Protein AF-A0A5N5L0V9-F1 (afdb_monomer_lite)

Structure (mmCIF, N/CA/C/O backbone):
data_AF-A0A5N5L0V9-F1
#
_entry.id   AF-A0A5N5L0V9-F1
#
loop_
_atom_site.group_PDB
_atom_site.id
_atom_site.type_symbol
_atom_site.label_atom_id
_atom_site.label_alt_id
_atom_site.label_comp_id
_atom_site.label_asym_id
_atom_site.label_entity_id
_atom_site.label_seq_id
_atom_site.pdbx_PDB_ins_code
_atom_site.Cartn_x
_atom_site.Cartn_y
_atom_site.Cartn_z
_atom_site.occupancy
_atom_site.B_iso_or_equiv
_atom_site.auth_seq_id
_atom_site.auth_comp_id
_atom_site.auth_asym_id
_atom_site.auth_atom_id
_atom_site.pdbx_PDB_model_num
ATOM 1 N N . MET A 1 1 ? 14.932 31.844 31.162 1.00 64.69 1 MET A N 1
ATOM 2 C CA . MET A 1 1 ? 13.458 32.023 31.013 1.00 64.69 1 MET A CA 1
ATOM 3 C C . MET A 1 1 ? 12.755 30.676 31.051 1.00 64.69 1 MET A C 1
ATOM 5 O O . MET A 1 1 ? 11.922 30.478 31.927 1.00 64.69 1 MET A O 1
ATOM 9 N N . SER A 1 2 ? 13.112 29.744 30.159 1.00 77.12 2 SER A N 1
ATOM 10 C CA . SER A 1 2 ? 12.606 28.360 30.114 1.00 77.12 2 SER A CA 1
ATOM 11 C C . SER A 1 2 ? 12.559 27.679 31.487 1.00 77.12 2 SER A C 1
ATOM 13 O O . SER A 1 2 ? 11.600 26.997 31.821 1.00 77.12 2 SER A O 1
ATOM 15 N N . ASP A 1 3 ? 13.573 27.928 32.306 1.00 82.12 3 ASP A N 1
ATOM 16 C CA . ASP A 1 3 ? 13.820 27.340 33.628 1.00 82.12 3 ASP A CA 1
ATOM 17 C C . ASP A 1 3 ? 12.791 27.791 34.669 1.00 82.12 3 ASP A C 1
ATOM 19 O O . ASP A 1 3 ? 12.425 27.023 35.554 1.00 82.12 3 ASP A O 1
ATOM 23 N N . ILE A 1 4 ? 12.290 29.025 34.543 1.00 86.12 4 ILE A N 1
ATOM 24 C CA . ILE A 1 4 ? 11.234 29.578 35.401 1.00 86.12 4 ILE A CA 1
ATOM 25 C C . ILE A 1 4 ? 9.916 28.862 35.086 1.00 86.12 4 ILE A C 1
ATOM 27 O O . ILE A 1 4 ? 9.243 28.386 35.996 1.00 86.12 4 ILE A O 1
ATOM 31 N N . LEU A 1 5 ? 9.607 28.682 33.795 1.00 86.31 5 LEU A N 1
ATOM 32 C CA . LEU A 1 5 ? 8.444 27.905 33.359 1.00 86.31 5 LEU A CA 1
ATOM 33 C C . LEU A 1 5 ? 8.564 26.433 33.782 1.00 86.31 5 LEU A C 1
ATOM 35 O O . LEU A 1 5 ? 7.601 25.875 34.290 1.00 86.31 5 LEU A O 1
ATOM 39 N N . CYS A 1 6 ? 9.739 25.808 33.656 1.00 86.69 6 CYS A N 1
ATOM 40 C CA . CYS A 1 6 ? 9.942 24.425 34.106 1.00 86.69 6 CYS A CA 1
ATOM 41 C C . CYS A 1 6 ? 9.795 24.288 35.634 1.00 86.69 6 CYS A C 1
ATOM 43 O O . CYS A 1 6 ? 9.229 23.304 36.104 1.00 86.69 6 CYS A O 1
ATOM 45 N N . ARG A 1 7 ? 10.245 25.278 36.423 1.00 87.81 7 ARG A N 1
ATOM 46 C CA . ARG A 1 7 ? 10.010 25.317 37.879 1.00 87.81 7 ARG A CA 1
ATOM 47 C C . ARG A 1 7 ? 8.516 25.402 38.200 1.00 87.81 7 ARG A C 1
ATOM 49 O O . ARG A 1 7 ? 8.052 24.575 38.978 1.00 87.81 7 ARG A O 1
ATOM 56 N N . TRP A 1 8 ? 7.775 26.309 37.562 1.00 90.31 8 TRP A N 1
ATOM 57 C CA . TRP A 1 8 ? 6.318 26.440 37.711 1.00 90.31 8 TRP A CA 1
ATOM 58 C C . TRP A 1 8 ? 5.580 25.132 37.366 1.00 90.31 8 TRP A C 1
ATOM 60 O O . TRP A 1 8 ? 4.871 24.568 38.201 1.00 90.31 8 TRP A O 1
ATOM 70 N N . LEU A 1 9 ? 5.816 24.587 36.168 1.00 89.06 9 LEU A N 1
ATOM 71 C CA . LEU A 1 9 ? 5.150 23.377 35.669 1.00 89.06 9 LEU A CA 1
ATOM 72 C C . LEU A 1 9 ? 5.430 22.139 36.542 1.00 89.06 9 LEU A C 1
ATOM 74 O O . LEU A 1 9 ? 4.523 21.344 36.794 1.00 89.06 9 LEU A O 1
ATOM 78 N N . ASN A 1 10 ? 6.666 21.979 37.027 1.00 89.50 10 ASN A N 1
ATOM 79 C CA . ASN A 1 10 ? 7.070 20.794 37.789 1.00 89.50 10 ASN A CA 1
ATOM 80 C C . ASN A 1 10 ? 6.805 20.918 39.303 1.00 89.50 10 ASN A C 1
ATOM 82 O O . ASN A 1 10 ? 6.464 19.918 39.928 1.00 89.50 10 ASN A O 1
ATOM 86 N N . ARG A 1 11 ? 6.979 22.102 39.916 1.00 84.94 11 ARG A N 1
ATOM 87 C CA . ARG A 1 11 ? 6.882 22.280 41.383 1.00 84.94 11 ARG A CA 1
ATOM 88 C C . ARG A 1 11 ? 5.509 22.755 41.851 1.00 84.94 11 ARG A C 1
ATOM 90 O O . ARG A 1 11 ? 5.007 22.226 42.841 1.00 84.94 11 ARG A O 1
ATOM 97 N N . GLU A 1 12 ? 4.926 23.729 41.153 1.00 83.56 12 GLU A N 1
ATOM 98 C CA . GLU A 1 12 ? 3.635 24.330 41.515 1.00 83.56 12 GLU A CA 1
ATOM 99 C C . GLU A 1 12 ? 2.482 23.523 40.906 1.00 83.56 12 GLU A C 1
ATOM 101 O O . GLU A 1 12 ? 1.642 23.008 41.637 1.00 83.56 12 GLU A O 1
ATOM 106 N N . LEU A 1 13 ? 2.479 23.325 39.580 1.00 83.81 13 LEU A N 1
ATOM 107 C CA . LEU A 1 13 ? 1.418 22.573 38.889 1.00 83.81 13 LEU A CA 1
ATOM 108 C C . LEU A 1 13 ? 1.584 21.046 38.926 1.00 83.81 13 LEU A C 1
ATOM 110 O O . LEU A 1 13 ? 0.609 20.330 38.684 1.00 83.81 13 LEU A O 1
ATOM 114 N N . ARG A 1 14 ? 2.794 20.539 39.208 1.00 87.31 14 ARG A N 1
ATOM 115 C CA . ARG A 1 14 ? 3.129 19.103 39.314 1.00 87.31 14 ARG A CA 1
ATOM 116 C C . ARG A 1 14 ? 2.526 18.260 38.178 1.00 87.31 14 ARG A C 1
ATOM 118 O O . ARG A 1 14 ? 1.669 17.408 38.418 1.00 87.31 14 ARG A O 1
ATOM 125 N N . LEU A 1 15 ? 2.881 18.564 36.928 1.00 88.25 15 LEU A N 1
ATOM 126 C CA . LEU A 1 15 ? 2.330 17.864 35.756 1.00 88.25 15 LEU A CA 1
ATOM 127 C C . LEU A 1 15 ? 2.632 16.353 35.743 1.00 88.25 15 LEU A C 1
ATOM 129 O O . LEU A 1 15 ? 3.645 15.905 36.276 1.00 88.25 15 LEU A O 1
ATOM 133 N N . SER A 1 16 ? 1.786 15.577 35.052 1.00 86.56 16 SER A N 1
ATOM 134 C CA . SER A 1 16 ? 1.895 14.112 34.908 1.00 86.56 16 SER A CA 1
ATOM 135 C C . SER A 1 16 ? 3.165 13.616 34.200 1.00 86.56 16 SER A C 1
ATOM 137 O O . SER A 1 16 ? 3.438 12.415 34.181 1.00 86.56 16 SER A O 1
ATOM 139 N N . LYS A 1 17 ? 3.963 14.533 33.641 1.00 86.75 17 LYS A N 1
ATOM 140 C CA . LYS A 1 17 ? 5.342 14.308 33.206 1.00 86.75 17 LYS A CA 1
ATOM 141 C C . LYS A 1 17 ? 6.200 15.496 33.649 1.00 86.75 17 LYS A C 1
ATOM 143 O O . LYS A 1 17 ? 5.839 16.639 33.376 1.00 86.75 17 LYS A O 1
ATOM 148 N N . ALA A 1 18 ? 7.357 15.227 34.255 1.00 86.25 18 ALA A N 1
ATOM 149 C CA . ALA A 1 18 ? 8.377 16.248 34.480 1.00 86.25 18 ALA A CA 1
ATOM 150 C C . ALA A 1 18 ? 8.924 16.776 33.139 1.00 86.25 18 ALA A C 1
ATOM 152 O O . ALA A 1 18 ? 9.190 15.995 32.220 1.00 86.25 18 ALA A O 1
ATOM 153 N N . VAL A 1 19 ? 9.090 18.098 33.035 1.00 87.00 19 VAL A N 1
ATOM 154 C CA . VAL A 1 19 ? 9.548 18.780 31.813 1.00 87.00 19 VAL A CA 1
ATOM 155 C C . VAL A 1 19 ? 10.895 19.463 32.039 1.00 87.00 19 VAL A C 1
ATOM 157 O O . VAL A 1 19 ? 11.076 20.193 33.015 1.00 87.00 19 VAL A O 1
ATOM 160 N N . GLU A 1 20 ? 11.827 19.271 31.108 1.00 87.62 20 GLU A N 1
ATOM 161 C CA . GLU A 1 20 ? 13.152 19.905 31.110 1.00 87.62 20 GLU A CA 1
ATOM 162 C C . GLU A 1 20 ? 13.240 21.060 30.095 1.00 87.62 20 GLU A C 1
ATOM 164 O O . GLU A 1 20 ? 12.625 20.958 29.025 1.00 87.62 20 GLU A O 1
ATOM 169 N N . PRO A 1 21 ? 14.081 22.093 30.327 1.00 85.00 21 PRO A N 1
ATOM 170 C CA . PRO A 1 21 ? 14.245 23.233 29.416 1.00 85.00 21 PRO A CA 1
ATOM 171 C C . PRO A 1 21 ? 14.570 22.861 27.960 1.00 85.00 21 PRO A C 1
ATOM 173 O O . PRO A 1 21 ? 14.110 23.537 27.042 1.00 85.00 21 PRO A O 1
ATOM 176 N N . LEU A 1 22 ? 15.326 21.776 27.751 1.00 84.00 22 LEU A N 1
ATOM 177 C CA . LEU A 1 22 ? 15.713 21.253 26.432 1.00 84.00 22 LEU A CA 1
ATOM 178 C C . LEU A 1 22 ? 14.599 20.420 25.767 1.00 84.00 22 LEU A C 1
ATOM 180 O O . LEU A 1 22 ? 14.462 20.416 24.544 1.00 84.00 22 LEU A O 1
ATOM 184 N N . SER A 1 23 ? 13.788 19.725 26.569 1.00 88.25 23 SER A N 1
ATOM 185 C CA . SER A 1 23 ? 12.700 18.848 26.104 1.00 88.25 23 SER A CA 1
ATOM 186 C C . SER A 1 23 ? 11.385 19.584 25.819 1.00 88.25 23 SER A C 1
ATOM 188 O O . SER A 1 23 ? 10.557 19.100 25.047 1.00 88.25 23 SER A O 1
ATOM 190 N N . LEU A 1 24 ? 11.197 20.768 26.411 1.00 88.44 24 LEU A N 1
ATOM 191 C CA . LEU A 1 24 ? 9.915 21.468 26.516 1.00 88.44 24 LEU A CA 1
ATOM 192 C C . LEU A 1 24 ? 9.201 21.683 25.167 1.00 88.44 24 LEU A C 1
ATOM 194 O O . LEU A 1 24 ? 7.996 21.454 25.071 1.00 88.44 24 LEU A O 1
ATOM 198 N N . ALA A 1 25 ? 9.922 22.034 24.096 1.00 90.25 25 ALA A N 1
ATOM 199 C CA . ALA A 1 25 ? 9.324 22.183 22.763 1.00 90.25 25 ALA A CA 1
ATOM 200 C C . ALA A 1 25 ? 8.795 20.854 22.179 1.00 90.25 25 ALA A C 1
ATOM 202 O O . ALA A 1 25 ? 7.788 20.845 21.472 1.00 90.25 25 ALA A O 1
ATOM 203 N N . LYS A 1 26 ? 9.438 19.723 22.498 1.00 91.00 26 LYS A N 1
ATOM 204 C CA . LYS A 1 26 ? 9.042 18.374 22.063 1.00 91.00 26 LYS A CA 1
ATOM 205 C C . LYS A 1 26 ? 7.862 17.851 22.883 1.00 91.00 26 LYS A C 1
ATOM 207 O O . LYS A 1 26 ? 6.904 17.345 22.299 1.00 91.00 26 LYS A O 1
ATOM 212 N N . ASP A 1 27 ? 7.905 18.019 24.201 1.00 90.62 27 ASP A N 1
ATOM 213 C CA . ASP A 1 27 ? 6.886 17.508 25.124 1.00 90.62 27 ASP A CA 1
ATOM 214 C C . ASP A 1 27 ? 5.539 18.225 24.973 1.00 90.62 27 ASP A C 1
ATOM 216 O O . ASP A 1 27 ? 4.492 17.581 24.883 1.00 90.62 27 ASP A O 1
ATOM 220 N N . PHE A 1 28 ? 5.554 19.551 24.822 1.00 92.69 28 PHE A N 1
ATOM 221 C CA . PHE A 1 28 ? 4.334 20.316 24.555 1.00 92.69 28 PHE A CA 1
ATOM 222 C C . PHE A 1 28 ? 3.828 20.186 23.108 1.00 92.69 28 PHE A C 1
ATOM 224 O O . PHE A 1 28 ? 2.687 20.559 22.830 1.00 92.69 28 PHE A O 1
ATOM 231 N N . SER A 1 29 ? 4.598 19.579 22.191 1.00 92.81 29 SER A N 1
ATOM 232 C CA . SER A 1 29 ? 4.195 19.430 20.78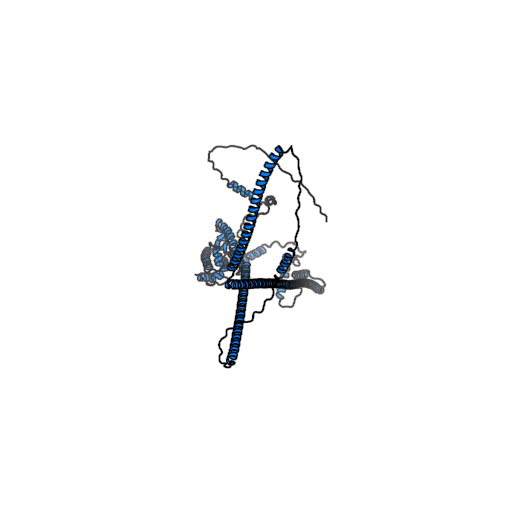1 1.00 92.81 29 SER A CA 1
ATOM 233 C C . SER A 1 29 ? 2.953 18.560 20.557 1.00 92.81 29 SER A C 1
ATOM 235 O O . SER A 1 29 ? 2.414 18.549 19.449 1.00 92.81 29 SER A O 1
ATOM 237 N N . ASN A 1 30 ? 2.503 17.809 21.568 1.00 91.81 30 ASN A N 1
ATOM 238 C CA . ASN A 1 30 ? 1.269 17.024 21.505 1.00 91.81 30 ASN A CA 1
ATOM 239 C C . ASN A 1 30 ? 0.027 17.772 22.027 1.00 91.81 30 ASN A C 1
ATOM 241 O O . ASN A 1 30 ? -1.088 17.283 21.890 1.00 91.81 30 ASN A O 1
ATOM 245 N N . GLY A 1 31 ? 0.184 18.932 22.672 1.00 92.44 31 GLY A N 1
ATOM 246 C CA . GLY A 1 31 ? -0.932 19.681 23.264 1.00 92.44 31 GLY A CA 1
ATOM 247 C C . GLY A 1 31 ? -1.535 19.060 24.534 1.00 92.44 31 GLY A C 1
ATOM 248 O O . GLY A 1 31 ? -2.112 19.793 25.327 1.00 92.44 31 GLY A O 1
ATOM 249 N N . TYR A 1 32 ? -1.337 17.761 24.803 1.00 94.75 32 TYR A N 1
ATOM 250 C CA . TYR A 1 32 ? -1.810 17.093 26.027 1.00 94.75 32 TYR A CA 1
ATOM 251 C C . TYR A 1 32 ? -1.408 17.847 27.308 1.00 94.75 32 TYR A C 1
ATOM 253 O O . TYR A 1 32 ? -2.257 18.129 28.147 1.00 94.75 32 TYR A O 1
ATOM 261 N N . LEU A 1 33 ? -0.136 18.251 27.431 1.00 92.81 33 LEU A N 1
ATOM 262 C CA . LEU A 1 33 ? 0.344 19.001 28.600 1.00 92.81 33 LEU A CA 1
ATOM 263 C C . LEU A 1 33 ? -0.216 20.435 28.674 1.00 92.81 33 LEU A C 1
ATOM 265 O O . LEU A 1 33 ? -0.315 20.975 29.769 1.00 92.81 33 LEU A O 1
ATOM 269 N N . LEU A 1 34 ? -0.629 21.051 27.554 1.00 93.44 34 LEU A N 1
ATOM 270 C CA . LEU A 1 34 ? -1.384 22.316 27.593 1.00 93.44 34 LEU A CA 1
ATOM 271 C C . LEU A 1 34 ? -2.789 22.077 28.160 1.00 93.44 34 LEU A C 1
ATOM 273 O O . LEU A 1 34 ? -3.255 22.856 28.985 1.00 93.44 34 LEU A O 1
ATOM 277 N N . GLY A 1 35 ? -3.430 20.973 27.757 1.00 92.31 35 GLY A N 1
ATOM 278 C CA . GLY A 1 35 ? -4.724 20.551 28.292 1.00 92.31 35 GLY A CA 1
ATOM 279 C C . GLY A 1 35 ? -4.651 20.304 29.796 1.00 92.31 35 GLY A C 1
ATOM 280 O O . GLY A 1 35 ? -5.510 20.779 30.527 1.00 92.31 35 GLY A O 1
ATOM 281 N N . GLU A 1 36 ? -3.580 19.659 30.271 1.00 92.62 36 GLU A N 1
ATOM 282 C CA . GLU A 1 36 ? -3.377 19.398 31.699 1.00 92.62 36 GLU A CA 1
ATOM 283 C C . GLU A 1 36 ? -3.174 20.693 32.507 1.00 92.62 36 GLU A C 1
ATOM 285 O O . GLU A 1 36 ? -3.782 20.853 33.565 1.00 92.62 36 GLU A O 1
ATOM 290 N N . VAL A 1 37 ? -2.383 21.650 32.000 1.00 92.06 37 VAL A N 1
ATOM 291 C CA . VAL A 1 37 ? -2.218 22.979 32.627 1.00 92.06 37 VAL A CA 1
ATOM 292 C C . VAL A 1 37 ? -3.568 23.695 32.756 1.00 92.06 37 VAL A C 1
ATOM 294 O O . VAL A 1 37 ? -3.891 24.211 33.823 1.00 92.06 37 VAL A O 1
ATOM 297 N N . LEU A 1 38 ? -4.379 23.706 31.695 1.00 91.81 38 LEU A N 1
ATOM 298 C CA . LEU A 1 38 ? -5.679 24.387 31.687 1.00 91.81 38 LEU A CA 1
ATOM 299 C C . LEU A 1 38 ? -6.729 23.665 32.544 1.00 91.81 38 LEU A C 1
ATOM 301 O O . LEU A 1 38 ? -7.526 24.318 33.219 1.00 91.81 38 LEU A O 1
ATOM 305 N N . HIS A 1 39 ? -6.693 22.333 32.583 1.00 91.81 39 HIS A N 1
ATOM 306 C CA . HIS A 1 39 ? -7.542 21.514 33.444 1.00 91.81 39 HIS A CA 1
ATOM 307 C C . HIS A 1 39 ? -7.265 21.781 34.932 1.00 91.81 39 HIS A C 1
ATOM 309 O O . HIS A 1 39 ? -8.200 22.025 35.692 1.00 91.81 39 HIS A O 1
ATOM 315 N N . LYS A 1 40 ? -5.989 21.866 35.342 1.00 89.56 40 LYS A N 1
ATOM 316 C CA . LYS A 1 40 ? -5.607 22.206 36.729 1.00 89.56 40 LYS A CA 1
ATOM 317 C C . LYS A 1 40 ? -5.987 23.631 37.155 1.00 89.56 40 LYS A C 1
ATOM 319 O O . LYS A 1 40 ? -6.062 23.901 38.348 1.00 89.56 40 LYS A O 1
ATOM 324 N N . HIS A 1 41 ? -6.276 24.518 36.203 1.00 87.38 41 HIS A N 1
ATOM 325 C CA . HIS A 1 41 ? -6.847 25.846 36.451 1.00 87.38 41 HIS A CA 1
ATOM 326 C C . HIS A 1 41 ? -8.380 25.905 36.279 1.00 87.38 41 HIS A C 1
ATOM 328 O O . HIS A 1 41 ? -8.935 26.998 36.226 1.00 87.38 41 HIS A O 1
ATOM 334 N N . GLN A 1 4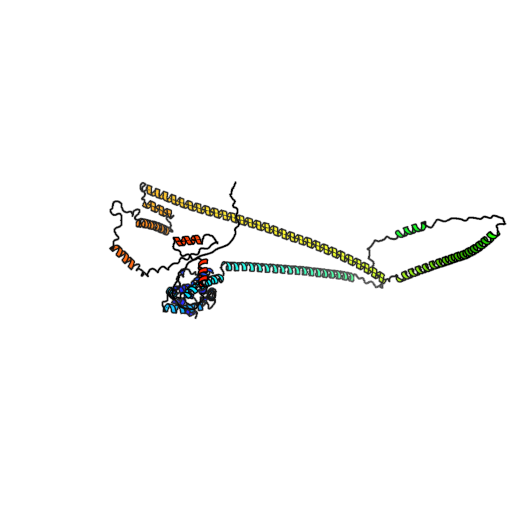2 ? -9.072 24.759 36.196 1.00 86.44 42 GLN A N 1
ATOM 335 C CA . GLN A 1 42 ? -10.532 24.664 36.013 1.00 86.44 42 GLN A CA 1
ATOM 336 C C . GLN A 1 42 ? -11.048 25.376 34.741 1.00 86.44 42 GLN A C 1
ATOM 338 O O . GLN A 1 42 ? -12.187 25.841 34.682 1.00 86.44 42 GLN A O 1
ATOM 343 N N . LEU A 1 43 ? -10.205 25.462 33.703 1.00 86.56 43 LEU A N 1
ATOM 344 C CA . LEU A 1 43 ? -10.547 26.055 32.404 1.00 86.56 43 LEU A CA 1
ATOM 345 C C . LEU A 1 43 ? -10.841 25.015 31.316 1.00 86.56 43 LEU A C 1
ATOM 347 O O . LEU A 1 43 ? -11.334 25.394 30.260 1.00 86.56 43 LEU A O 1
ATOM 351 N N . GLN A 1 44 ? -10.548 23.730 31.553 1.00 88.88 44 GLN A N 1
ATOM 352 C CA . GLN A 1 44 ? -10.813 22.652 30.597 1.00 88.88 44 GLN A CA 1
ATOM 353 C C . GLN A 1 44 ? -11.541 21.477 31.264 1.00 88.88 44 GLN A C 1
ATOM 355 O O . GLN A 1 44 ? -10.945 20.720 32.032 1.00 88.88 44 GLN A O 1
ATOM 360 N N . GLN A 1 45 ? -12.830 21.325 30.949 1.00 86.69 45 GLN A N 1
ATOM 361 C CA . GLN A 1 45 ? -13.699 20.257 31.468 1.00 86.69 45 GLN A CA 1
ATOM 362 C C . GLN A 1 45 ? -13.511 18.930 30.705 1.00 86.69 45 GLN A C 1
ATOM 364 O O . GLN A 1 45 ? -13.548 17.844 31.282 1.00 86.69 45 GLN A O 1
ATOM 369 N N . ASP A 1 46 ? -13.258 18.995 29.395 1.00 90.81 46 ASP A N 1
ATOM 370 C CA . ASP A 1 46 ? -13.205 17.830 28.498 1.00 90.81 46 ASP A CA 1
ATOM 371 C C . ASP A 1 46 ? -11.846 17.100 28.485 1.00 90.81 46 ASP A C 1
ATOM 373 O O . ASP A 1 46 ? -11.569 16.310 27.581 1.00 90.81 46 ASP A O 1
ATOM 377 N N . PHE A 1 47 ? -10.991 17.337 29.487 1.00 91.81 47 PHE A N 1
ATOM 378 C CA . PHE A 1 47 ? -9.610 16.840 29.524 1.00 91.81 47 PHE A CA 1
ATOM 379 C C . PHE A 1 47 ? -9.501 15.309 29.405 1.00 91.81 47 PHE A C 1
ATOM 381 O O . PHE A 1 47 ? -8.555 14.800 28.807 1.00 91.81 47 PHE A O 1
ATOM 388 N N . HIS A 1 48 ? -10.512 14.571 29.870 1.00 90.88 48 HIS A N 1
ATOM 389 C CA . HIS A 1 48 ? -10.631 13.118 29.697 1.00 90.88 48 HIS A CA 1
ATOM 390 C C . HIS A 1 48 ? -10.657 12.659 28.220 1.00 90.88 48 HIS A C 1
ATOM 392 O O . HIS A 1 48 ? -10.401 11.493 27.935 1.00 90.88 48 HIS A O 1
ATOM 398 N N . GLN A 1 49 ? -10.928 13.563 27.272 1.00 91.94 49 GLN A N 1
ATOM 399 C CA . GLN A 1 49 ? -10.944 13.301 25.827 1.00 91.94 49 GLN A CA 1
ATOM 400 C C . GLN A 1 49 ? -9.612 13.656 25.133 1.00 91.94 49 GLN A C 1
ATOM 402 O O . GLN A 1 49 ? -9.506 13.532 23.910 1.00 91.94 49 GLN A O 1
ATOM 407 N N . PHE A 1 50 ? -8.587 14.100 25.873 1.00 93.94 50 PHE A N 1
ATOM 408 C CA . PHE A 1 50 ? -7.241 14.352 25.343 1.00 93.94 50 PHE A CA 1
ATOM 409 C C . PHE A 1 50 ? -6.415 13.061 25.262 1.00 93.94 50 PHE A C 1
ATOM 411 O O . PHE A 1 50 ? -6.453 12.212 26.148 1.00 93.94 50 PHE A O 1
ATOM 418 N N . SER A 1 51 ? -5.594 12.926 24.216 1.00 92.50 51 SER A N 1
ATOM 419 C CA . SER A 1 51 ? -4.790 11.720 23.982 1.00 92.50 51 SER A CA 1
ATOM 420 C C . SER A 1 51 ? -3.292 11.962 24.173 1.00 92.50 51 SER A C 1
ATOM 422 O O . SER A 1 51 ? -2.729 12.917 23.635 1.00 92.50 51 SER A O 1
ATOM 424 N N . LYS A 1 52 ? -2.625 11.055 24.901 1.00 92.06 52 LYS A N 1
ATOM 425 C CA . LYS A 1 52 ? -1.166 11.071 25.125 1.00 92.06 52 LYS A CA 1
ATOM 426 C C . LYS A 1 52 ? -0.349 10.590 23.916 1.00 92.06 52 LYS A C 1
ATOM 428 O O . LYS A 1 52 ? 0.859 10.818 23.887 1.00 92.06 52 LYS A O 1
ATOM 433 N N . HIS A 1 53 ? -0.965 9.943 22.922 1.00 88.38 53 HIS A N 1
ATOM 434 C CA . HIS A 1 53 ? -0.250 9.431 21.747 1.00 88.38 53 HIS A CA 1
ATOM 435 C C . HIS A 1 53 ? 0.325 10.563 20.885 1.00 88.38 53 HIS A C 1
ATOM 437 O O . HIS A 1 53 ? -0.280 11.619 20.755 1.00 88.38 53 HIS A O 1
ATOM 443 N N . SER A 1 54 ? 1.462 10.320 20.232 1.00 84.62 54 SER A N 1
ATOM 444 C CA . SER A 1 54 ? 2.115 11.262 19.308 1.00 84.62 54 SER A CA 1
ATOM 445 C C . SER A 1 54 ? 1.533 11.252 17.882 1.00 84.62 54 SER A C 1
ATOM 447 O O . SER A 1 54 ? 2.133 11.823 16.968 1.00 84.62 54 SER A O 1
ATOM 449 N N . THR A 1 55 ? 0.387 10.591 17.688 1.00 87.69 55 THR A N 1
ATOM 450 C CA . THR A 1 55 ? -0.270 10.372 16.393 1.00 87.69 55 THR A CA 1
ATOM 451 C C . THR A 1 55 ? -0.825 11.666 15.798 1.00 87.69 55 THR A C 1
ATOM 453 O O . THR A 1 55 ? -1.175 12.607 16.515 1.00 87.69 55 THR A O 1
ATOM 456 N N . ALA A 1 56 ? -0.955 11.713 14.469 1.00 87.69 56 ALA A N 1
ATOM 457 C CA . ALA A 1 56 ? -1.498 12.882 13.765 1.00 87.69 56 ALA A CA 1
ATOM 458 C C . ALA A 1 56 ? -2.911 13.242 14.269 1.00 87.69 56 ALA A C 1
ATOM 460 O O . ALA A 1 56 ? -3.219 14.410 14.513 1.00 87.69 56 ALA A O 1
ATOM 461 N N . ASN A 1 57 ? -3.735 12.216 14.505 1.00 88.56 57 ASN A N 1
ATOM 462 C CA . ASN A 1 57 ? -5.104 12.361 14.995 1.00 88.56 57 ASN A CA 1
ATOM 463 C C . ASN A 1 57 ? -5.162 12.802 16.469 1.00 88.56 57 ASN A C 1
ATOM 465 O O . ASN A 1 57 ? -6.019 13.613 16.810 1.00 88.56 57 ASN A O 1
ATOM 469 N N . ALA A 1 58 ? -4.251 12.326 17.330 1.00 90.75 58 ALA A N 1
ATOM 470 C CA . ALA A 1 58 ? -4.170 12.783 18.720 1.00 90.75 58 ALA A CA 1
ATOM 471 C C . ALA A 1 58 ? -3.806 14.269 18.792 1.00 90.75 58 ALA A C 1
ATOM 473 O O . ALA A 1 58 ? -4.492 15.030 19.474 1.00 90.75 58 ALA A O 1
ATOM 474 N N . LYS A 1 59 ? -2.802 14.706 18.015 1.00 91.81 59 LYS A N 1
ATOM 475 C CA . LYS A 1 59 ? -2.455 16.130 17.921 1.00 91.81 59 LYS A CA 1
ATOM 476 C C . LYS A 1 59 ? -3.629 16.967 17.412 1.00 91.81 59 LYS A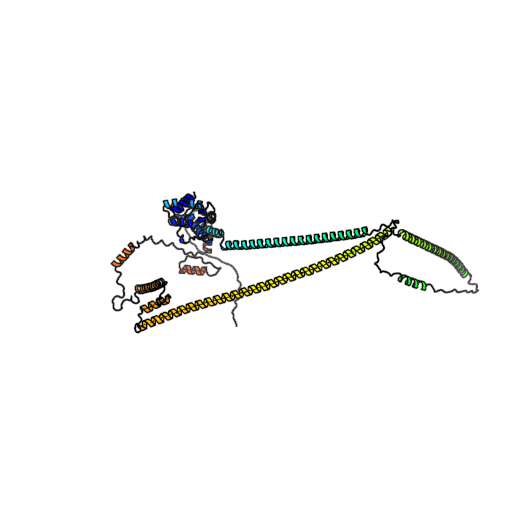 C 1
ATOM 478 O O . LYS A 1 59 ? -3.935 17.979 18.031 1.00 91.81 59 LYS A O 1
ATOM 483 N N . LEU A 1 60 ? -4.311 16.543 16.343 1.00 91.44 60 LEU A N 1
ATOM 484 C CA . LEU A 1 60 ? -5.511 17.234 15.851 1.00 91.44 60 LEU A CA 1
ATOM 485 C C . LEU A 1 60 ? -6.565 17.384 16.955 1.00 91.44 60 LEU A C 1
ATOM 487 O O . LEU A 1 60 ? -6.920 18.508 17.291 1.00 91.44 60 LEU A O 1
ATOM 491 N N . ASN A 1 61 ? -7.001 16.276 17.562 1.00 93.06 61 ASN A N 1
ATOM 492 C CA . ASN A 1 61 ? -7.998 16.270 18.635 1.00 93.06 61 ASN A CA 1
ATOM 493 C C . ASN A 1 61 ? -7.618 17.225 19.781 1.00 93.06 61 ASN A C 1
ATOM 495 O O . ASN A 1 61 ? -8.399 18.112 20.126 1.00 93.06 61 ASN A O 1
ATOM 499 N N . ASN A 1 62 ? -6.394 17.103 20.304 1.00 94.50 62 ASN A N 1
ATOM 500 C CA . ASN A 1 62 ? -5.904 17.935 21.401 1.00 94.50 62 ASN A CA 1
ATOM 501 C C . ASN A 1 62 ? -5.908 19.430 21.016 1.00 94.50 62 ASN A C 1
ATOM 503 O O . ASN A 1 62 ? -6.464 20.252 21.740 1.00 94.50 62 ASN A O 1
ATOM 507 N N . PHE A 1 63 ? -5.351 19.802 19.858 1.00 93.69 63 PHE A N 1
ATOM 508 C CA . PHE A 1 63 ? -5.276 21.209 19.437 1.00 93.69 63 PHE A CA 1
ATOM 509 C C . PHE A 1 63 ? -6.643 21.814 19.067 1.00 93.69 63 PHE A C 1
ATOM 511 O O . PHE A 1 63 ? -6.857 22.995 19.331 1.00 93.69 63 PHE A O 1
ATOM 518 N N . THR A 1 64 ? -7.608 21.022 18.576 1.00 92.38 64 THR A N 1
ATOM 519 C CA . THR A 1 64 ? -8.997 21.492 18.369 1.00 92.38 64 THR A CA 1
ATOM 520 C C . THR A 1 64 ? -9.790 21.729 19.659 1.00 92.38 64 THR A C 1
ATOM 522 O O . THR A 1 64 ? -10.799 22.429 19.626 1.00 92.38 64 THR A O 1
ATOM 525 N N . ARG A 1 65 ? -9.348 21.170 20.794 1.00 92.00 65 ARG A N 1
ATOM 526 C CA . ARG A 1 65 ? -9.970 21.367 22.118 1.00 92.00 65 ARG A CA 1
ATOM 527 C C . ARG A 1 65 ? -9.324 22.488 22.925 1.00 92.00 65 ARG A C 1
ATOM 529 O O . ARG A 1 65 ? -9.977 23.085 23.771 1.00 92.00 65 ARG A O 1
ATOM 536 N N . LEU A 1 66 ? -8.054 22.793 22.659 1.00 92.75 66 LEU A N 1
ATOM 537 C CA . LEU A 1 66 ? -7.349 23.916 23.284 1.00 92.75 66 LEU A CA 1
ATOM 538 C C . LEU A 1 66 ? -7.847 25.270 22.771 1.00 92.75 66 LEU A C 1
ATOM 540 O O . LEU A 1 66 ? -8.033 26.191 23.561 1.00 92.75 66 LEU A O 1
ATOM 544 N N . GLU A 1 67 ? -8.075 25.389 21.464 1.00 91.50 67 GLU A N 1
ATOM 545 C CA . GLU A 1 67 ? -8.390 26.660 20.800 1.00 91.50 67 GLU A CA 1
ATOM 546 C C . GLU A 1 67 ? -9.499 27.507 21.473 1.00 91.50 67 GLU A C 1
ATOM 548 O O . GLU A 1 67 ? -9.218 28.680 21.739 1.00 91.50 67 GLU A O 1
ATOM 553 N N . PRO A 1 68 ? -10.662 26.963 21.891 1.00 89.12 68 PRO A N 1
ATOM 554 C CA . PRO A 1 68 ? -11.714 27.760 22.531 1.00 89.12 68 PRO A CA 1
ATOM 555 C C . PRO A 1 68 ? -11.265 28.340 23.875 1.00 89.12 68 PRO A C 1
ATOM 557 O O . PRO A 1 68 ? -11.459 29.522 24.151 1.00 89.12 68 PRO A O 1
ATOM 560 N N . THR A 1 69 ? -10.604 27.523 24.702 1.00 89.94 69 THR A N 1
ATOM 561 C CA . THR A 1 69 ? -10.104 27.948 26.020 1.00 89.94 69 THR A CA 1
ATOM 562 C C . THR A 1 69 ? -8.996 28.996 25.908 1.00 89.94 69 THR A C 1
ATOM 564 O O . THR A 1 69 ? -8.904 29.892 26.745 1.00 89.94 69 THR A O 1
ATOM 567 N N . LEU A 1 70 ? -8.178 28.927 24.852 1.00 90.44 70 LEU A N 1
ATOM 568 C CA . LEU A 1 70 ? -7.108 29.887 24.585 1.00 90.44 70 LEU A CA 1
ATOM 569 C C . LEU A 1 70 ? -7.666 31.225 24.076 1.00 90.44 70 LEU A C 1
ATOM 571 O O . LEU A 1 70 ? -7.253 32.276 24.567 1.00 90.44 70 LEU A O 1
ATOM 575 N N . GLN A 1 71 ? -8.673 31.202 23.200 1.00 88.38 71 GLN A N 1
ATOM 576 C CA . GLN A 1 71 ? -9.419 32.404 22.808 1.00 88.38 71 GLN A CA 1
ATOM 577 C C . GLN A 1 71 ? -10.144 33.047 24.008 1.00 88.38 71 GLN A C 1
ATOM 579 O O . GLN A 1 71 ? -10.063 34.259 24.196 1.00 88.38 71 GLN A O 1
ATOM 584 N N . LEU A 1 72 ? -10.765 32.252 24.889 1.00 86.88 72 LEU A N 1
ATOM 585 C CA . LEU A 1 72 ? -11.384 32.707 26.151 1.00 86.88 72 LEU A CA 1
ATOM 586 C C . LEU A 1 72 ? -10.361 33.254 27.178 1.00 86.88 72 LEU A C 1
ATOM 588 O O . LEU A 1 72 ? -10.690 33.978 28.126 1.00 86.88 72 LEU A O 1
ATOM 592 N N . LEU A 1 73 ? -9.081 32.921 27.008 1.00 86.81 73 LEU A N 1
ATOM 593 C CA . LEU A 1 73 ? -7.967 33.514 27.748 1.00 86.81 73 LEU A CA 1
ATOM 594 C C . LEU A 1 73 ? -7.458 34.828 27.139 1.00 86.81 73 LEU A C 1
ATOM 596 O O . LEU A 1 73 ? -6.655 35.495 27.788 1.00 86.81 73 LEU A O 1
ATOM 600 N N . GLY A 1 74 ? -7.918 35.220 25.947 1.00 84.56 74 GLY A N 1
ATOM 601 C CA . GLY A 1 74 ? -7.353 36.344 25.195 1.00 84.56 74 GLY A CA 1
ATOM 602 C C . GLY A 1 74 ? -5.984 36.024 24.582 1.00 84.56 74 GLY A C 1
ATOM 603 O O . GLY A 1 74 ? -5.189 36.929 24.333 1.00 84.56 74 GLY A O 1
ATOM 604 N N . VAL A 1 75 ? -5.672 34.739 24.371 1.00 87.81 75 VAL A N 1
ATOM 605 C CA . VAL A 1 75 ? -4.470 34.303 23.651 1.00 87.81 75 VAL A CA 1
ATOM 606 C C . VAL A 1 75 ? -4.799 34.232 22.154 1.00 87.81 75 VAL A C 1
ATOM 608 O O . VAL A 1 75 ? -5.688 33.462 21.784 1.00 87.81 75 VAL A O 1
ATOM 611 N N . PRO A 1 76 ? -4.087 34.964 21.274 1.00 82.00 76 PRO A N 1
ATOM 612 C CA . PRO A 1 76 ? -4.253 34.847 19.828 1.00 82.00 76 PRO A CA 1
ATOM 613 C C . PRO A 1 76 ? -3.676 33.503 19.362 1.00 82.00 76 PRO A C 1
ATOM 615 O O . PRO A 1 76 ? -2.483 33.365 19.081 1.00 82.00 76 PRO A O 1
ATOM 618 N N . PHE A 1 77 ? -4.515 32.466 19.361 1.00 87.25 77 PHE A N 1
ATOM 619 C CA . PHE A 1 77 ? -4.097 31.096 19.076 1.00 87.25 77 PHE A CA 1
ATOM 620 C C . PHE A 1 77 ? -4.211 30.746 17.590 1.00 87.25 77 PHE A C 1
ATOM 622 O O . PHE A 1 77 ? -4.915 29.822 17.183 1.00 87.25 77 PHE A O 1
ATOM 629 N N . ASP A 1 78 ? -3.483 31.503 16.774 1.00 86.81 78 ASP A N 1
ATOM 630 C CA . ASP A 1 78 ? -3.489 31.339 15.327 1.00 86.81 78 ASP A CA 1
ATOM 631 C C . ASP A 1 78 ? -3.071 29.935 14.891 1.00 86.81 78 ASP A C 1
ATOM 633 O O . ASP A 1 78 ? -2.207 29.280 15.483 1.00 86.81 78 ASP A O 1
ATOM 637 N N . LEU A 1 79 ? -3.582 29.525 13.732 1.00 87.19 79 LEU A N 1
ATOM 638 C CA . LEU A 1 79 ? -3.156 28.319 13.025 1.00 87.19 79 LEU A CA 1
ATOM 639 C C . LEU A 1 79 ? -1.626 28.246 12.827 1.00 87.19 79 LEU A C 1
ATOM 641 O O . LEU A 1 79 ? -1.046 27.161 12.876 1.00 87.19 79 LEU A O 1
ATOM 645 N N . GLY A 1 80 ? -0.962 29.394 12.647 1.00 89.69 80 GLY A N 1
ATOM 646 C CA . GLY A 1 80 ? 0.500 29.490 12.588 1.00 89.69 80 GLY A CA 1
ATOM 647 C C . GLY A 1 80 ? 1.179 29.130 13.915 1.00 89.69 80 GLY A C 1
ATOM 648 O O . GLY A 1 80 ? 2.133 28.350 13.918 1.00 89.69 80 GLY A O 1
ATOM 649 N N . MET A 1 81 ? 0.652 29.624 15.041 1.00 89.69 81 MET A N 1
ATOM 650 C CA . MET A 1 81 ? 1.130 29.291 16.388 1.00 89.69 81 MET A CA 1
ATOM 651 C C . MET A 1 81 ? 0.883 27.811 16.706 1.00 89.69 81 MET A C 1
ATOM 653 O O . MET A 1 81 ? 1.804 27.104 17.119 1.00 89.69 81 MET A O 1
ATOM 657 N N . ALA A 1 82 ? -0.327 27.313 16.434 1.00 91.50 82 ALA A N 1
ATOM 658 C CA . ALA A 1 82 ? -0.682 25.908 16.609 1.00 91.50 82 ALA A CA 1
ATOM 659 C C . ALA A 1 82 ? 0.261 24.987 15.816 1.00 91.50 82 ALA A C 1
ATOM 661 O O . ALA A 1 82 ? 0.862 24.077 16.388 1.00 91.50 82 ALA A O 1
ATOM 662 N N . LYS A 1 83 ? 0.491 25.278 14.527 1.00 90.56 83 LYS A N 1
ATOM 663 C CA . LYS A 1 83 ? 1.447 24.553 13.674 1.00 90.56 83 LYS A CA 1
ATOM 664 C C . LYS A 1 83 ? 2.875 24.601 14.222 1.00 90.56 83 LYS A C 1
ATOM 666 O O . LYS A 1 83 ? 3.542 23.567 14.235 1.00 90.56 83 LYS A O 1
ATOM 671 N N . ALA A 1 84 ? 3.341 25.761 14.689 1.00 91.69 84 ALA A N 1
ATOM 672 C CA . ALA A 1 84 ? 4.684 25.915 15.245 1.00 91.69 84 ALA A CA 1
ATOM 673 C C . ALA A 1 84 ? 4.893 25.049 16.500 1.00 91.69 84 ALA A C 1
ATOM 675 O O . ALA A 1 84 ? 5.890 24.330 16.594 1.00 91.69 84 ALA A O 1
ATOM 676 N N . VAL A 1 85 ? 3.925 25.036 17.425 1.00 93.31 85 VAL A N 1
ATOM 677 C CA . VAL A 1 85 ? 3.968 24.166 18.613 1.00 93.31 85 VAL A CA 1
ATOM 678 C C . VAL A 1 85 ? 3.835 22.691 18.215 1.00 93.31 85 VAL A C 1
ATOM 680 O O . VAL A 1 85 ? 4.635 21.872 18.661 1.00 93.31 85 VAL A O 1
ATOM 683 N N . MET A 1 86 ? 2.910 22.331 17.318 1.00 91.81 86 MET A N 1
ATOM 684 C CA . MET A 1 86 ? 2.727 20.951 16.837 1.00 91.81 86 MET A CA 1
ATOM 685 C C . MET A 1 86 ? 3.973 20.355 16.165 1.00 91.81 86 MET A C 1
ATOM 687 O O . MET A 1 86 ? 4.212 19.148 16.275 1.00 91.81 86 MET A O 1
ATOM 691 N N . GLN A 1 87 ? 4.761 21.186 15.479 1.00 90.19 87 GLN A N 1
ATOM 692 C CA . GLN A 1 87 ? 6.043 20.814 14.875 1.00 90.19 87 GLN A CA 1
ATOM 693 C C . GLN A 1 87 ? 7.209 20.787 15.879 1.00 90.19 87 GLN A C 1
ATOM 695 O O . GLN A 1 87 ? 8.292 20.330 15.525 1.00 90.19 87 GLN A O 1
ATOM 700 N N . GLY A 1 88 ? 7.008 21.253 17.117 1.00 90.62 88 GLY A N 1
ATOM 701 C CA . GLY A 1 88 ? 8.064 21.368 18.123 1.00 90.62 88 GLY A CA 1
ATOM 702 C C . GLY A 1 88 ? 9.088 22.460 17.805 1.00 90.62 88 GLY A C 1
ATOM 703 O O . GLY A 1 88 ? 10.258 22.315 18.155 1.00 90.62 88 GLY A O 1
ATOM 704 N N . GLN A 1 89 ? 8.679 23.535 17.118 1.00 92.00 89 GLN A N 1
ATOM 705 C CA . GLN A 1 89 ? 9.579 24.640 16.785 1.00 92.00 89 GLN A CA 1
ATOM 706 C C . GLN A 1 89 ? 10.136 25.285 18.060 1.00 92.00 89 GLN A C 1
ATOM 708 O O . GLN A 1 89 ? 9.394 25.623 18.992 1.00 92.00 89 GLN A O 1
ATOM 713 N N . GLN A 1 90 ? 11.455 25.478 18.089 1.00 87.62 90 GLN A N 1
ATOM 714 C CA . GLN A 1 90 ? 12.130 26.078 19.234 1.00 87.62 90 GLN A CA 1
ATOM 715 C C . GLN A 1 90 ? 11.595 27.491 19.492 1.00 87.62 90 GLN A C 1
ATOM 717 O O . GLN A 1 90 ? 11.332 28.265 18.574 1.00 87.62 90 GLN A O 1
ATOM 722 N N . GLY A 1 91 ? 11.360 27.808 20.764 1.00 88.12 91 GLY A N 1
ATOM 723 C CA . GLY A 1 91 ? 10.775 29.087 21.165 1.00 88.12 91 GLY A CA 1
ATOM 724 C C . GLY A 1 91 ? 9.266 29.251 20.911 1.00 88.12 91 GLY A C 1
ATOM 725 O O . GLY A 1 91 ? 8.708 30.261 21.332 1.00 88.12 91 GLY A O 1
ATOM 726 N N . ALA A 1 92 ? 8.567 28.323 20.241 1.00 91.62 92 ALA A N 1
ATOM 727 C CA . ALA A 1 92 ? 7.111 28.424 20.055 1.00 91.62 92 ALA A CA 1
ATOM 728 C C . ALA A 1 92 ? 6.355 28.083 21.350 1.00 91.62 92 ALA A C 1
ATOM 730 O O . ALA A 1 92 ? 5.612 28.909 21.881 1.00 91.62 92 ALA A O 1
ATOM 731 N N . ALA A 1 93 ? 6.617 26.898 21.913 1.00 92.06 93 ALA A N 1
ATOM 732 C CA . ALA A 1 93 ? 5.980 26.443 23.150 1.00 92.06 93 ALA A CA 1
ATOM 733 C C . ALA A 1 93 ? 6.302 27.345 24.358 1.00 92.06 93 ALA A C 1
ATOM 735 O O . ALA A 1 93 ? 5.416 27.611 25.163 1.00 92.06 93 ALA A O 1
ATOM 736 N N . THR A 1 94 ? 7.532 27.869 24.472 1.00 91.00 94 THR A N 1
ATOM 737 C CA . THR A 1 94 ? 7.910 28.783 25.569 1.00 91.00 94 THR A CA 1
ATOM 738 C C . THR A 1 94 ? 7.137 30.098 25.531 1.00 91.00 94 THR A C 1
ATOM 740 O O . THR A 1 94 ? 6.714 30.562 26.584 1.00 91.00 94 THR A O 1
ATOM 743 N N . ARG A 1 95 ? 6.926 30.693 24.346 1.00 91.56 95 ARG A N 1
ATOM 744 C CA . ARG A 1 95 ? 6.150 31.937 24.198 1.00 91.56 95 ARG A CA 1
ATOM 745 C C . ARG A 1 95 ? 4.690 31.731 24.594 1.00 91.56 95 ARG A C 1
ATOM 747 O O . ARG A 1 95 ? 4.181 32.498 25.407 1.00 91.56 95 ARG A O 1
ATOM 754 N N . LEU A 1 96 ? 4.061 30.659 24.103 1.00 92.12 96 LEU A N 1
ATOM 755 C CA . LEU A 1 96 ? 2.692 30.295 24.479 1.00 92.12 96 LEU A CA 1
ATOM 756 C C . LEU A 1 96 ? 2.566 30.063 25.996 1.00 92.12 96 LEU A C 1
ATOM 758 O O . LEU A 1 96 ? 1.675 30.616 26.633 1.00 92.12 96 LEU A O 1
ATOM 762 N N . LEU A 1 97 ? 3.484 29.290 26.589 1.00 91.44 97 LEU A N 1
ATOM 763 C CA . LEU A 1 97 ? 3.488 28.993 28.025 1.00 91.44 97 LEU A CA 1
ATOM 764 C C . LEU A 1 97 ? 3.770 30.222 28.896 1.00 91.44 97 LEU A C 1
ATOM 766 O O . LEU A 1 97 ? 3.204 30.325 29.977 1.00 91.44 97 LEU A O 1
ATOM 770 N N . TYR A 1 98 ? 4.598 31.164 28.441 1.00 91.69 98 TYR A N 1
ATOM 771 C CA . TYR A 1 98 ? 4.849 32.420 29.153 1.00 91.69 98 TYR A CA 1
ATOM 772 C C . TYR A 1 98 ? 3.631 33.353 29.130 1.00 91.69 98 TYR A C 1
ATOM 774 O O . TYR A 1 98 ? 3.262 33.916 30.160 1.00 91.69 98 TYR A O 1
ATOM 782 N N . GLN A 1 99 ? 2.956 33.466 27.981 1.00 91.12 99 GLN A N 1
ATOM 783 C CA . GLN A 1 99 ? 1.705 34.218 27.876 1.00 91.12 99 GLN A CA 1
ATOM 784 C C . GLN A 1 99 ? 0.606 33.589 28.748 1.00 91.12 99 GLN A C 1
ATOM 786 O O . GLN A 1 99 ? -0.070 34.299 29.493 1.00 91.12 99 GLN A O 1
ATOM 791 N N . LEU A 1 100 ? 0.486 32.256 28.726 1.00 91.56 100 LEU A N 1
ATOM 792 C CA . LEU A 1 100 ? -0.409 31.507 29.609 1.00 91.56 100 LEU A CA 1
ATOM 793 C C . LEU A 1 100 ? -0.086 31.728 31.088 1.00 91.56 100 LEU A C 1
ATOM 795 O O . LEU A 1 100 ? -0.991 32.059 31.841 1.00 91.56 100 LEU A O 1
ATOM 799 N N . TYR A 1 101 ? 1.177 31.613 31.502 1.00 90.19 101 TYR A N 1
ATOM 800 C CA . TYR A 1 101 ? 1.616 31.840 32.884 1.00 90.19 101 TYR A CA 1
ATOM 801 C C . TYR A 1 101 ? 1.123 33.190 33.434 1.00 90.19 101 TYR A C 1
ATOM 803 O O . TYR A 1 101 ? 0.503 33.233 34.497 1.00 90.19 101 TYR A O 1
ATOM 811 N N . ILE A 1 102 ? 1.304 34.280 32.677 1.00 89.69 102 ILE A N 1
ATOM 812 C CA . ILE A 1 102 ? 0.845 35.622 33.074 1.00 89.69 102 ILE A CA 1
ATOM 813 C C . ILE A 1 102 ? -0.687 35.686 33.180 1.00 89.69 102 ILE A C 1
ATOM 815 O O . ILE A 1 102 ? -1.219 36.235 34.146 1.00 89.69 102 ILE A O 1
ATOM 819 N N . LEU A 1 103 ? -1.409 35.153 32.191 1.00 89.75 103 LEU A N 1
ATOM 820 C CA . LEU A 1 103 ? -2.875 35.224 32.142 1.00 89.75 103 LEU A CA 1
ATOM 821 C C . LEU A 1 103 ? -3.534 34.351 33.219 1.00 89.75 103 LEU A C 1
ATOM 823 O O . LEU A 1 103 ? -4.496 34.782 33.854 1.00 89.75 103 LEU A O 1
ATOM 827 N N . LEU A 1 104 ? -2.986 33.163 33.469 1.00 88.56 104 LEU A N 1
ATOM 828 C CA . LEU A 1 104 ? -3.441 32.240 34.505 1.00 88.56 104 LEU A CA 1
ATOM 829 C C . LEU A 1 104 ? -3.167 32.810 35.902 1.00 88.56 104 LEU A C 1
ATOM 831 O O . LEU A 1 104 ? -4.083 32.829 36.717 1.00 88.56 104 LEU A O 1
ATOM 835 N N . GLN A 1 105 ? -1.980 33.379 36.160 1.00 87.00 105 GLN A N 1
ATOM 836 C CA . GLN A 1 105 ? -1.697 34.058 37.436 1.00 87.00 105 GLN A CA 1
ATOM 837 C C . GLN A 1 105 ? -2.564 35.304 37.670 1.00 87.00 105 GLN A C 1
ATOM 839 O O . GLN A 1 105 ? -2.894 35.607 38.816 1.00 87.00 105 GLN A O 1
ATOM 844 N N . LYS A 1 106 ? -2.963 36.031 36.616 1.00 85.50 106 LYS A N 1
ATOM 845 C CA . LYS A 1 106 ? -3.956 37.110 36.746 1.00 85.50 106 LYS A CA 1
ATOM 846 C C . LYS A 1 106 ? -5.345 36.560 37.082 1.00 85.50 106 LYS A C 1
ATOM 848 O O . LYS A 1 106 ? -5.996 37.100 37.968 1.00 85.50 106 LYS A O 1
ATOM 853 N N . LYS A 1 107 ? -5.790 35.482 36.426 1.00 82.69 107 LYS A N 1
ATOM 854 C CA . LYS A 1 107 ? -7.122 34.893 36.655 1.00 82.69 107 LYS A CA 1
ATOM 855 C C . LYS A 1 107 ? -7.255 34.193 38.011 1.00 82.69 107 LYS A C 1
ATOM 857 O O . LYS A 1 107 ? -8.283 34.378 38.653 1.00 82.69 107 LYS A O 1
ATOM 862 N N . THR A 1 108 ? -6.232 33.486 38.503 1.00 82.81 108 THR A N 1
ATOM 863 C CA . THR A 1 108 ? -6.275 32.873 39.848 1.00 82.81 108 THR A CA 1
ATOM 864 C C . THR A 1 108 ? -6.322 33.915 40.964 1.00 82.81 108 THR A C 1
ATOM 866 O O . THR A 1 108 ? -7.056 33.724 41.927 1.00 82.81 108 THR A O 1
ATOM 869 N N . ARG A 1 109 ? -5.634 35.057 40.814 1.00 81.75 109 ARG A N 1
ATOM 870 C CA . ARG A 1 109 ? -5.753 36.208 41.736 1.00 81.75 109 ARG A CA 1
ATOM 871 C C . ARG A 1 109 ? -7.137 36.870 41.734 1.00 81.75 109 ARG A C 1
ATOM 873 O O . ARG A 1 109 ? -7.447 37.588 42.675 1.00 81.75 109 ARG A O 1
ATOM 880 N N . LEU A 1 110 ? -7.935 36.658 40.686 1.00 81.00 110 LEU A N 1
ATOM 881 C CA . LEU A 1 110 ? -9.282 37.219 40.519 1.00 81.00 110 LEU A CA 1
ATOM 882 C C . LEU A 1 110 ? -10.402 36.179 40.729 1.00 81.00 110 LEU A C 1
ATOM 884 O O . LEU A 1 110 ? -11.568 36.516 40.565 1.00 81.00 110 LEU A O 1
ATOM 888 N N . GLY A 1 111 ? -10.073 34.917 41.039 1.00 76.56 111 GLY A N 1
ATOM 889 C CA . GLY A 1 111 ? -11.056 33.837 41.220 1.00 76.56 111 GLY A CA 1
ATOM 890 C C . GLY A 1 111 ? -11.841 33.432 39.958 1.00 76.56 111 GLY A C 1
ATOM 891 O O . GLY A 1 111 ? -12.848 32.738 40.065 1.00 76.56 111 GLY A O 1
ATOM 892 N N . LEU A 1 112 ? -11.416 33.857 38.762 1.00 78.81 112 LEU A N 1
ATOM 893 C CA . LEU A 1 112 ? -12.203 33.724 37.528 1.00 78.81 112 LEU A CA 1
ATOM 894 C C . LEU A 1 112 ? -12.117 32.314 36.913 1.00 78.81 112 LEU A C 1
ATOM 896 O O . LEU A 1 112 ? -11.181 32.009 36.166 1.00 78.81 112 LEU A O 1
ATOM 900 N N . THR A 1 113 ? -13.126 31.481 37.178 1.00 78.12 113 THR A N 1
ATOM 901 C CA . THR A 1 113 ? -13.348 30.174 36.531 1.00 78.12 113 THR A CA 1
ATOM 902 C C . THR A 1 113 ? -13.886 30.303 35.100 1.00 78.12 113 THR A C 1
ATOM 904 O O . THR A 1 113 ? -14.432 31.336 34.705 1.00 78.12 113 THR A O 1
ATOM 907 N N . GLY A 1 114 ? -13.739 29.237 34.300 1.00 76.31 114 GLY A N 1
ATOM 908 C CA . GLY A 1 114 ? -14.065 29.242 32.866 1.00 76.31 114 GLY A CA 1
ATOM 909 C C . GLY A 1 114 ? -15.497 29.685 32.548 1.00 76.31 114 GLY A C 1
ATOM 910 O O . GLY A 1 114 ? -15.687 30.553 31.703 1.00 76.31 114 GLY A O 1
ATOM 911 N N . ALA A 1 115 ? -16.490 29.177 33.284 1.00 76.00 115 ALA A N 1
ATOM 912 C CA . ALA A 1 115 ? -17.897 29.537 33.085 1.00 76.00 115 ALA A CA 1
ATOM 913 C C . ALA A 1 115 ? -18.171 31.037 33.312 1.00 76.00 115 ALA A C 1
ATOM 915 O O . ALA A 1 115 ? -18.892 31.657 32.533 1.00 76.00 115 ALA A O 1
ATOM 916 N N . VAL A 1 116 ? -17.540 31.651 34.324 1.00 78.50 116 VAL A N 1
ATOM 917 C CA . VAL A 1 116 ? -17.674 33.095 34.594 1.00 78.50 116 VAL A CA 1
ATOM 918 C C . VAL A 1 116 ? -17.132 33.906 33.416 1.00 78.50 116 VAL A C 1
ATOM 920 O O . VAL A 1 116 ? -17.758 34.870 32.982 1.00 78.50 116 VAL A O 1
ATOM 923 N N . LEU A 1 117 ? -16.017 33.472 32.826 1.00 80.81 117 LEU A N 1
ATOM 924 C CA . LEU A 1 117 ? -15.422 34.121 31.657 1.00 80.81 117 LEU A CA 1
ATOM 925 C C . LEU A 1 117 ? -16.280 33.990 30.393 1.00 80.81 117 LEU A C 1
ATOM 927 O O . LEU A 1 117 ? -16.310 34.930 29.604 1.00 80.81 117 LEU A O 1
ATOM 931 N N . GLU A 1 118 ? -16.989 32.873 30.209 1.00 78.75 118 GLU A N 1
ATOM 932 C CA . GLU A 1 118 ? -17.949 32.720 29.106 1.00 78.75 118 GLU A CA 1
ATOM 933 C C . GLU A 1 118 ? -19.180 33.618 29.303 1.00 78.75 118 GLU A C 1
ATOM 935 O O . GLU A 1 118 ? -19.624 34.253 28.349 1.00 78.75 118 GLU A O 1
ATOM 940 N N . THR A 1 119 ? -19.688 33.760 30.536 1.00 80.31 119 THR A N 1
ATOM 941 C CA . THR A 1 119 ? -20.814 34.675 30.828 1.00 80.31 119 THR A CA 1
ATOM 942 C C . THR A 1 119 ? -20.441 36.159 30.766 1.00 80.31 119 THR A C 1
ATOM 944 O O . THR A 1 119 ? -21.275 36.979 30.392 1.00 80.31 119 THR A O 1
ATOM 947 N N . MET A 1 120 ? -19.191 36.519 31.078 1.00 80.62 120 MET A N 1
ATOM 948 C CA . MET A 1 120 ? -18.679 37.888 30.933 1.00 80.62 120 MET A CA 1
ATOM 949 C C . MET A 1 120 ? -18.303 38.245 29.483 1.00 80.62 120 MET A C 1
ATOM 951 O O . MET A 1 120 ? -17.981 39.403 29.208 1.00 80.62 120 MET A O 1
ATOM 955 N N . GLN A 1 121 ? -18.308 37.289 28.546 1.00 81.81 121 GLN A N 1
ATOM 956 C CA . GLN A 1 121 ? -17.924 37.554 27.162 1.00 81.81 121 GLN A CA 1
ATOM 957 C C . GLN A 1 121 ? -19.067 38.245 26.388 1.00 81.81 121 GLN A C 1
ATOM 959 O O . GLN A 1 121 ? -20.175 37.710 26.322 1.00 81.81 121 GLN A O 1
ATOM 964 N N . PRO A 1 122 ? -18.825 39.388 25.710 1.00 86.81 122 PRO A N 1
ATOM 965 C CA . PRO A 1 122 ? -19.852 40.029 24.892 1.00 86.81 122 PRO A CA 1
ATOM 966 C C . PRO A 1 122 ? -20.362 39.099 23.783 1.00 86.81 122 PRO A C 1
ATOM 968 O O . PRO A 1 122 ? -19.573 38.505 23.042 1.00 86.81 122 PRO A O 1
ATOM 971 N N . ALA A 1 123 ? -21.685 39.022 23.614 1.00 83.19 123 ALA A N 1
ATOM 972 C CA . ALA A 1 123 ? -22.337 38.072 22.706 1.00 83.19 123 ALA A CA 1
ATOM 973 C C . ALA A 1 123 ? -21.859 38.164 21.239 1.00 83.19 123 ALA A C 1
ATOM 975 O O . ALA A 1 123 ? -21.851 37.159 20.527 1.00 83.19 123 ALA A O 1
ATOM 976 N N . ALA A 1 124 ? -21.418 39.343 20.786 1.00 82.31 124 ALA A N 1
ATOM 977 C CA . ALA A 1 124 ? -20.803 39.522 19.470 1.00 82.31 124 ALA A CA 1
ATOM 978 C C . ALA A 1 124 ? -19.467 38.763 19.335 1.00 82.31 124 ALA A C 1
ATOM 980 O O . ALA A 1 124 ? -19.251 38.073 18.341 1.00 82.31 124 ALA A O 1
ATOM 981 N N . VAL A 1 125 ? -18.608 38.816 20.359 1.00 84.44 125 VAL A N 1
ATOM 982 C CA . VAL A 1 125 ? -17.309 38.120 20.389 1.00 84.44 125 VAL A CA 1
ATOM 983 C C . VAL A 1 125 ? -17.516 36.608 20.530 1.00 84.44 125 VAL A C 1
ATOM 985 O O . VAL A 1 125 ? -16.896 35.828 19.812 1.00 84.44 125 VAL A O 1
ATOM 988 N N . ALA A 1 126 ? -18.476 36.183 21.357 1.00 83.62 126 ALA A N 1
ATOM 989 C CA . ALA A 1 126 ? -18.865 34.774 21.461 1.00 83.62 126 ALA A CA 1
ATOM 990 C C . ALA A 1 126 ? -19.426 34.207 20.135 1.00 83.62 126 ALA A C 1
ATOM 992 O O . ALA A 1 126 ? -19.260 33.021 19.844 1.00 83.62 126 ALA A O 1
ATOM 993 N N . ARG A 1 127 ? -20.071 35.037 19.298 1.00 85.19 127 ARG A N 1
ATOM 994 C CA . ARG A 1 127 ? -20.469 34.664 17.926 1.00 85.19 127 ARG A CA 1
ATOM 995 C C . ARG A 1 127 ? -19.284 34.631 16.959 1.00 85.19 127 ARG A C 1
ATOM 997 O O . ARG A 1 127 ? -19.239 33.715 16.142 1.00 85.19 127 ARG A O 1
ATOM 1004 N N . LEU A 1 128 ? -18.338 35.569 17.067 1.00 86.69 128 LEU A N 1
ATOM 1005 C CA . LEU A 1 128 ? -17.113 35.600 16.258 1.00 86.69 128 LEU A CA 1
ATOM 1006 C C . LEU A 1 128 ? -16.295 34.313 16.452 1.00 86.69 128 LEU A C 1
ATOM 1008 O O . LEU A 1 128 ? -16.103 33.565 15.493 1.00 86.69 128 LEU A O 1
ATOM 1012 N N . HIS A 1 129 ? -15.951 33.983 17.703 1.00 86.38 129 HIS A N 1
ATOM 1013 C CA . HIS A 1 129 ? -15.156 32.797 18.046 1.00 86.38 129 HIS A CA 1
ATOM 1014 C C . HIS A 1 129 ? -15.797 31.493 17.531 1.00 86.38 129 HIS A C 1
ATOM 1016 O O . HIS A 1 129 ? -15.101 30.580 17.097 1.00 86.38 129 HIS A O 1
ATOM 1022 N N . ARG A 1 130 ? -17.137 31.387 17.505 1.00 85.94 130 ARG A N 1
ATOM 1023 C CA . ARG A 1 130 ? -17.841 30.212 16.945 1.00 85.94 130 ARG A CA 1
ATOM 1024 C C . ARG A 1 130 ? -17.617 30.039 15.437 1.00 85.94 130 ARG A C 1
ATOM 1026 O O . ARG A 1 130 ? -17.540 28.903 14.972 1.00 85.94 130 ARG A O 1
ATOM 1033 N N . VAL A 1 131 ? -17.514 31.134 14.681 1.00 87.19 131 VAL A N 1
ATOM 1034 C CA . VAL A 1 131 ? -17.216 31.110 13.238 1.00 87.19 131 VAL A CA 1
ATOM 1035 C C . VAL A 1 131 ? -15.727 30.845 13.009 1.00 87.19 131 VAL A C 1
ATOM 1037 O O . VAL A 1 131 ? -15.368 29.972 12.216 1.00 87.19 131 VAL A O 1
ATOM 1040 N N . GLU A 1 132 ? -14.863 31.537 13.752 1.00 86.88 132 GLU A N 1
ATOM 1041 C CA . GLU A 1 132 ? -13.408 31.371 13.690 1.00 86.88 132 GLU A CA 1
ATOM 1042 C C . GLU A 1 132 ? -12.990 29.935 14.016 1.00 86.88 132 GLU A C 1
ATOM 1044 O O . GLU A 1 132 ? -12.204 29.358 13.268 1.00 86.88 132 GLU A O 1
ATOM 1049 N N . LYS A 1 133 ? -13.610 29.300 15.017 1.00 87.62 133 LYS A N 1
ATOM 1050 C CA . LYS A 1 133 ? -13.413 27.886 15.363 1.00 87.62 133 LYS A CA 1
ATOM 1051 C C . LYS A 1 133 ? -13.720 26.921 14.229 1.00 87.62 133 LYS A C 1
ATOM 1053 O O . LYS A 1 133 ? -12.987 25.948 14.023 1.00 87.62 133 LYS A O 1
ATOM 1058 N N . HIS A 1 134 ? -14.777 27.160 13.457 1.00 86.00 134 HIS A N 1
ATOM 1059 C CA . HIS A 1 134 ? -15.068 26.303 12.308 1.00 86.00 134 HIS A CA 1
ATOM 1060 C C . HIS A 1 134 ? -13.983 26.443 11.226 1.00 86.00 134 HIS A C 1
ATOM 1062 O O . HIS A 1 134 ? -13.458 25.446 10.730 1.00 86.00 134 HIS A O 1
ATOM 1068 N N . ILE A 1 135 ? -13.558 27.678 10.946 1.00 87.81 135 ILE A N 1
ATOM 1069 C CA . ILE A 1 135 ? -12.477 27.979 9.997 1.00 87.81 135 ILE A CA 1
ATOM 1070 C C . ILE A 1 135 ? -11.130 27.405 10.484 1.00 87.81 135 ILE A C 1
ATOM 1072 O O . ILE A 1 135 ? -10.372 26.841 9.692 1.00 87.81 135 ILE A O 1
ATOM 1076 N N . TYR A 1 136 ? -10.831 27.512 11.780 1.00 89.69 136 TYR A N 1
ATOM 1077 C CA . TYR A 1 136 ? -9.630 26.975 12.416 1.00 89.69 136 TYR A CA 1
ATOM 1078 C C . TYR A 1 136 ? -9.589 25.448 12.333 1.00 89.69 136 TYR A C 1
ATOM 1080 O O . TYR A 1 136 ? -8.592 24.893 11.876 1.00 89.69 136 TYR A O 1
ATOM 1088 N N . THR A 1 137 ? -10.669 24.763 12.722 1.00 88.38 137 THR A N 1
ATOM 1089 C CA . THR A 1 137 ? -10.721 23.291 12.743 1.00 88.38 137 THR A CA 1
ATOM 1090 C C . THR A 1 137 ? -10.538 22.682 11.349 1.00 88.38 137 THR A C 1
ATOM 1092 O O . THR A 1 137 ? -9.738 21.755 11.202 1.00 88.38 137 THR A O 1
ATOM 1095 N N . GLU A 1 138 ? -11.170 23.236 10.310 1.00 87.62 138 GLU A N 1
ATOM 1096 C CA . GLU A 1 138 ? -10.962 22.789 8.923 1.00 87.62 138 GLU A CA 1
ATOM 1097 C C . GLU A 1 138 ? -9.550 23.093 8.404 1.00 87.62 138 GLU A C 1
ATOM 1099 O O . GLU A 1 138 ? -8.875 22.221 7.844 1.00 87.62 138 GLU A O 1
ATOM 1104 N N . ARG A 1 139 ? -9.024 24.299 8.648 1.00 88.50 139 ARG A N 1
ATOM 1105 C CA . ARG A 1 139 ? -7.656 24.629 8.219 1.00 88.50 139 ARG A CA 1
ATOM 1106 C C . ARG A 1 139 ? -6.595 23.814 8.975 1.00 88.50 139 ARG A C 1
ATOM 1108 O O . ARG A 1 139 ? -5.598 23.424 8.369 1.00 88.50 139 ARG A O 1
ATOM 1115 N N . LEU A 1 140 ? -6.816 23.471 10.245 1.00 87.50 140 LEU A N 1
ATOM 1116 C CA . LEU A 1 140 ? -5.930 22.589 11.012 1.00 87.50 140 LEU A CA 1
ATOM 1117 C C . LEU A 1 140 ? -5.938 21.162 10.437 1.00 87.50 140 LEU A C 1
ATOM 1119 O O . LEU A 1 140 ? -4.868 20.588 10.232 1.00 87.50 140 LEU A O 1
ATOM 1123 N N . ARG A 1 141 ? -7.117 20.625 10.081 1.00 87.50 141 ARG A N 1
ATOM 1124 C CA . ARG A 1 141 ? -7.263 19.317 9.409 1.00 87.50 141 ARG A CA 1
ATOM 1125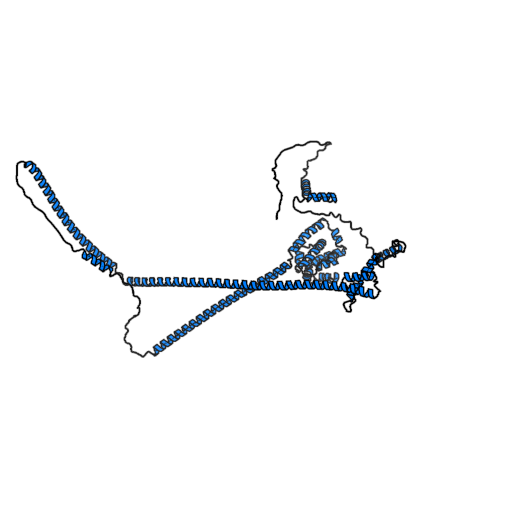 C C . ARG A 1 141 ? -6.463 19.228 8.106 1.00 87.50 141 ARG A C 1
ATOM 1127 O O . ARG A 1 141 ? -5.857 18.193 7.852 1.00 87.50 141 ARG A O 1
ATOM 1134 N N . THR A 1 142 ? -6.418 20.295 7.303 1.00 85.62 142 THR A N 1
ATOM 1135 C CA . THR A 1 142 ? -5.638 20.304 6.044 1.00 85.62 142 THR A CA 1
ATOM 1136 C C . THR A 1 142 ? -4.125 20.452 6.246 1.00 85.62 142 THR A C 1
ATOM 1138 O O . THR A 1 142 ? -3.349 19.928 5.449 1.00 85.62 142 THR A O 1
ATOM 1141 N N . MET A 1 143 ? -3.670 21.118 7.316 1.00 80.19 143 MET A N 1
ATOM 1142 C CA . MET A 1 143 ? -2.234 21.278 7.594 1.00 80.19 143 MET A CA 1
ATOM 1143 C C . MET A 1 143 ? -1.565 20.032 8.193 1.00 80.19 143 MET A C 1
ATOM 1145 O O . MET A 1 143 ? -0.340 19.901 8.109 1.00 80.19 143 MET A O 1
ATOM 1149 N N . VAL A 1 144 ? -2.333 19.120 8.792 1.00 82.31 144 VAL A N 1
ATOM 1150 C CA . VAL A 1 144 ? -1.810 17.898 9.417 1.00 82.31 144 VAL A CA 1
ATOM 1151 C C . VAL A 1 144 ? -1.992 16.709 8.474 1.00 82.31 144 VAL A C 1
ATOM 1153 O O . VAL A 1 144 ? -3.076 16.141 8.374 1.00 82.31 144 VAL A O 1
ATOM 1156 N N . LYS A 1 145 ? -0.904 16.306 7.800 1.00 79.44 145 LYS A N 1
ATOM 1157 C CA . LYS A 1 145 ? -0.873 15.100 6.950 1.00 79.44 145 LYS A CA 1
ATOM 1158 C C . LYS A 1 145 ? -1.405 13.880 7.709 1.00 79.44 145 LYS A C 1
ATOM 1160 O O . LYS A 1 145 ? -0.990 13.635 8.845 1.00 79.44 145 LYS A O 1
ATOM 1165 N N . ARG A 1 146 ? -2.257 13.079 7.066 1.00 79.69 146 ARG A N 1
ATOM 1166 C CA . ARG A 1 146 ? -2.807 11.859 7.666 1.00 79.69 146 ARG A CA 1
ATOM 1167 C C . ARG A 1 146 ? -1.716 10.798 7.750 1.00 79.69 146 ARG A C 1
ATOM 1169 O O . ARG A 1 146 ? -0.771 10.763 6.959 1.00 79.69 146 ARG A O 1
ATOM 1176 N N . GLU A 1 147 ? -1.855 9.874 8.695 1.00 78.56 147 GLU A N 1
ATOM 1177 C CA . GLU A 1 147 ? -0.847 8.823 8.873 1.00 78.56 147 GLU A CA 1
ATOM 1178 C C . GLU A 1 147 ? -0.779 7.851 7.695 1.00 78.56 147 GLU A C 1
ATOM 1180 O O . GLU A 1 147 ? 0.285 7.292 7.434 1.00 78.56 147 GLU A O 1
ATOM 1185 N N . ALA A 1 148 ? -1.891 7.671 6.975 1.00 80.38 148 ALA A N 1
ATOM 1186 C CA . ALA A 1 148 ? -1.925 6.950 5.708 1.00 80.38 148 ALA A CA 1
ATOM 1187 C C . ALA A 1 148 ? -0.988 7.617 4.689 1.00 80.38 148 ALA A C 1
ATOM 1189 O O . ALA A 1 148 ? -0.066 6.967 4.208 1.00 80.38 148 ALA A O 1
ATOM 1190 N N . ASP A 1 149 ? -1.138 8.923 4.457 1.00 83.06 149 ASP A N 1
ATOM 1191 C CA . ASP A 1 149 ? -0.317 9.717 3.534 1.00 83.06 149 ASP A CA 1
ATOM 1192 C C . ASP A 1 149 ? 1.177 9.631 3.888 1.00 83.06 149 ASP A C 1
ATOM 1194 O O . ASP A 1 149 ? 2.025 9.449 3.017 1.00 83.06 149 ASP A O 1
ATOM 1198 N N . VAL A 1 150 ? 1.520 9.705 5.181 1.00 83.38 150 VAL A N 1
ATOM 1199 C CA . VAL A 1 150 ? 2.911 9.593 5.659 1.00 83.38 150 VAL A CA 1
ATOM 1200 C C . VAL A 1 150 ? 3.466 8.172 5.480 1.00 83.38 150 VAL A C 1
ATOM 1202 O O . VAL A 1 150 ? 4.640 8.012 5.135 1.00 83.38 150 VAL A O 1
ATOM 1205 N N . LYS A 1 151 ? 2.651 7.129 5.686 1.00 85.69 151 LYS A N 1
ATOM 1206 C CA . LYS A 1 151 ? 3.033 5.729 5.419 1.00 85.69 151 LYS A CA 1
ATOM 1207 C C . LYS A 1 151 ? 3.208 5.493 3.912 1.00 85.69 151 LYS A C 1
ATOM 1209 O O . LYS A 1 151 ? 4.220 4.924 3.511 1.00 85.69 151 LYS A O 1
ATOM 1214 N N . MET A 1 152 ? 2.303 6.011 3.082 1.00 86.81 152 MET A N 1
ATOM 1215 C CA . MET A 1 152 ? 2.377 5.954 1.618 1.00 86.81 152 MET A CA 1
ATOM 1216 C C . MET A 1 152 ? 3.601 6.699 1.076 1.00 86.81 152 MET A C 1
ATOM 1218 O O . MET A 1 152 ? 4.341 6.128 0.281 1.00 86.81 152 MET A O 1
ATOM 1222 N N . GLN A 1 153 ? 3.903 7.906 1.570 1.00 87.31 153 GLN A N 1
ATOM 1223 C CA . GLN A 1 153 ? 5.099 8.656 1.166 1.00 87.31 153 GLN A CA 1
ATOM 1224 C C . GLN A 1 153 ? 6.395 7.886 1.490 1.00 87.31 153 GLN A C 1
ATOM 1226 O O . GLN A 1 153 ? 7.305 7.846 0.664 1.00 87.31 153 GLN A O 1
ATOM 1231 N N . LYS A 1 154 ? 6.466 7.205 2.645 1.00 90.00 154 LYS A N 1
ATOM 1232 C CA . LYS A 1 154 ? 7.598 6.323 2.999 1.00 90.00 154 LYS A CA 1
ATOM 1233 C C . LYS A 1 154 ? 7.680 5.061 2.132 1.00 90.00 154 LYS A C 1
ATOM 1235 O O . LYS A 1 154 ? 8.775 4.543 1.927 1.00 90.00 154 LYS A O 1
ATOM 1240 N N . ILE A 1 155 ? 6.549 4.544 1.652 1.00 90.25 155 ILE A N 1
ATOM 1241 C CA . ILE A 1 155 ? 6.497 3.378 0.758 1.00 90.25 155 ILE A CA 1
ATOM 1242 C C . ILE A 1 155 ? 6.940 3.775 -0.655 1.00 90.25 155 ILE A C 1
ATOM 1244 O O . ILE A 1 155 ? 7.834 3.126 -1.192 1.00 90.25 155 ILE A O 1
ATOM 1248 N N . ALA A 1 156 ? 6.424 4.879 -1.204 1.00 91.06 156 ALA A N 1
ATOM 1249 C CA . ALA A 1 156 ? 6.870 5.442 -2.481 1.00 91.06 156 ALA A CA 1
ATOM 1250 C C . ALA A 1 156 ? 8.391 5.667 -2.487 1.00 91.06 156 ALA A C 1
ATOM 1252 O O . ALA A 1 156 ? 9.090 5.075 -3.301 1.00 91.06 156 ALA A O 1
ATOM 1253 N N . GLN A 1 157 ? 8.933 6.349 -1.469 1.00 93.06 157 GLN A N 1
ATOM 1254 C CA . GLN A 1 157 ? 10.380 6.568 -1.319 1.00 93.06 157 GLN A CA 1
ATOM 1255 C C . GLN A 1 157 ? 11.221 5.276 -1.319 1.00 93.06 157 GLN A C 1
ATOM 1257 O O . GLN A 1 157 ? 12.367 5.292 -1.773 1.00 93.06 157 GLN A O 1
ATOM 1262 N N . ARG A 1 158 ? 10.683 4.149 -0.825 1.00 92.19 158 ARG A N 1
ATOM 1263 C CA . ARG A 1 158 ? 11.356 2.839 -0.890 1.00 92.19 158 ARG A CA 1
ATOM 1264 C C . ARG A 1 158 ? 11.359 2.270 -2.309 1.00 92.19 158 ARG A C 1
ATOM 1266 O O . ARG A 1 158 ? 12.383 1.726 -2.717 1.00 92.19 158 ARG A O 1
ATOM 1273 N N . PHE A 1 159 ? 10.267 2.417 -3.058 1.00 90.88 159 PHE A N 1
ATOM 1274 C CA . PHE A 1 159 ? 10.215 2.040 -4.474 1.00 90.88 159 PHE A CA 1
ATOM 1275 C C . PHE A 1 159 ? 11.095 2.958 -5.336 1.00 90.88 159 PHE A C 1
ATOM 1277 O O . PHE A 1 159 ? 11.916 2.444 -6.090 1.00 90.88 159 PHE A O 1
ATOM 1284 N N . ASP A 1 160 ? 11.049 4.279 -5.140 1.00 91.25 160 ASP A N 1
ATOM 1285 C CA . ASP A 1 160 ? 11.904 5.253 -5.839 1.00 91.25 160 ASP A CA 1
ATOM 1286 C C . ASP A 1 160 ? 13.394 5.002 -5.585 1.00 91.25 160 ASP A C 1
ATOM 1288 O O . ASP A 1 160 ? 14.236 5.234 -6.455 1.00 91.25 160 ASP A O 1
ATOM 1292 N N . LYS A 1 161 ? 13.751 4.575 -4.364 1.00 92.75 161 LYS A N 1
ATOM 1293 C CA . LYS A 1 161 ? 15.121 4.163 -4.057 1.00 92.75 161 LYS A CA 1
ATOM 1294 C C . LYS A 1 161 ? 15.452 2.839 -4.746 1.00 92.75 161 LYS A C 1
ATOM 1296 O O . LYS A 1 161 ? 16.451 2.784 -5.448 1.00 92.75 161 LYS A O 1
ATOM 1301 N N . ARG A 1 162 ? 14.609 1.807 -4.621 1.00 92.56 162 ARG A N 1
ATOM 1302 C CA . ARG A 1 162 ? 14.837 0.494 -5.256 1.00 92.56 162 ARG A CA 1
ATOM 1303 C C . ARG A 1 162 ? 14.960 0.591 -6.782 1.00 92.56 162 ARG A C 1
ATOM 1305 O O . ARG A 1 162 ? 15.785 -0.110 -7.355 1.00 92.56 162 ARG A O 1
ATOM 1312 N N . GLY A 1 163 ? 14.187 1.468 -7.426 1.00 90.31 163 GLY A N 1
ATOM 1313 C CA . GLY A 1 163 ? 14.285 1.758 -8.859 1.00 90.31 163 GLY A CA 1
ATOM 1314 C C . GLY A 1 163 ? 15.618 2.408 -9.235 1.00 90.31 163 GLY A C 1
ATOM 1315 O O . GLY A 1 163 ? 16.283 1.942 -10.157 1.00 90.31 163 GLY A O 1
ATOM 1316 N N . ARG A 1 164 ? 16.069 3.415 -8.473 1.00 92.19 164 ARG A N 1
ATOM 1317 C CA . ARG A 1 164 ? 17.401 4.025 -8.650 1.00 92.19 164 ARG A CA 1
ATOM 1318 C C . ARG A 1 164 ? 18.539 3.039 -8.387 1.00 92.19 164 ARG A C 1
ATOM 1320 O O . ARG A 1 164 ? 19.465 2.970 -9.185 1.00 92.19 164 ARG A O 1
ATOM 1327 N N . ASP A 1 165 ? 18.450 2.238 -7.328 1.00 91.19 165 ASP A N 1
ATOM 1328 C CA . ASP A 1 165 ? 19.442 1.207 -7.002 1.00 91.19 165 ASP A CA 1
ATOM 1329 C C . ASP A 1 165 ? 19.519 0.131 -8.108 1.00 91.19 165 ASP A C 1
ATOM 1331 O O . ASP A 1 165 ? 20.603 -0.367 -8.407 1.00 91.19 165 ASP A O 1
ATOM 1335 N N . ALA A 1 166 ? 18.392 -0.215 -8.746 1.00 90.50 166 ALA A N 1
ATOM 1336 C CA . ALA A 1 166 ? 18.347 -1.129 -9.890 1.00 90.50 166 ALA A CA 1
ATOM 1337 C C . ALA A 1 166 ? 18.938 -0.503 -11.168 1.00 90.50 166 ALA A C 1
ATOM 1339 O O . ALA A 1 166 ? 19.746 -1.148 -11.833 1.00 90.50 166 ALA A O 1
ATOM 1340 N N . TYR A 1 167 ? 18.604 0.756 -11.468 1.00 92.69 167 TYR A N 1
ATOM 1341 C CA . TYR A 1 167 ? 19.150 1.494 -12.612 1.00 92.69 167 TYR A CA 1
ATOM 1342 C C . TYR A 1 167 ? 20.673 1.685 -12.507 1.00 92.69 167 TYR A C 1
ATOM 1344 O O . TYR A 1 167 ? 21.410 1.418 -13.453 1.00 92.69 167 TYR A O 1
ATOM 1352 N N . SER A 1 168 ? 21.183 2.053 -11.328 1.00 91.44 168 SER A N 1
ATOM 1353 C CA . SER A 1 168 ? 22.631 2.138 -11.093 1.00 91.44 168 SER A CA 1
ATOM 1354 C C . SER A 1 168 ? 23.331 0.794 -11.329 1.00 91.44 168 SER A C 1
ATOM 1356 O O . SER A 1 168 ? 24.422 0.761 -11.892 1.00 91.44 168 SER A O 1
ATOM 1358 N N . ARG A 1 169 ? 22.698 -0.331 -10.959 1.00 91.69 169 ARG A N 1
ATOM 1359 C CA . ARG A 1 169 ? 23.234 -1.678 -11.227 1.00 91.69 169 ARG A CA 1
ATOM 1360 C C . ARG A 1 169 ? 23.230 -2.034 -12.714 1.00 91.69 169 ARG A C 1
ATOM 1362 O O . ARG A 1 169 ? 24.192 -2.655 -13.157 1.00 91.69 169 ARG A O 1
ATOM 1369 N N . SER A 1 170 ? 22.204 -1.659 -13.486 1.00 91.44 170 SER A N 1
ATOM 1370 C CA . SER A 1 170 ? 22.203 -1.915 -14.935 1.00 91.44 170 SER A CA 1
ATOM 1371 C C . SER A 1 170 ? 23.287 -1.108 -15.649 1.00 91.44 170 SER A C 1
ATOM 1373 O O . SER A 1 170 ? 24.026 -1.689 -16.438 1.00 91.44 170 SER A O 1
ATOM 1375 N N . VAL A 1 171 ? 23.463 0.171 -15.295 1.00 93.62 171 VAL A N 1
ATOM 1376 C CA . VAL A 1 171 ? 24.521 1.034 -15.857 1.00 93.62 171 VAL A CA 1
ATOM 1377 C C . VAL A 1 171 ? 25.923 0.488 -15.550 1.00 93.62 171 VAL A C 1
ATOM 1379 O O . VAL A 1 171 ? 26.752 0.398 -16.452 1.00 93.62 171 VAL A O 1
ATOM 1382 N N . ILE A 1 172 ? 26.190 0.056 -14.309 1.00 90.88 172 ILE A N 1
ATOM 1383 C CA . ILE A 1 172 ? 27.475 -0.577 -13.949 1.00 90.88 172 ILE A CA 1
ATOM 1384 C C . ILE A 1 172 ? 27.689 -1.865 -14.760 1.00 90.88 172 ILE A C 1
ATOM 1386 O O . ILE A 1 172 ? 28.749 -2.051 -15.352 1.00 90.88 172 ILE A O 1
ATOM 1390 N N . ALA A 1 173 ? 26.670 -2.723 -14.866 1.00 92.81 173 ALA A N 1
ATOM 1391 C CA . ALA A 1 173 ? 26.767 -3.967 -15.626 1.00 92.81 173 ALA A CA 1
ATOM 1392 C C . ALA A 1 173 ? 26.929 -3.746 -17.145 1.00 92.81 173 ALA A C 1
ATOM 1394 O O . ALA A 1 173 ? 27.457 -4.610 -17.842 1.00 92.81 173 ALA A O 1
ATOM 1395 N N . GLU A 1 174 ? 26.457 -2.633 -17.708 1.00 90.75 174 GLU A N 1
ATOM 1396 C CA . GLU A 1 174 ? 26.737 -2.245 -19.099 1.00 90.75 174 GLU A CA 1
ATOM 1397 C C . GLU A 1 174 ? 28.178 -1.759 -19.268 1.00 90.75 174 GLU A C 1
ATOM 1399 O O . GLU A 1 174 ? 28.859 -2.193 -20.199 1.00 90.75 174 GLU A O 1
ATOM 1404 N N . LEU A 1 175 ? 28.680 -0.954 -18.330 1.00 92.69 175 LEU A N 1
ATOM 1405 C CA . LEU A 1 175 ? 30.055 -0.455 -18.336 1.00 92.69 175 LEU A CA 1
ATOM 1406 C C . LEU A 1 175 ? 31.083 -1.595 -18.172 1.00 92.69 175 LEU A C 1
ATOM 1408 O O . LEU A 1 175 ? 32.068 -1.650 -18.904 1.00 92.69 175 LEU A O 1
ATOM 1412 N N . GLU A 1 176 ? 30.807 -2.594 -17.332 1.00 92.62 176 GLU A N 1
ATOM 1413 C CA . GLU A 1 176 ? 31.630 -3.811 -17.261 1.00 92.62 176 GLU A CA 1
ATOM 1414 C C . GLU A 1 176 ? 31.638 -4.609 -18.581 1.00 92.62 176 GLU A C 1
ATOM 1416 O O . GLU A 1 176 ? 32.661 -5.186 -18.959 1.00 92.62 176 GLU A O 1
ATOM 1421 N N . ARG A 1 177 ? 30.512 -4.671 -19.309 1.00 91.75 177 ARG A N 1
ATOM 1422 C CA . ARG A 1 177 ? 30.445 -5.346 -20.623 1.00 91.75 177 ARG A CA 1
ATOM 1423 C C . ARG A 1 177 ? 31.226 -4.568 -21.685 1.00 91.75 177 ARG A C 1
ATOM 1425 O O . ARG A 1 177 ? 31.919 -5.186 -22.494 1.00 91.75 177 ARG A O 1
ATOM 1432 N N . GLU A 1 178 ? 31.150 -3.237 -21.663 1.00 90.12 178 GLU A N 1
ATOM 1433 C CA . GLU A 1 178 ? 31.978 -2.328 -22.467 1.00 90.12 178 GLU A CA 1
ATOM 1434 C C . GLU A 1 178 ? 33.476 -2.595 -22.255 1.00 90.12 178 GLU A C 1
ATOM 1436 O O . GLU A 1 178 ? 34.208 -2.804 -23.224 1.00 90.12 178 GLU A O 1
ATOM 1441 N N . GLU A 1 179 ? 33.937 -2.636 -21.003 1.00 89.62 179 GLU A N 1
ATOM 1442 C CA . GLU A 1 179 ? 35.347 -2.858 -20.663 1.00 89.62 179 GLU A CA 1
ATOM 1443 C C . GLU A 1 179 ? 35.837 -4.244 -21.090 1.00 89.62 179 GLU A C 1
ATOM 1445 O O . GLU A 1 179 ? 36.871 -4.354 -21.755 1.00 89.62 179 GLU A O 1
ATOM 1450 N N . ARG A 1 180 ? 35.063 -5.303 -20.813 1.00 93.88 180 ARG A N 1
ATOM 1451 C CA . ARG A 1 180 ? 35.370 -6.669 -21.277 1.00 93.88 180 ARG A CA 1
ATOM 1452 C C . ARG A 1 180 ? 35.464 -6.732 -22.808 1.00 93.88 180 ARG A C 1
ATOM 1454 O O . ARG A 1 180 ? 36.379 -7.360 -23.340 1.00 93.88 180 ARG A O 1
ATOM 1461 N N . ARG A 1 181 ? 34.574 -6.034 -23.529 1.00 92.00 181 ARG A N 1
ATOM 1462 C CA . ARG A 1 181 ? 34.593 -5.932 -25.001 1.00 92.00 181 ARG A CA 1
ATOM 1463 C C . ARG A 1 181 ? 35.844 -5.215 -25.519 1.00 92.00 181 ARG A C 1
ATOM 1465 O O . ARG A 1 181 ? 36.436 -5.684 -26.490 1.00 92.00 181 ARG A O 1
ATOM 1472 N N . ARG A 1 182 ? 36.269 -4.121 -24.877 1.00 9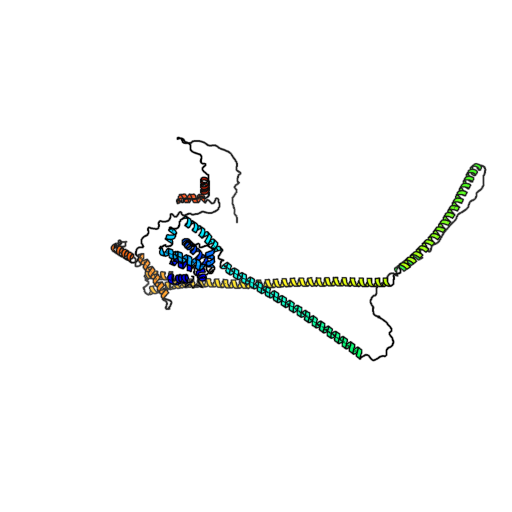2.19 182 ARG A N 1
ATOM 1473 C CA . ARG A 1 182 ? 37.517 -3.405 -25.213 1.00 92.19 182 ARG A CA 1
ATOM 1474 C C . ARG A 1 182 ? 38.741 -4.290 -24.959 1.00 92.19 182 ARG A C 1
ATOM 1476 O O . ARG A 1 182 ? 39.555 -4.473 -25.858 1.00 92.19 182 ARG A O 1
ATOM 1483 N N . HIS A 1 183 ? 38.811 -4.935 -23.793 1.00 94.31 183 HIS A N 1
ATOM 1484 C CA . HIS A 1 183 ? 39.920 -5.818 -23.431 1.00 94.31 183 HIS A CA 1
ATOM 1485 C C . HIS A 1 183 ? 40.082 -6.996 -24.409 1.00 94.31 183 HIS A C 1
ATOM 1487 O O . HIS A 1 183 ? 41.198 -7.300 -24.825 1.00 94.31 183 HIS A O 1
ATOM 1493 N N . LEU A 1 184 ? 38.980 -7.610 -24.859 1.00 93.44 184 LEU A N 1
ATOM 1494 C CA . LEU A 1 184 ? 39.008 -8.651 -25.896 1.00 93.44 184 LEU A CA 1
ATOM 1495 C C . LEU A 1 184 ? 39.516 -8.127 -27.254 1.00 93.44 184 LEU A C 1
ATOM 1497 O O . LEU A 1 184 ? 40.285 -8.817 -27.924 1.00 93.44 184 LEU A O 1
ATOM 1501 N N . GLN A 1 185 ? 39.148 -6.904 -27.657 1.00 91.06 185 GLN A N 1
ATOM 1502 C CA . GLN A 1 185 ? 39.690 -6.286 -28.878 1.00 91.06 185 GLN A CA 1
ATOM 1503 C C . GLN A 1 185 ? 41.200 -6.029 -28.774 1.00 91.06 185 GLN A C 1
ATOM 1505 O O . GLN A 1 185 ? 41.927 -6.270 -29.739 1.00 91.06 185 GLN A O 1
ATOM 1510 N N . ASP A 1 186 ? 41.690 -5.590 -27.614 1.00 89.44 186 ASP A N 1
ATOM 1511 C CA . ASP A 1 186 ? 43.119 -5.348 -27.401 1.00 89.44 186 ASP A CA 1
ATOM 1512 C C . ASP A 1 186 ? 43.932 -6.647 -27.280 1.00 89.44 186 ASP A C 1
ATOM 1514 O O . ASP A 1 186 ? 45.031 -6.723 -27.832 1.00 89.44 186 ASP A O 1
ATOM 1518 N N . GLN A 1 187 ? 43.375 -7.715 -26.697 1.00 92.00 187 GLN A N 1
ATOM 1519 C CA . GLN A 1 187 ? 43.976 -9.054 -26.774 1.00 92.00 187 GLN A CA 1
ATOM 1520 C C . GLN A 1 187 ? 44.113 -9.537 -28.228 1.00 92.00 187 GLN A C 1
ATOM 1522 O O . GLN A 1 187 ? 45.184 -10.005 -28.617 1.00 92.00 187 GLN A O 1
ATOM 1527 N N . MET A 1 188 ? 43.073 -9.378 -29.058 1.00 89.19 188 MET A N 1
ATOM 1528 C CA . MET A 1 188 ? 43.131 -9.733 -30.485 1.00 89.19 188 MET A CA 1
ATOM 1529 C C . MET A 1 188 ? 44.198 -8.922 -31.236 1.00 89.19 188 MET A C 1
ATOM 1531 O O . MET A 1 188 ? 45.024 -9.499 -31.947 1.00 89.19 188 MET A O 1
ATOM 1535 N N . ARG A 1 189 ? 44.259 -7.600 -31.014 1.00 92.56 189 ARG A N 1
ATOM 1536 C CA . ARG A 1 189 ? 45.307 -6.721 -31.571 1.00 92.56 189 ARG A CA 1
ATOM 1537 C C . ARG A 1 189 ? 46.712 -7.189 -31.184 1.00 92.56 189 ARG A C 1
ATOM 1539 O O . ARG A 1 189 ? 47.588 -7.257 -32.045 1.00 92.56 189 ARG A O 1
ATOM 1546 N N . LEU A 1 190 ? 46.933 -7.534 -29.914 1.00 91.88 190 LEU A N 1
ATOM 1547 C CA . LEU A 1 190 ? 48.224 -8.028 -29.426 1.00 91.88 190 LEU A CA 1
ATOM 1548 C C . LEU A 1 190 ? 48.612 -9.361 -30.080 1.00 91.88 190 LEU A C 1
ATOM 1550 O O . LEU A 1 190 ? 49.756 -9.504 -30.519 1.00 91.88 190 LEU A O 1
ATOM 1554 N N . GLN A 1 191 ? 47.670 -10.299 -30.227 1.00 91.12 191 GLN A N 1
ATOM 1555 C CA . GLN A 1 191 ? 47.911 -11.551 -30.949 1.00 91.12 191 GLN A CA 1
ATOM 1556 C C . GLN A 1 191 ? 48.283 -11.306 -32.417 1.00 91.12 191 GLN A C 1
ATOM 1558 O O . GLN A 1 191 ? 49.222 -11.924 -32.916 1.00 91.12 191 GLN A O 1
ATOM 1563 N N . ASP A 1 192 ? 47.601 -10.400 -33.119 1.00 90.94 192 ASP A N 1
ATOM 1564 C CA . ASP A 1 192 ? 47.888 -10.122 -34.532 1.00 90.94 192 ASP A CA 1
ATOM 1565 C C . ASP A 1 192 ? 49.225 -9.389 -34.729 1.00 90.94 192 ASP A C 1
ATOM 1567 O O . ASP A 1 192 ? 49.990 -9.736 -35.635 1.00 90.94 192 ASP A O 1
ATOM 1571 N N . ILE A 1 193 ? 49.589 -8.481 -33.815 1.00 91.94 193 ILE A N 1
ATOM 1572 C CA . ILE A 1 193 ? 50.940 -7.899 -33.734 1.00 91.94 193 ILE A CA 1
ATOM 1573 C C . ILE A 1 193 ? 51.989 -9.000 -33.506 1.00 91.94 193 ILE A C 1
ATOM 1575 O O . ILE A 1 193 ? 53.053 -8.982 -34.132 1.00 91.94 193 ILE A O 1
ATOM 1579 N N . GLN A 1 194 ? 51.709 -9.984 -32.647 1.00 90.19 194 GLN A N 1
ATOM 1580 C CA . GLN A 1 194 ? 52.619 -11.098 -32.372 1.00 90.19 194 GLN A CA 1
ATOM 1581 C C . GLN A 1 194 ? 52.762 -12.035 -33.585 1.00 90.19 194 GLN A C 1
ATOM 1583 O O . GLN A 1 194 ? 53.891 -12.382 -33.942 1.00 90.19 194 GLN A O 1
ATOM 1588 N N . LYS A 1 195 ? 51.666 -12.351 -34.292 1.00 91.44 195 LYS A N 1
ATOM 1589 C CA . LYS A 1 195 ? 51.672 -13.079 -35.578 1.00 91.44 195 LYS A CA 1
ATOM 1590 C C . LYS A 1 195 ? 52.492 -12.330 -36.634 1.00 91.44 195 LYS A C 1
ATOM 1592 O O . LYS A 1 195 ? 53.339 -12.933 -37.286 1.00 91.44 195 LYS A O 1
ATOM 1597 N N . HIS A 1 196 ? 52.319 -11.011 -36.766 1.00 87.94 196 HIS A N 1
ATOM 1598 C CA . HIS A 1 196 ? 53.109 -10.178 -37.685 1.00 87.94 196 HIS A CA 1
ATOM 1599 C C . HIS A 1 196 ? 54.605 -10.149 -37.322 1.00 87.94 196 HIS A C 1
ATOM 1601 O O . HIS A 1 196 ? 55.455 -10.245 -38.209 1.00 87.94 196 HIS A O 1
ATOM 1607 N N . ARG A 1 197 ? 54.954 -10.075 -36.029 1.00 88.94 197 ARG A N 1
ATOM 1608 C CA . ARG A 1 197 ? 56.349 -10.182 -35.558 1.00 88.94 197 ARG A CA 1
ATOM 1609 C C . ARG A 1 197 ? 56.952 -11.556 -35.872 1.00 88.94 197 ARG A C 1
ATOM 1611 O O . ARG A 1 197 ? 58.090 -11.618 -36.329 1.00 88.94 197 ARG A O 1
ATOM 1618 N N . GLN A 1 198 ? 56.204 -12.645 -35.683 1.00 88.00 198 GLN A N 1
ATOM 1619 C CA . GLN A 1 198 ? 56.643 -13.997 -36.051 1.00 88.00 198 GLN A CA 1
ATOM 1620 C C . GLN A 1 198 ? 56.799 -14.165 -37.570 1.00 88.00 198 GLN A C 1
ATOM 1622 O O . GLN A 1 198 ? 57.790 -14.741 -38.012 1.00 88.00 198 GLN A O 1
ATOM 1627 N N . ALA A 1 199 ? 55.876 -13.629 -38.373 1.00 87.00 199 ALA A N 1
ATOM 1628 C CA . ALA A 1 199 ? 55.970 -13.649 -39.832 1.00 87.00 199 ALA A CA 1
ATOM 1629 C C . ALA A 1 199 ? 57.216 -12.899 -40.331 1.00 87.00 199 ALA A C 1
ATOM 1631 O O . ALA A 1 199 ? 57.963 -13.445 -41.140 1.00 87.00 199 ALA A O 1
ATOM 1632 N N . ARG A 1 200 ? 57.504 -11.706 -39.783 1.00 87.25 200 ARG A N 1
ATOM 1633 C CA . ARG A 1 200 ? 58.749 -10.975 -40.079 1.00 87.25 200 ARG A CA 1
ATOM 1634 C C . ARG A 1 200 ? 59.998 -11.753 -39.667 1.00 87.25 200 ARG A C 1
ATOM 1636 O O . ARG A 1 200 ? 60.916 -11.838 -40.469 1.00 87.25 200 ARG A O 1
ATOM 1643 N N . ARG A 1 201 ? 60.021 -12.378 -38.482 1.00 87.06 201 ARG A N 1
ATOM 1644 C CA . ARG A 1 201 ? 61.151 -13.230 -38.057 1.00 87.06 201 ARG A CA 1
ATOM 1645 C C . ARG A 1 201 ? 61.387 -14.396 -39.018 1.00 87.06 201 ARG A C 1
ATOM 1647 O O . ARG A 1 201 ? 62.522 -14.610 -39.413 1.00 87.06 201 ARG A O 1
ATOM 1654 N N . LYS A 1 202 ? 60.330 -15.091 -39.458 1.00 88.25 202 LYS A N 1
ATOM 1655 C CA . LYS A 1 202 ? 60.439 -16.165 -40.464 1.00 88.25 202 LYS A CA 1
ATOM 1656 C C . LYS A 1 202 ? 60.914 -15.642 -41.824 1.00 88.25 202 LYS A C 1
ATOM 1658 O O . LYS A 1 202 ? 61.701 -16.305 -42.484 1.00 88.25 202 LYS A O 1
ATOM 1663 N N . GLN A 1 203 ? 60.475 -14.452 -42.241 1.00 80.31 203 GLN A N 1
ATOM 1664 C CA . GLN A 1 203 ? 60.977 -13.802 -43.459 1.00 80.31 203 GLN A CA 1
ATOM 1665 C C . GLN A 1 203 ? 62.462 -13.432 -43.345 1.00 80.31 203 GLN A C 1
ATOM 1667 O O . GLN A 1 203 ? 63.199 -13.655 -44.298 1.00 80.31 203 GLN A O 1
ATOM 1672 N N . GLN A 1 204 ? 62.906 -12.916 -42.195 1.00 84.12 204 GLN A N 1
ATOM 1673 C CA . GLN A 1 204 ? 64.320 -12.637 -41.924 1.00 84.12 204 GLN A CA 1
ATOM 1674 C C . GLN A 1 204 ? 65.137 -13.932 -41.939 1.00 84.12 204 GLN A C 1
ATOM 1676 O O . GLN A 1 204 ? 66.062 -14.037 -42.725 1.00 84.12 204 GLN A O 1
ATOM 1681 N N . GLU A 1 205 ? 64.712 -14.968 -41.215 1.00 86.69 205 GLU A N 1
ATOM 1682 C CA . GLU A 1 205 ? 65.388 -16.270 -41.199 1.00 86.69 205 GLU A CA 1
ATOM 1683 C C . GLU A 1 205 ? 65.497 -16.901 -42.603 1.00 86.69 205 GLU A C 1
ATOM 1685 O O . GLU A 1 205 ? 66.526 -17.473 -42.953 1.00 86.69 205 GLU A O 1
ATOM 1690 N N . ILE A 1 206 ? 64.466 -16.764 -43.447 1.00 82.56 206 ILE A N 1
ATOM 1691 C CA . ILE A 1 206 ? 64.516 -17.188 -44.855 1.00 82.56 206 ILE A CA 1
ATOM 1692 C C . ILE A 1 206 ? 65.500 -16.325 -45.659 1.00 82.56 206 ILE A C 1
ATOM 1694 O O . ILE A 1 206 ? 66.279 -16.873 -46.434 1.00 82.56 206 ILE A O 1
ATOM 1698 N N . MET A 1 207 ? 65.515 -15.003 -45.470 1.00 77.19 207 MET A N 1
ATOM 1699 C CA . MET A 1 207 ? 66.485 -14.108 -46.116 1.00 77.19 207 MET A CA 1
ATOM 1700 C C . MET A 1 207 ? 67.925 -14.379 -45.664 1.00 77.19 207 MET A C 1
ATOM 1702 O O . MET A 1 207 ? 68.840 -14.276 -46.477 1.00 77.19 207 MET A O 1
ATOM 1706 N N . ASP A 1 208 ? 68.144 -14.751 -44.406 1.00 79.81 208 ASP A N 1
ATOM 1707 C CA . ASP A 1 208 ? 69.460 -15.057 -43.841 1.00 79.81 208 ASP A CA 1
ATOM 1708 C C . ASP A 1 208 ? 69.949 -16.436 -44.315 1.00 79.81 208 ASP A C 1
ATOM 1710 O O . ASP A 1 208 ? 71.115 -16.592 -44.680 1.00 79.81 208 ASP A O 1
ATOM 1714 N N . ARG A 1 209 ? 69.043 -17.420 -44.438 1.00 77.31 209 ARG A N 1
ATOM 1715 C CA . ARG A 1 209 ? 69.299 -18.703 -45.123 1.00 77.31 209 ARG A CA 1
ATOM 1716 C C . ARG A 1 209 ? 69.612 -18.508 -46.612 1.00 77.31 209 ARG A C 1
ATOM 1718 O O . ARG A 1 209 ? 70.502 -19.168 -47.132 1.00 77.31 209 ARG A O 1
ATOM 1725 N N . ILE A 1 210 ? 68.928 -17.587 -47.299 1.00 67.94 210 ILE A N 1
ATOM 1726 C CA . ILE A 1 210 ? 69.231 -17.236 -48.698 1.00 67.94 210 ILE A CA 1
ATOM 1727 C C . ILE A 1 210 ? 70.609 -16.570 -48.801 1.00 67.94 210 ILE A C 1
ATOM 1729 O O . ILE A 1 210 ? 71.383 -16.947 -49.671 1.00 67.94 210 ILE A O 1
ATOM 1733 N N . GLN A 1 211 ? 70.941 -15.630 -47.908 1.00 64.62 211 GLN A N 1
ATOM 1734 C CA . GLN A 1 211 ? 72.241 -14.943 -47.888 1.00 64.62 211 GLN A CA 1
ATOM 1735 C C . GLN A 1 211 ? 73.406 -15.890 -47.565 1.00 64.62 211 GLN A C 1
ATOM 1737 O O . GLN A 1 211 ? 74.439 -15.830 -48.225 1.00 64.62 211 GLN A O 1
ATOM 1742 N N . THR A 1 212 ? 73.237 -16.801 -46.603 1.00 66.25 212 THR A N 1
ATOM 1743 C CA . THR A 1 212 ? 74.253 -17.818 -46.264 1.00 66.25 212 THR A CA 1
ATOM 1744 C C . THR A 1 212 ? 74.376 -18.926 -47.314 1.00 66.25 212 THR A C 1
ATOM 1746 O O . THR A 1 212 ? 75.427 -19.552 -47.407 1.00 66.25 212 THR A O 1
ATOM 1749 N N . ALA A 1 213 ? 73.360 -19.122 -48.162 1.00 57.19 213 ALA A N 1
ATOM 1750 C CA . ALA A 1 213 ? 73.425 -19.989 -49.339 1.00 57.19 213 ALA A CA 1
ATOM 1751 C C . ALA A 1 213 ? 74.033 -19.316 -50.594 1.00 57.19 213 ALA A C 1
ATOM 1753 O O . ALA A 1 213 ? 74.121 -19.962 -51.642 1.00 57.19 213 ALA A O 1
ATOM 1754 N N . VAL A 1 214 ? 74.467 -18.046 -50.531 1.00 48.97 214 VAL A N 1
ATOM 1755 C CA . VAL A 1 214 ? 75.148 -17.388 -51.661 1.00 48.97 214 VAL A CA 1
ATOM 1756 C C . VAL A 1 214 ? 76.587 -17.891 -51.784 1.00 48.97 214 VAL A C 1
ATOM 1758 O O . VAL A 1 214 ? 77.525 -17.331 -51.217 1.00 48.97 214 VAL A O 1
ATOM 1761 N N . VAL A 1 215 ? 76.774 -18.916 -52.616 1.00 52.09 215 VAL A N 1
ATOM 1762 C CA . VAL A 1 215 ? 78.079 -19.207 -53.224 1.00 52.09 215 VAL A CA 1
ATOM 1763 C C . VAL A 1 215 ? 78.517 -17.983 -54.035 1.00 52.09 215 VAL A C 1
ATOM 1765 O O . VAL A 1 215 ? 77.742 -17.447 -54.832 1.00 52.09 215 VAL A O 1
ATOM 1768 N N . GLN A 1 216 ? 79.758 -17.528 -53.845 1.00 55.28 216 GLN A N 1
ATOM 1769 C CA . GLN A 1 216 ? 80.294 -16.378 -54.575 1.00 55.28 216 GLN A CA 1
ATOM 1770 C C . GLN A 1 216 ? 80.501 -16.722 -56.057 1.00 55.28 216 GLN A C 1
ATOM 1772 O O . GLN A 1 216 ? 81.481 -17.362 -56.429 1.00 55.28 216 GLN A O 1
ATOM 1777 N N . ILE A 1 217 ? 79.585 -16.264 -56.912 1.00 46.06 217 ILE A N 1
ATOM 1778 C CA . ILE A 1 217 ? 79.715 -16.338 -58.372 1.00 46.06 217 ILE A CA 1
ATOM 1779 C C . ILE A 1 217 ? 80.136 -14.961 -58.901 1.00 46.06 217 ILE A C 1
ATOM 1781 O O . ILE A 1 217 ? 79.509 -13.941 -58.601 1.00 46.06 217 ILE A O 1
ATOM 1785 N N . LEU A 1 218 ? 81.210 -14.932 -59.694 1.00 45.53 218 LEU A N 1
ATOM 1786 C CA . LEU A 1 218 ? 81.718 -13.726 -60.354 1.00 45.53 218 LEU A CA 1
ATOM 1787 C C . LEU A 1 218 ? 80.673 -13.152 -61.328 1.00 45.53 218 LEU A C 1
ATOM 1789 O O . LEU A 1 218 ? 80.010 -13.892 -62.049 1.00 45.53 218 LEU A O 1
ATOM 1793 N N . LYS A 1 219 ? 80.523 -11.822 -61.349 1.00 40.56 219 LYS A N 1
ATOM 1794 C CA . LYS A 1 219 ? 79.454 -11.116 -62.081 1.00 40.56 219 LYS A CA 1
ATOM 1795 C C . LYS A 1 219 ? 79.655 -11.124 -63.610 1.00 40.56 219 LYS A C 1
ATOM 1797 O O . LYS A 1 219 ? 80.626 -10.526 -64.070 1.00 40.56 219 LYS A O 1
ATOM 1802 N N . PRO A 1 220 ? 78.685 -11.611 -64.405 1.00 42.81 220 PRO A N 1
ATOM 1803 C CA . PRO A 1 220 ? 78.437 -11.123 -65.761 1.00 42.81 220 PRO A CA 1
ATOM 1804 C C . PRO A 1 220 ? 77.475 -9.904 -65.746 1.00 42.81 220 PRO A C 1
ATOM 1806 O O . PRO A 1 220 ? 76.813 -9.651 -64.734 1.00 42.81 220 PRO A O 1
ATOM 1809 N N . PRO A 1 221 ? 77.398 -9.108 -66.833 1.00 43.94 221 PRO A N 1
ATOM 1810 C CA . PRO A 1 221 ? 76.670 -7.834 -66.850 1.00 43.94 221 PRO A CA 1
ATOM 1811 C C . PRO A 1 221 ? 75.140 -7.956 -66.995 1.00 43.94 221 PRO A C 1
ATOM 1813 O O . PRO A 1 221 ? 74.584 -8.991 -67.360 1.00 43.94 221 PRO A O 1
ATOM 1816 N N . VAL A 1 222 ? 74.449 -6.850 -66.704 1.00 45.22 222 VAL A N 1
ATOM 1817 C CA . VAL A 1 222 ? 72.984 -6.774 -66.570 1.00 45.22 222 VAL A CA 1
ATOM 1818 C C . VAL A 1 222 ? 72.265 -6.832 -67.923 1.00 45.22 222 VAL A C 1
ATOM 1820 O O . VAL A 1 222 ? 72.395 -5.918 -68.734 1.00 45.22 222 VAL A O 1
ATOM 1823 N N . SER A 1 223 ? 71.389 -7.825 -68.109 1.00 35.50 223 SER A N 1
ATOM 1824 C CA . SER A 1 223 ? 70.326 -7.794 -69.126 1.00 35.50 223 SER A CA 1
ATOM 1825 C C . SER A 1 223 ? 68.951 -7.658 -68.454 1.00 35.50 223 SER A C 1
ATOM 1827 O O . SER A 1 223 ? 68.669 -8.275 -67.427 1.00 35.50 223 SER A O 1
ATOM 1829 N N . ARG A 1 224 ? 68.096 -6.775 -68.986 1.00 42.84 224 ARG A N 1
ATOM 1830 C CA . ARG A 1 224 ? 66.897 -6.273 -68.289 1.00 42.84 224 ARG A CA 1
ATOM 1831 C C . ARG A 1 224 ? 65.606 -6.862 -68.866 1.00 42.84 224 ARG A C 1
ATOM 1833 O O . ARG A 1 224 ? 64.872 -6.169 -69.564 1.00 42.84 224 ARG A O 1
ATOM 1840 N N . SER A 1 225 ? 65.313 -8.127 -68.564 1.00 35.16 225 SER A N 1
ATOM 1841 C CA . SER A 1 225 ? 64.015 -8.741 -68.887 1.00 35.16 225 SER A CA 1
ATOM 1842 C C . SER A 1 225 ? 63.017 -8.569 -67.732 1.00 35.16 225 SER A C 1
ATOM 1844 O O . SER A 1 225 ? 63.365 -8.708 -66.560 1.00 35.16 225 SER A O 1
ATOM 1846 N N . VAL A 1 226 ? 61.764 -8.213 -68.042 1.00 39.91 226 VAL A N 1
ATOM 1847 C CA . VAL A 1 226 ? 60.721 -7.958 -67.034 1.00 39.91 226 VAL A CA 1
ATOM 1848 C C . VAL A 1 226 ? 59.418 -8.656 -67.425 1.00 39.91 226 VAL A C 1
ATOM 1850 O O . VAL A 1 226 ? 58.738 -8.234 -68.352 1.00 39.91 226 VAL A O 1
ATOM 1853 N N . ARG A 1 227 ? 59.054 -9.663 -66.620 1.00 40.09 227 ARG A N 1
ATOM 1854 C CA . ARG A 1 227 ? 57.706 -10.246 -66.454 1.00 40.09 227 ARG A CA 1
ATOM 1855 C C . ARG A 1 227 ? 57.048 -10.867 -67.694 1.00 40.09 227 ARG A C 1
ATOM 1857 O O . ARG A 1 227 ? 56.229 -10.257 -68.372 1.00 40.09 227 ARG A O 1
ATOM 1864 N N . ALA A 1 228 ? 57.261 -12.174 -67.829 1.00 38.66 228 ALA A N 1
ATOM 1865 C CA . ALA A 1 228 ? 56.177 -13.073 -68.222 1.00 38.66 228 ALA A CA 1
ATOM 1866 C C . ALA A 1 228 ? 55.137 -13.223 -67.079 1.00 38.66 228 ALA A C 1
ATOM 1868 O O . ALA A 1 228 ? 55.354 -12.738 -65.968 1.00 38.66 228 ALA A O 1
ATOM 1869 N N . MET A 1 229 ? 54.063 -13.976 -67.357 1.00 36.97 229 MET A N 1
ATOM 1870 C CA . MET A 1 229 ? 52.907 -14.316 -66.498 1.00 36.97 229 MET A CA 1
ATOM 1871 C C . MET A 1 229 ? 51.763 -13.287 -66.458 1.00 36.97 229 MET A C 1
ATOM 1873 O O . MET A 1 229 ? 51.761 -12.322 -65.703 1.00 36.97 229 MET A O 1
ATOM 1877 N N . GLY A 1 230 ? 50.736 -13.580 -67.267 1.00 35.97 230 GLY A N 1
ATOM 1878 C CA . GLY A 1 230 ? 49.479 -12.831 -67.383 1.00 35.97 230 GLY A CA 1
ATOM 1879 C C . GLY A 1 230 ? 48.395 -13.603 -68.155 1.00 35.97 230 GLY A C 1
ATOM 1880 O O . GLY A 1 230 ? 47.646 -13.014 -68.928 1.00 35.97 230 GLY A O 1
ATOM 1881 N N . LYS A 1 231 ? 48.341 -14.938 -68.015 1.00 45.25 231 LYS A N 1
ATOM 1882 C CA . LYS A 1 231 ? 47.358 -15.789 -68.711 1.00 45.25 231 LYS A CA 1
ATOM 1883 C C . LYS A 1 231 ? 45.968 -15.681 -68.063 1.00 45.25 231 LYS A C 1
ATOM 1885 O O . LYS A 1 231 ? 45.690 -16.426 -67.133 1.00 45.25 231 LYS A O 1
ATOM 1890 N N . HIS A 1 232 ? 45.095 -14.820 -68.591 1.00 39.91 232 HIS A N 1
ATOM 1891 C CA . HIS A 1 232 ? 43.649 -15.094 -68.691 1.00 39.91 232 HIS A CA 1
ATOM 1892 C C . HIS A 1 232 ? 42.907 -14.034 -69.522 1.00 39.91 232 HIS A C 1
ATOM 1894 O O . HIS A 1 232 ? 42.710 -12.912 -69.058 1.00 39.91 232 HIS A O 1
ATOM 1900 N N . ARG A 1 233 ? 42.430 -14.432 -70.712 1.00 39.00 233 ARG A N 1
ATOM 1901 C CA . ARG A 1 233 ? 41.071 -14.186 -71.251 1.00 39.00 233 ARG A CA 1
ATOM 1902 C C . ARG A 1 233 ? 40.962 -14.741 -72.676 1.00 39.00 233 ARG A C 1
ATOM 1904 O O . ARG A 1 233 ? 41.672 -14.296 -73.570 1.00 39.00 233 ARG A O 1
ATOM 1911 N N . GLN A 1 234 ? 40.077 -15.716 -72.858 1.00 42.81 234 GLN A N 1
ATOM 1912 C CA . GLN A 1 234 ? 39.531 -16.119 -74.160 1.00 42.81 234 GLN A CA 1
ATOM 1913 C C . GLN A 1 234 ? 38.154 -15.454 -74.355 1.00 42.81 234 GLN A C 1
ATOM 1915 O O . GLN A 1 234 ? 37.627 -14.872 -73.406 1.00 42.81 234 GLN A O 1
ATOM 1920 N N . HIS A 1 235 ? 37.591 -15.584 -75.566 1.00 39.47 235 HIS A N 1
ATOM 1921 C CA . HIS A 1 235 ? 36.390 -14.899 -76.086 1.00 39.47 235 HIS A CA 1
ATOM 1922 C C . HIS A 1 235 ? 36.618 -13.379 -76.294 1.00 39.47 235 HIS A C 1
ATOM 1924 O O . HIS A 1 235 ? 36.936 -12.664 -75.354 1.00 39.47 235 HIS A O 1
ATOM 1930 N N . GLN A 1 236 ? 36.493 -12.803 -77.495 1.00 37.72 236 GLN A N 1
ATOM 1931 C CA . GLN A 1 236 ? 35.444 -13.012 -78.501 1.00 37.72 236 GLN A CA 1
ATOM 1932 C C . GLN A 1 236 ? 35.944 -12.797 -79.951 1.00 37.72 236 GLN A C 1
ATOM 1934 O O . GLN A 1 236 ? 36.710 -11.879 -80.232 1.00 37.72 236 GLN A O 1
ATOM 1939 N N . GLN A 1 237 ? 35.425 -13.619 -80.864 1.00 37.44 237 GLN A N 1
ATOM 1940 C CA . GLN A 1 237 ? 35.129 -13.324 -82.277 1.00 37.44 237 GLN A CA 1
ATOM 1941 C C . GLN A 1 237 ? 33.651 -13.736 -82.454 1.00 37.44 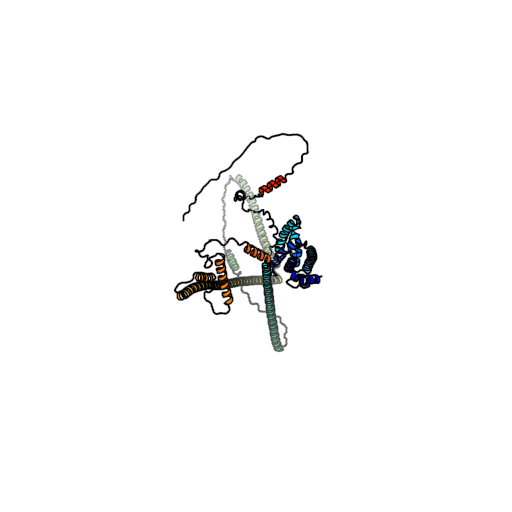237 GLN A C 1
ATOM 1943 O O . GLN A 1 237 ? 33.255 -14.710 -81.802 1.00 37.44 237 GLN A O 1
ATOM 1948 N N . PRO A 1 238 ? 32.816 -13.000 -83.215 1.00 50.72 238 PRO A N 1
ATOM 1949 C CA . PRO A 1 238 ? 32.852 -13.099 -84.682 1.00 50.72 238 PRO A CA 1
ATOM 1950 C C . PRO A 1 238 ? 32.595 -11.777 -85.439 1.00 50.72 238 PRO A C 1
ATOM 1952 O O . PRO A 1 238 ? 31.887 -10.913 -84.948 1.00 50.72 238 PRO A O 1
ATOM 1955 N N . ASP A 1 239 ? 33.104 -11.680 -86.673 1.00 51.69 239 ASP A N 1
ATOM 1956 C CA . ASP A 1 239 ? 32.664 -10.679 -87.678 1.00 51.69 239 ASP A CA 1
ATOM 1957 C C . ASP A 1 239 ? 33.044 -11.090 -89.120 1.00 51.69 239 ASP A C 1
ATOM 1959 O O . ASP A 1 239 ? 32.302 -10.853 -90.073 1.00 51.69 239 ASP A O 1
ATOM 1963 N N . ALA A 1 240 ? 34.172 -11.795 -89.293 1.00 55.62 240 ALA A N 1
ATOM 1964 C CA . ALA A 1 240 ? 34.742 -12.151 -90.603 1.00 55.62 240 ALA A CA 1
ATOM 1965 C C . ALA A 1 240 ? 33.827 -12.971 -91.546 1.00 55.62 240 ALA A C 1
ATOM 1967 O O . ALA A 1 240 ? 34.069 -13.011 -92.751 1.00 55.62 240 ALA A O 1
ATOM 1968 N N . GLN A 1 241 ? 32.783 -13.624 -91.027 1.00 58.72 241 GLN A N 1
ATOM 1969 C CA . GLN A 1 241 ? 31.872 -14.461 -91.821 1.00 58.72 241 GLN A CA 1
ATOM 1970 C C . GLN A 1 241 ? 30.794 -13.652 -92.566 1.00 58.72 241 GLN A C 1
ATOM 1972 O O . GLN A 1 241 ? 30.355 -14.075 -93.633 1.00 58.72 241 GLN A O 1
ATOM 1977 N N . SER A 1 242 ? 30.406 -12.473 -92.062 1.00 53.88 242 SER A N 1
ATOM 1978 C CA . SER A 1 242 ? 29.374 -11.629 -92.693 1.00 53.88 242 SER A CA 1
ATOM 1979 C C . SER A 1 242 ? 29.851 -11.045 -94.033 1.00 53.88 242 SER A C 1
ATOM 1981 O O . SER A 1 242 ? 29.131 -11.055 -95.033 1.00 53.88 242 SER A O 1
ATOM 1983 N N . ILE A 1 243 ? 31.115 -10.611 -94.078 1.00 57.50 243 ILE A N 1
ATOM 1984 C CA . ILE A 1 243 ? 31.724 -9.940 -95.237 1.00 57.50 243 ILE A CA 1
ATOM 1985 C C . ILE A 1 243 ? 31.848 -10.892 -96.440 1.00 57.50 243 ILE A C 1
ATOM 1987 O O . ILE A 1 243 ? 31.542 -10.509 -97.569 1.00 57.50 243 ILE A O 1
ATOM 1991 N N . HIS A 1 244 ? 32.228 -12.155 -96.209 1.00 62.66 244 HIS A N 1
ATOM 1992 C CA . HIS A 1 244 ? 32.369 -13.148 -97.282 1.00 62.66 244 HIS A CA 1
ATOM 1993 C C . HIS A 1 244 ? 31.048 -13.457 -98.003 1.00 62.66 244 HIS A C 1
ATOM 1995 O O . HIS A 1 244 ? 31.057 -13.703 -99.210 1.00 62.66 244 HIS A O 1
ATOM 2001 N N . TYR A 1 245 ? 29.917 -13.416 -97.292 1.00 70.50 245 TYR A N 1
ATOM 2002 C CA . TYR A 1 245 ? 28.603 -13.661 -97.888 1.00 70.50 245 TYR A CA 1
ATOM 2003 C C . TYR A 1 245 ? 28.222 -12.550 -98.880 1.00 70.50 245 TYR A C 1
ATOM 2005 O O . TYR A 1 245 ? 27.855 -12.834 -100.021 1.00 70.50 245 TYR A O 1
ATOM 2013 N N . GLN A 1 246 ? 28.391 -11.286 -98.477 1.00 62.91 246 GLN A N 1
ATOM 2014 C CA . GLN A 1 246 ? 27.993 -10.111 -99.265 1.00 62.91 246 GLN A CA 1
ATOM 2015 C C . GLN A 1 246 ? 28.780 -9.973 -100.580 1.00 62.91 246 GLN A C 1
ATOM 2017 O O . GLN A 1 246 ? 28.202 -9.628 -101.610 1.00 62.91 246 GLN A O 1
ATOM 2022 N N . ILE A 1 247 ? 30.075 -10.309 -100.578 1.00 63.16 247 ILE A N 1
ATOM 2023 C CA . ILE A 1 247 ? 30.903 -10.301 -101.797 1.00 63.16 247 ILE A CA 1
ATOM 2024 C C . ILE A 1 247 ? 30.396 -11.351 -102.805 1.00 63.16 247 ILE A C 1
ATOM 2026 O O . ILE A 1 247 ? 30.304 -11.066 -103.999 1.00 63.16 247 ILE A O 1
ATOM 2030 N N . SER A 1 248 ? 29.983 -12.534 -102.330 1.00 69.25 248 SER A N 1
ATOM 2031 C CA . SER A 1 248 ? 29.510 -13.631 -103.192 1.00 69.25 248 SER A CA 1
ATOM 2032 C C . SER A 1 248 ? 28.178 -13.353 -103.906 1.00 69.25 248 SER A C 1
ATOM 2034 O O . SER A 1 248 ? 27.901 -13.951 -104.945 1.00 69.25 248 SER A O 1
ATOM 2036 N N . GLU A 1 249 ? 27.354 -12.443 -103.379 1.00 64.25 249 GLU A N 1
ATOM 2037 C CA . GLU A 1 249 ? 26.130 -11.971 -104.039 1.00 64.25 249 GLU A CA 1
ATOM 2038 C C . GLU A 1 249 ? 26.438 -10.998 -105.184 1.00 64.25 249 GLU A C 1
ATOM 2040 O O . GLU A 1 249 ? 25.848 -11.086 -106.263 1.00 64.25 249 GLU A O 1
ATOM 2045 N N . PHE A 1 250 ? 27.398 -10.093 -104.979 1.00 63.16 250 PHE A N 1
ATOM 2046 C CA . PHE A 1 250 ? 27.700 -9.021 -105.926 1.00 63.16 250 PHE A CA 1
ATOM 2047 C C . PHE A 1 250 ? 28.277 -9.538 -107.256 1.00 63.16 250 PHE A C 1
ATOM 2049 O O . PHE A 1 250 ? 27.892 -9.067 -108.329 1.00 63.16 250 PHE A O 1
ATOM 2056 N N . GLU A 1 251 ? 29.154 -10.547 -107.216 1.00 62.41 251 GLU A N 1
ATOM 2057 C CA . GLU A 1 251 ? 29.818 -11.074 -108.420 1.00 62.41 251 GLU A CA 1
ATOM 2058 C C . GLU A 1 251 ? 28.872 -11.805 -109.392 1.00 62.41 251 GLU A C 1
ATOM 2060 O O . GLU A 1 251 ? 29.133 -11.845 -110.599 1.00 62.41 251 GLU A O 1
ATOM 2065 N N . LYS A 1 252 ? 27.744 -12.344 -108.905 1.00 64.81 252 LYS A N 1
ATOM 2066 C CA . LYS A 1 252 ? 26.771 -13.086 -109.731 1.00 64.81 252 LYS A CA 1
ATOM 2067 C C . LYS A 1 252 ? 26.042 -12.188 -110.736 1.00 64.81 252 LYS A C 1
ATOM 2069 O O . LYS A 1 252 ? 25.726 -12.625 -111.841 1.00 64.81 252 LYS A O 1
ATOM 2074 N N . ASN A 1 253 ? 25.812 -10.921 -110.389 1.00 52.06 253 ASN A N 1
ATOM 2075 C CA . ASN A 1 253 ? 24.906 -10.033 -111.126 1.00 52.06 253 ASN A CA 1
ATOM 2076 C C . ASN A 1 253 ? 25.538 -9.314 -112.337 1.00 52.06 253 ASN A C 1
ATOM 2078 O O . ASN A 1 253 ? 24.886 -8.477 -112.959 1.00 52.06 253 ASN A O 1
ATOM 2082 N N . ARG A 1 254 ? 26.785 -9.638 -112.722 1.00 46.84 254 ARG A N 1
ATOM 2083 C CA . ARG A 1 254 ? 27.538 -8.911 -113.772 1.00 46.84 254 ARG A CA 1
ATOM 2084 C C . ARG A 1 254 ? 27.704 -9.631 -115.124 1.00 46.84 254 ARG A C 1
ATOM 2086 O O . ARG A 1 254 ? 28.565 -9.233 -115.907 1.00 46.84 254 ARG A O 1
ATOM 2093 N N . LYS A 1 255 ? 26.916 -10.679 -115.421 1.00 42.12 255 LYS A N 1
ATOM 2094 C CA . LYS A 1 255 ? 27.052 -11.508 -116.648 1.00 42.12 255 LYS A CA 1
ATOM 2095 C C . LYS A 1 255 ? 25.730 -11.785 -117.404 1.00 42.12 255 LYS A C 1
ATOM 2097 O O . LYS A 1 255 ? 25.227 -12.904 -117.373 1.00 42.12 255 LYS A O 1
ATOM 2102 N N . ARG A 1 256 ? 25.214 -10.802 -118.162 1.00 37.59 256 ARG A N 1
ATOM 2103 C CA . ARG A 1 256 ? 24.257 -10.985 -119.290 1.00 37.59 256 ARG A CA 1
ATOM 2104 C C . ARG A 1 256 ? 24.448 -9.887 -120.368 1.00 37.59 256 ARG A C 1
ATOM 2106 O O . ARG A 1 256 ? 24.552 -8.729 -119.972 1.00 37.59 256 ARG A O 1
ATOM 2113 N N . PRO A 1 257 ? 24.489 -10.205 -121.683 1.00 47.75 257 PRO A N 1
ATOM 2114 C CA . PRO A 1 257 ? 24.637 -9.209 -122.764 1.00 47.75 257 PRO A CA 1
ATOM 2115 C C . PRO A 1 257 ? 23.489 -9.169 -123.812 1.00 47.75 257 PRO A C 1
ATOM 2117 O O . PRO A 1 257 ? 22.766 -10.150 -123.969 1.00 47.75 257 PRO A O 1
ATOM 2120 N N . SER A 1 258 ? 23.476 -8.106 -124.645 1.00 30.59 258 SER A N 1
ATOM 2121 C CA . SER A 1 258 ? 22.788 -7.993 -125.968 1.00 30.59 258 SER A CA 1
ATOM 2122 C C . SER A 1 258 ? 21.237 -7.884 -125.972 1.00 30.59 258 SER A C 1
ATOM 2124 O O . SER A 1 258 ? 20.650 -8.105 -124.912 1.00 30.59 258 SER A O 1
ATOM 2126 N N . PRO A 1 259 ? 20.536 -7.586 -127.111 1.00 44.88 259 PRO A N 1
ATOM 2127 C CA . PRO A 1 259 ? 20.995 -7.283 -128.496 1.00 44.88 259 PRO A CA 1
ATOM 2128 C C . PRO A 1 259 ? 20.250 -6.133 -129.271 1.00 44.88 259 PRO A C 1
ATOM 2130 O O . PRO A 1 259 ? 19.294 -5.564 -128.761 1.00 44.88 259 PRO A O 1
ATOM 2133 N N . ALA A 1 260 ? 20.615 -5.935 -130.563 1.00 29.48 260 ALA A N 1
ATOM 2134 C CA . ALA A 1 260 ? 19.746 -5.556 -131.724 1.00 29.48 260 ALA A CA 1
ATOM 2135 C C . ALA A 1 260 ? 19.105 -4.131 -131.820 1.00 29.48 260 ALA A C 1
ATOM 2137 O O . ALA A 1 260 ? 18.919 -3.468 -130.810 1.00 29.48 260 ALA A O 1
ATOM 2138 N N . SER A 1 261 ? 18.686 -3.582 -132.987 1.00 28.38 261 SER A N 1
ATOM 2139 C CA . SER A 1 261 ? 18.960 -3.823 -134.439 1.00 28.38 261 SER A CA 1
ATOM 2140 C C . SER A 1 261 ? 18.493 -2.608 -135.298 1.00 28.38 261 SER A C 1
ATOM 2142 O O . SER A 1 261 ? 17.730 -1.774 -134.819 1.00 28.38 261 SER A O 1
ATOM 2144 N N . CYS A 1 262 ? 18.905 -2.523 -136.575 1.00 35.03 262 CYS A N 1
ATOM 2145 C CA . CYS A 1 262 ? 18.395 -1.588 -137.604 1.00 35.03 262 CYS A CA 1
ATOM 2146 C C . CYS A 1 262 ? 17.134 -2.113 -138.338 1.00 35.03 262 CYS A C 1
ATOM 2148 O O . CYS A 1 262 ? 16.885 -3.322 -138.324 1.00 35.03 262 CYS A O 1
ATOM 2150 N N . PRO A 1 263 ? 16.333 -1.210 -138.948 1.00 40.62 263 PRO A N 1
ATOM 2151 C CA . PRO A 1 263 ? 15.980 -1.214 -140.399 1.00 40.62 263 PRO A CA 1
ATOM 2152 C C . PRO A 1 263 ? 15.930 0.234 -140.999 1.00 40.62 263 PRO A C 1
ATOM 2154 O O . PRO A 1 263 ? 16.071 1.183 -140.235 1.00 40.62 263 PRO A O 1
ATOM 2157 N N . ALA A 1 264 ? 15.699 0.570 -142.289 1.00 29.12 264 ALA A N 1
ATOM 2158 C CA . ALA A 1 264 ? 15.789 -0.070 -143.628 1.00 29.12 264 ALA A CA 1
ATOM 2159 C C . ALA A 1 264 ? 15.772 1.053 -144.733 1.00 29.12 264 ALA A C 1
ATOM 2161 O O . ALA A 1 264 ? 16.156 2.182 -144.431 1.00 29.12 264 ALA A O 1
ATOM 2162 N N . SER A 1 265 ? 15.351 0.797 -145.990 1.00 38.28 265 SER A N 1
ATOM 2163 C CA . SER A 1 265 ? 15.412 1.737 -147.148 1.00 38.28 265 SER A CA 1
ATOM 2164 C C . SER A 1 265 ? 14.231 1.603 -148.137 1.00 38.28 265 SER A C 1
ATOM 2166 O O . SER A 1 265 ? 13.764 0.485 -148.332 1.00 38.28 265 SER A O 1
ATOM 2168 N N . VAL A 1 266 ? 13.806 2.686 -148.823 1.00 31.98 266 VAL A N 1
ATOM 2169 C CA . VAL A 1 266 ? 12.836 2.676 -149.960 1.00 31.98 266 VAL A CA 1
ATOM 2170 C C . VAL A 1 266 ? 13.138 3.800 -150.981 1.00 31.98 266 VAL A C 1
ATOM 2172 O O . VAL A 1 266 ? 13.632 4.858 -150.594 1.00 31.98 266 VAL A O 1
ATOM 2175 N N . SER A 1 267 ? 12.799 3.593 -152.263 1.00 37.34 267 SER A N 1
ATOM 2176 C CA . SER A 1 267 ? 12.896 4.551 -153.387 1.00 37.34 267 SER A CA 1
ATOM 2177 C C . SER A 1 267 ? 11.733 4.391 -154.386 1.00 37.34 267 SER A C 1
ATOM 2179 O O . SER A 1 267 ? 11.392 3.256 -154.711 1.00 37.34 267 SER A O 1
ATOM 2181 N N . VAL A 1 268 ? 11.161 5.488 -154.909 1.00 36.69 268 VAL A N 1
ATOM 2182 C CA . VAL A 1 268 ? 10.036 5.506 -155.885 1.00 36.69 268 VAL A CA 1
ATOM 2183 C C . VAL A 1 268 ? 10.199 6.693 -156.864 1.00 36.69 268 VAL A C 1
ATOM 2185 O O . VAL A 1 268 ? 10.943 7.626 -156.564 1.00 36.69 268 VAL A O 1
ATOM 2188 N N . GLN A 1 269 ? 9.541 6.653 -158.031 1.00 35.91 269 GLN A N 1
ATOM 2189 C CA . GLN A 1 269 ? 9.686 7.589 -159.161 1.00 35.91 269 GLN A CA 1
ATOM 2190 C C . GLN A 1 269 ? 8.404 8.393 -159.497 1.00 35.91 269 GLN A C 1
ATOM 2192 O O . GLN A 1 269 ? 7.306 7.880 -159.327 1.00 35.91 269 GLN A O 1
ATOM 2197 N N . VAL A 1 270 ? 8.607 9.596 -160.067 1.00 34.22 270 VAL A N 1
ATOM 2198 C CA . VAL A 1 270 ? 7.863 10.229 -161.195 1.00 34.22 270 VAL A CA 1
ATOM 2199 C C . VAL A 1 270 ? 6.336 10.450 -161.085 1.00 34.22 270 VAL A C 1
ATOM 2201 O O . VAL A 1 270 ? 5.554 9.512 -161.191 1.00 34.22 270 VAL A O 1
ATOM 2204 N N . ASN A 1 271 ? 5.909 11.725 -161.042 1.00 39.38 271 ASN A N 1
ATOM 2205 C CA . ASN A 1 271 ? 5.316 12.422 -162.208 1.00 39.38 271 ASN A CA 1
ATOM 2206 C C . ASN A 1 271 ? 5.110 13.933 -161.945 1.00 39.38 271 ASN A C 1
ATOM 2208 O O . ASN A 1 271 ? 4.720 14.330 -160.849 1.00 39.38 271 ASN A O 1
ATOM 2212 N N . GLU A 1 272 ? 5.334 14.762 -162.965 1.00 51.19 272 GLU A N 1
ATOM 2213 C CA . GLU A 1 272 ? 4.877 16.164 -163.044 1.00 51.19 272 GLU A CA 1
ATOM 2214 C C . GLU A 1 272 ? 3.427 16.153 -163.603 1.00 51.19 272 GLU A C 1
ATOM 2216 O O . GLU A 1 272 ? 3.031 15.184 -164.242 1.00 51.19 272 GLU A O 1
ATOM 2221 N N . GLU A 1 273 ? 2.500 17.078 -163.324 1.00 54.03 273 GLU A N 1
ATOM 2222 C CA . GLU A 1 273 ? 2.621 18.546 -163.326 1.00 54.03 273 GLU A CA 1
ATOM 2223 C C . GLU A 1 273 ? 2.015 19.246 -162.084 1.00 54.03 273 GLU A C 1
ATOM 2225 O O . GLU A 1 273 ? 2.014 20.470 -162.002 1.00 54.03 273 GLU A O 1
ATOM 2230 N N . GLN A 1 274 ? 1.572 18.520 -161.046 1.00 52.31 274 GLN A N 1
ATOM 2231 C CA . GLN A 1 274 ? 1.114 19.115 -159.761 1.00 52.31 274 GLN A CA 1
ATOM 2232 C C . GLN A 1 274 ? 2.279 19.637 -158.880 1.00 52.31 274 GLN A C 1
ATOM 2234 O O . GLN A 1 274 ? 2.203 19.680 -157.651 1.00 52.31 274 GLN A O 1
ATOM 2239 N N . MET A 1 275 ? 3.403 19.972 -159.512 1.00 50.34 275 MET A N 1
ATOM 2240 C CA . MET A 1 275 ? 4.729 19.957 -158.905 1.00 50.34 275 MET A CA 1
ATOM 2241 C C . MET A 1 275 ? 5.128 21.295 -158.269 1.00 50.34 275 MET A C 1
ATOM 2243 O O . MET A 1 275 ? 5.854 21.291 -157.282 1.00 50.34 275 MET A O 1
ATOM 2247 N N . GLU A 1 276 ? 4.680 22.445 -158.782 1.00 55.09 276 GLU A N 1
ATOM 2248 C CA . GLU A 1 276 ? 5.252 23.750 -158.391 1.00 55.09 276 GLU A CA 1
ATOM 2249 C C . GLU A 1 276 ? 4.812 24.249 -157.003 1.00 55.09 276 GLU A C 1
ATOM 2251 O O . GLU A 1 276 ? 5.639 24.724 -156.213 1.00 55.09 276 GLU A O 1
ATOM 2256 N N . GLU A 1 277 ? 3.536 24.080 -156.647 1.00 58.62 277 GLU A N 1
ATOM 2257 C CA . GLU A 1 277 ? 3.041 24.391 -155.297 1.00 58.62 277 GLU A CA 1
ATOM 2258 C C . GLU A 1 277 ? 3.623 23.416 -154.259 1.00 58.62 277 GLU A C 1
ATOM 2260 O O . GLU A 1 277 ? 4.073 23.824 -153.179 1.00 58.62 277 GLU A O 1
ATOM 2265 N N . TRP A 1 278 ? 3.719 22.129 -154.620 1.00 56.62 278 TRP A N 1
ATOM 2266 C CA . TRP A 1 278 ? 4.392 21.119 -153.803 1.00 56.62 278 TRP A CA 1
ATOM 2267 C C . TRP A 1 278 ? 5.887 21.405 -153.645 1.00 56.62 278 TRP A C 1
ATOM 2269 O O . TRP A 1 278 ? 6.396 21.274 -152.534 1.00 56.62 278 TRP A O 1
ATOM 2279 N N . ASN A 1 279 ? 6.585 21.853 -154.693 1.00 62.09 279 ASN A N 1
ATOM 2280 C CA . ASN A 1 279 ? 8.008 22.192 -154.658 1.00 62.09 279 ASN A CA 1
ATOM 2281 C C . ASN A 1 279 ? 8.291 23.341 -153.693 1.00 62.09 279 ASN A C 1
ATOM 2283 O O . ASN A 1 279 ? 9.209 23.235 -152.881 1.00 62.09 279 ASN A O 1
ATOM 2287 N N . ASN A 1 280 ? 7.490 24.407 -153.702 1.00 70.44 280 ASN A N 1
ATOM 2288 C CA . ASN A 1 280 ? 7.669 25.507 -152.752 1.00 70.44 280 ASN A CA 1
ATOM 2289 C C . ASN A 1 280 ? 7.456 25.044 -151.298 1.00 70.44 280 ASN A C 1
ATOM 2291 O O . ASN A 1 280 ? 8.281 25.331 -150.423 1.00 70.44 280 ASN A O 1
ATOM 2295 N N . ALA A 1 281 ? 6.425 24.232 -151.039 1.00 68.44 281 ALA A N 1
ATOM 2296 C CA . ALA A 1 281 ? 6.212 23.617 -149.727 1.00 68.44 281 ALA A CA 1
ATOM 2297 C C . ALA A 1 281 ? 7.319 22.605 -149.344 1.00 68.44 281 ALA A C 1
ATOM 2299 O O . ALA A 1 281 ? 7.663 22.465 -148.167 1.00 68.44 281 ALA A O 1
ATOM 2300 N N . TYR A 1 282 ? 7.894 21.898 -150.318 1.00 68.56 282 TYR A N 1
ATOM 2301 C CA . TYR A 1 282 ? 8.942 20.892 -150.141 1.00 68.56 282 TYR A CA 1
ATOM 2302 C C . TYR A 1 282 ? 10.314 21.524 -149.879 1.00 68.56 282 TYR A C 1
ATOM 2304 O O . TYR A 1 282 ? 10.997 21.115 -148.943 1.00 68.56 282 TYR A O 1
ATOM 2312 N N . VAL A 1 283 ? 10.684 22.587 -150.598 1.00 74.81 283 VAL A N 1
ATOM 2313 C CA . VAL A 1 283 ? 11.909 23.366 -150.357 1.00 74.81 283 VAL A CA 1
ATOM 2314 C C . VAL A 1 283 ? 11.869 24.035 -148.980 1.00 74.81 283 VAL A C 1
ATOM 2316 O O . VAL A 1 283 ? 12.869 24.005 -148.261 1.00 74.81 283 VAL A O 1
ATOM 2319 N N . GLN A 1 284 ? 10.716 24.559 -148.544 1.00 74.50 284 GLN A N 1
ATOM 2320 C CA . GLN A 1 284 ? 10.562 25.049 -147.167 1.00 74.50 284 GLN A CA 1
ATOM 2321 C C . GLN A 1 284 ? 10.702 23.923 -146.125 1.00 74.50 284 GLN A C 1
ATOM 2323 O O . GLN A 1 284 ? 11.367 24.116 -145.106 1.00 74.50 284 GLN A O 1
ATOM 2328 N N . LYS A 1 285 ? 10.152 22.726 -146.386 1.00 75.69 285 LYS A N 1
ATOM 2329 C CA . LYS A 1 285 ? 10.367 21.536 -145.537 1.00 75.69 285 LYS A CA 1
ATOM 2330 C C . LYS A 1 285 ? 11.836 21.087 -145.521 1.00 75.69 285 LYS A C 1
ATOM 2332 O O . LYS A 1 285 ? 12.311 20.679 -144.467 1.00 75.69 285 LYS A O 1
ATOM 2337 N N . ILE A 1 286 ? 12.572 21.189 -146.631 1.00 73.12 286 ILE A N 1
ATOM 2338 C CA . ILE A 1 286 ? 14.014 20.888 -146.688 1.00 73.12 286 ILE A CA 1
ATOM 2339 C C . ILE A 1 286 ? 14.813 21.887 -145.847 1.00 73.12 286 ILE A C 1
ATOM 2341 O O . ILE A 1 286 ? 15.652 21.455 -145.062 1.00 73.12 286 ILE A O 1
ATOM 2345 N N . ARG A 1 287 ? 14.540 23.197 -145.955 1.00 74.31 287 ARG A N 1
ATOM 2346 C CA . ARG A 1 287 ? 15.222 24.222 -145.141 1.00 74.31 287 ARG A CA 1
ATOM 2347 C C . ARG A 1 287 ? 15.004 23.981 -143.644 1.00 74.31 287 ARG A C 1
ATOM 2349 O O . ARG A 1 287 ? 15.985 23.871 -142.915 1.00 74.31 287 ARG A O 1
ATOM 2356 N N . LYS A 1 288 ? 13.754 23.739 -143.224 1.00 79.25 288 LYS A N 1
ATOM 2357 C CA . LYS A 1 288 ? 13.437 23.350 -141.837 1.00 79.25 288 LYS A CA 1
ATOM 2358 C C . LYS A 1 288 ? 14.172 22.084 -141.398 1.00 79.25 288 LYS A C 1
ATOM 2360 O O . LYS A 1 288 ? 14.829 22.111 -140.366 1.00 79.25 288 LYS A O 1
ATOM 2365 N N . ARG A 1 289 ? 14.169 21.013 -142.204 1.00 77.94 289 ARG A N 1
ATOM 2366 C CA . ARG A 1 289 ? 14.949 19.799 -141.896 1.00 77.94 289 ARG A CA 1
ATOM 2367 C C . ARG A 1 289 ? 16.446 20.078 -141.768 1.00 77.94 289 ARG A C 1
ATOM 2369 O O . ARG A 1 289 ? 17.087 19.456 -140.936 1.00 77.94 289 ARG A O 1
ATOM 2376 N N . LEU A 1 290 ? 17.019 20.978 -142.567 1.00 80.88 290 LEU A N 1
ATOM 2377 C CA . LEU A 1 290 ? 18.445 21.310 -142.492 1.00 80.88 290 LEU A CA 1
ATOM 2378 C C . LEU A 1 290 ? 18.786 22.066 -141.195 1.00 80.88 290 LEU A C 1
ATOM 2380 O O . LEU A 1 290 ? 19.810 21.789 -140.575 1.00 80.88 290 LEU A O 1
ATOM 2384 N N . GLU A 1 291 ? 17.907 22.970 -140.760 1.00 78.31 291 GLU A N 1
ATOM 2385 C CA . GLU A 1 291 ? 17.996 23.692 -139.482 1.00 78.31 291 GLU A CA 1
ATOM 2386 C C . GLU A 1 291 ? 17.772 22.753 -138.277 1.00 78.31 291 GLU A C 1
ATOM 2388 O O . GLU A 1 291 ? 18.518 22.790 -137.293 1.00 78.31 291 GLU A O 1
ATOM 2393 N N . GLU A 1 292 ? 16.803 21.840 -138.370 1.00 81.00 292 GLU A N 1
ATOM 2394 C CA . GLU A 1 292 ? 16.548 20.764 -137.402 1.00 81.00 292 GLU A CA 1
ATOM 2395 C C . GLU A 1 292 ? 17.750 19.813 -137.292 1.00 81.00 292 GLU A C 1
ATOM 2397 O O . GLU A 1 292 ? 18.156 19.446 -136.191 1.00 81.00 292 GLU A O 1
ATOM 2402 N N . ASP A 1 293 ? 18.382 19.450 -138.409 1.00 77.19 293 ASP A N 1
ATOM 2403 C CA . ASP A 1 293 ? 19.528 18.541 -138.430 1.00 77.19 293 ASP A CA 1
ATOM 2404 C C . ASP A 1 293 ? 20.827 19.242 -137.975 1.00 77.19 293 ASP A C 1
ATOM 2406 O O . ASP A 1 293 ? 21.653 18.640 -137.282 1.00 77.19 293 ASP A O 1
ATOM 2410 N N . ALA A 1 294 ? 20.990 20.541 -138.257 1.00 79.50 294 ALA A N 1
ATOM 2411 C CA . ALA A 1 294 ? 22.063 21.373 -137.705 1.00 79.50 294 ALA A CA 1
ATOM 2412 C C . ALA A 1 294 ? 21.936 21.521 -136.179 1.00 79.50 294 ALA A C 1
ATOM 2414 O O . ALA A 1 294 ? 22.873 21.209 -135.436 1.00 79.50 294 ALA A O 1
ATOM 2415 N N . THR A 1 295 ? 20.752 21.895 -135.685 1.00 79.69 295 THR A N 1
ATOM 2416 C CA . THR A 1 295 ? 20.486 21.985 -134.241 1.00 79.69 295 THR A CA 1
ATOM 2417 C C . THR A 1 295 ? 20.546 20.613 -133.558 1.00 79.69 295 THR A C 1
ATOM 2419 O O . THR A 1 295 ? 21.022 20.519 -132.424 1.00 79.69 295 THR A O 1
ATOM 2422 N N . ALA A 1 296 ? 20.184 19.519 -134.237 1.00 81.25 296 ALA A N 1
ATOM 2423 C CA . ALA A 1 296 ? 20.383 18.158 -133.740 1.00 81.25 296 ALA A CA 1
ATOM 2424 C C . ALA A 1 296 ? 21.870 17.771 -133.649 1.00 81.25 296 ALA A C 1
ATOM 2426 O O . ALA A 1 296 ? 22.266 17.128 -132.672 1.00 81.25 296 ALA A O 1
ATOM 2427 N N . ARG A 1 297 ? 22.720 18.175 -134.606 1.00 78.38 297 ARG A N 1
ATOM 2428 C CA . ARG A 1 297 ? 24.185 17.994 -134.528 1.00 78.38 297 ARG A CA 1
ATOM 2429 C C . ARG A 1 297 ? 24.773 18.782 -133.361 1.00 78.38 297 ARG A C 1
ATOM 2431 O O . ARG A 1 297 ? 25.481 18.193 -132.542 1.00 78.38 297 ARG A O 1
ATOM 2438 N N . GLU A 1 298 ? 24.389 20.048 -133.197 1.00 81.44 298 GLU A N 1
ATOM 2439 C CA . GLU A 1 298 ? 24.754 20.845 -132.021 1.00 81.44 298 GLU A CA 1
ATOM 2440 C C . GLU A 1 298 ? 24.295 20.197 -130.712 1.00 81.44 298 GLU A C 1
ATOM 2442 O O . GLU A 1 298 ? 25.059 20.145 -129.751 1.00 81.44 298 GLU A O 1
ATOM 2447 N N . GLN A 1 299 ? 23.069 19.670 -130.644 1.00 82.06 299 GLN A N 1
ATOM 2448 C CA . GLN A 1 299 ? 22.594 18.955 -129.461 1.00 82.06 299 GLN A CA 1
ATOM 2449 C C . GLN A 1 299 ? 23.397 17.676 -129.203 1.00 82.06 299 GLN A C 1
ATOM 2451 O O . GLN A 1 299 ? 23.715 17.394 -128.049 1.00 82.06 299 GLN A O 1
ATOM 2456 N N . ARG A 1 300 ? 23.757 16.904 -130.237 1.00 79.94 300 ARG A N 1
ATOM 2457 C CA . ARG A 1 300 ? 24.613 15.710 -130.104 1.00 79.94 300 ARG A CA 1
ATOM 2458 C C . ARG A 1 300 ? 26.018 16.084 -129.627 1.00 79.94 300 ARG A C 1
ATOM 2460 O O . ARG A 1 300 ? 26.593 15.356 -128.821 1.00 79.94 300 ARG A O 1
ATOM 2467 N N . GLU A 1 301 ? 26.567 17.223 -130.041 1.00 78.88 301 GLU A N 1
ATOM 2468 C CA . GLU A 1 301 ? 27.812 17.748 -129.471 1.00 78.88 301 GLU A CA 1
ATOM 2469 C C . GLU A 1 301 ? 27.656 18.248 -128.039 1.00 78.88 301 GLU A C 1
ATOM 2471 O O . GLU A 1 301 ? 28.443 17.853 -127.186 1.00 78.88 301 GLU A O 1
ATOM 2476 N N . LYS A 1 302 ? 26.624 19.035 -127.727 1.00 84.19 302 LYS A N 1
ATOM 2477 C CA . LYS A 1 302 ? 26.336 19.492 -126.359 1.00 84.19 302 LYS A CA 1
ATOM 2478 C C . LYS A 1 302 ? 26.131 18.296 -125.415 1.00 84.19 302 LYS A C 1
ATOM 2480 O O . LYS A 1 302 ? 26.618 18.334 -124.291 1.00 84.19 302 LYS A O 1
ATOM 2485 N N . ARG A 1 303 ? 25.514 17.198 -125.879 1.00 82.56 303 ARG A N 1
ATOM 2486 C CA . ARG A 1 303 ? 25.415 15.915 -125.151 1.00 82.56 303 ARG A CA 1
ATOM 2487 C C . ARG A 1 303 ? 26.777 15.222 -124.993 1.00 82.56 303 ARG A C 1
ATOM 2489 O O . ARG A 1 303 ? 27.107 14.849 -123.875 1.00 82.56 303 ARG A O 1
ATOM 2496 N N . ARG A 1 304 ? 27.594 15.103 -126.052 1.00 82.00 304 ARG A N 1
ATOM 2497 C CA . ARG A 1 304 ? 28.951 14.510 -125.972 1.00 82.00 304 ARG A CA 1
ATOM 2498 C C . ARG A 1 304 ? 29.885 15.300 -125.045 1.00 82.00 304 ARG A C 1
ATOM 2500 O O . ARG A 1 304 ? 30.536 14.702 -124.196 1.00 82.00 304 ARG A O 1
ATOM 2507 N N . ARG A 1 305 ? 29.892 16.634 -125.141 1.00 82.31 305 ARG A N 1
ATOM 2508 C CA . ARG A 1 305 ? 30.654 17.531 -124.254 1.00 82.31 305 ARG A CA 1
ATOM 2509 C C . ARG A 1 305 ? 30.169 17.416 -122.802 1.00 82.31 305 ARG A C 1
ATOM 2511 O O . ARG A 1 305 ? 30.999 17.276 -121.914 1.00 82.31 305 ARG A O 1
ATOM 2518 N N . ARG A 1 306 ? 28.849 17.384 -122.553 1.00 86.38 306 ARG A N 1
ATOM 2519 C CA . ARG A 1 306 ? 28.282 17.139 -121.209 1.00 86.38 306 ARG A CA 1
ATOM 2520 C C . ARG A 1 306 ? 28.680 15.777 -120.642 1.00 86.38 306 ARG A C 1
ATOM 2522 O O . ARG A 1 306 ? 29.086 15.731 -119.492 1.00 86.38 306 ARG A O 1
ATOM 2529 N N . ALA A 1 307 ? 28.613 14.702 -121.428 1.00 87.69 307 ALA A N 1
ATOM 2530 C CA . ALA A 1 307 ? 29.002 13.365 -120.978 1.00 87.69 307 ALA A CA 1
ATOM 2531 C C . ALA A 1 307 ? 30.498 13.291 -120.617 1.00 87.69 307 ALA A C 1
ATOM 2533 O O . ALA A 1 307 ? 30.847 12.743 -119.577 1.00 87.69 307 ALA A O 1
ATOM 2534 N N . LEU A 1 308 ? 31.370 13.910 -121.423 1.00 87.69 308 LEU A N 1
ATOM 2535 C CA . LEU A 1 308 ? 32.805 13.997 -121.138 1.00 87.69 308 LEU A CA 1
ATOM 2536 C C . LEU A 1 308 ? 33.096 14.827 -119.874 1.00 87.69 308 LEU A C 1
ATOM 2538 O O . LEU A 1 308 ? 33.860 14.389 -119.020 1.00 87.69 308 LEU A O 1
ATOM 2542 N N . ILE A 1 309 ? 32.455 15.992 -119.722 1.00 87.81 309 ILE A N 1
ATOM 2543 C CA . ILE A 1 309 ? 32.574 16.830 -118.516 1.00 87.81 309 ILE A CA 1
ATOM 2544 C C . ILE A 1 309 ? 32.053 16.084 -117.283 1.00 87.81 309 ILE A C 1
ATOM 2546 O O . ILE A 1 309 ? 32.692 16.123 -116.239 1.00 87.81 309 ILE A O 1
ATOM 2550 N N . GLN A 1 310 ? 30.936 15.361 -117.398 1.00 88.12 310 GLN A N 1
ATOM 2551 C CA . GLN A 1 310 ? 30.383 14.554 -116.313 1.00 88.12 310 GLN A CA 1
ATOM 2552 C C . GLN A 1 310 ? 31.323 13.404 -115.930 1.00 88.12 310 GLN A C 1
ATOM 2554 O O . GLN A 1 310 ? 31.541 13.184 -114.745 1.00 88.12 310 GLN A O 1
ATOM 2559 N N . GLN A 1 311 ? 31.935 12.719 -116.902 1.00 85.88 311 GLN A N 1
ATOM 2560 C CA . GLN A 1 311 ? 32.923 11.669 -116.642 1.00 85.88 311 GLN A CA 1
ATOM 2561 C C . GLN A 1 311 ? 34.171 12.226 -115.933 1.00 85.88 311 GLN A C 1
ATOM 2563 O O . GLN A 1 311 ? 34.596 11.674 -114.917 1.00 85.88 311 GLN A O 1
ATOM 2568 N N . LEU A 1 312 ? 34.717 13.347 -116.417 1.00 89.75 312 LEU A N 1
ATOM 2569 C CA . LEU A 1 312 ? 35.841 14.043 -115.778 1.00 89.75 312 LEU A CA 1
ATOM 2570 C C . LEU A 1 312 ? 35.490 14.503 -114.357 1.00 89.75 312 LEU A C 1
ATOM 2572 O O . LEU A 1 312 ? 36.273 14.277 -113.438 1.00 89.75 312 LEU A O 1
ATOM 2576 N N . HIS A 1 313 ? 34.296 15.062 -114.156 1.00 91.69 313 HIS A N 1
ATOM 2577 C CA . HIS A 1 313 ? 33.814 15.468 -112.839 1.00 91.69 313 HIS A CA 1
ATOM 2578 C C . HIS A 1 313 ? 33.672 14.267 -111.893 1.00 91.69 313 HIS A C 1
ATOM 2580 O O . HIS A 1 313 ? 34.169 14.334 -110.776 1.00 91.69 313 HIS A O 1
ATOM 2586 N N . THR A 1 314 ? 33.111 13.134 -112.342 1.00 86.25 314 THR A N 1
ATOM 2587 C CA . THR A 1 314 ? 33.044 11.919 -111.505 1.00 86.25 314 THR A CA 1
ATOM 2588 C C . THR A 1 314 ? 34.428 11.392 -111.115 1.00 86.25 314 THR A C 1
ATOM 2590 O O . THR A 1 314 ? 34.604 10.929 -109.988 1.00 86.25 314 THR A O 1
ATOM 2593 N N . HIS A 1 315 ? 35.429 11.512 -111.998 1.00 87.38 315 HIS A N 1
ATOM 2594 C CA . HIS A 1 315 ? 36.816 11.155 -111.685 1.00 87.38 315 HIS A CA 1
ATOM 2595 C C . HIS A 1 315 ? 37.420 12.104 -110.642 1.00 87.38 315 HIS A C 1
ATOM 2597 O O . HIS A 1 315 ? 37.999 11.645 -109.661 1.00 87.38 315 HIS A O 1
ATOM 2603 N N . GLN A 1 316 ? 37.223 13.417 -110.809 1.00 87.31 316 GLN A N 1
ATOM 2604 C CA . GLN A 1 316 ? 37.663 14.437 -109.853 1.00 87.31 316 GLN A CA 1
ATOM 2605 C C . GLN A 1 316 ? 37.035 14.221 -108.472 1.00 87.31 316 GLN A C 1
ATOM 2607 O O . GLN A 1 316 ? 37.773 14.109 -107.498 1.00 87.31 316 GLN A O 1
ATOM 2612 N N . THR A 1 317 ? 35.715 14.021 -108.389 1.00 88.56 317 THR A N 1
ATOM 2613 C CA . THR A 1 317 ? 35.048 13.735 -107.109 1.00 88.56 317 THR A CA 1
ATOM 2614 C C . THR A 1 317 ? 35.536 12.432 -106.475 1.00 88.56 317 THR A C 1
ATOM 2616 O O . THR A 1 317 ? 35.594 12.333 -105.255 1.00 88.56 317 THR A O 1
ATOM 2619 N N . HIS A 1 318 ? 35.925 11.424 -107.266 1.00 88.25 318 HIS A N 1
ATOM 2620 C CA . HIS A 1 318 ? 36.473 10.184 -106.713 1.00 88.25 318 HIS A CA 1
ATOM 2621 C C . HIS A 1 318 ? 37.910 10.365 -106.196 1.00 88.25 318 HIS A C 1
ATOM 2623 O O . HIS A 1 318 ? 38.235 9.865 -105.121 1.00 88.25 318 HIS A O 1
ATOM 2629 N N . GLU A 1 319 ? 38.754 11.132 -106.896 1.00 86.31 319 GLU A N 1
ATOM 2630 C CA . GLU A 1 319 ? 40.063 11.550 -106.375 1.00 86.31 319 GLU A CA 1
ATOM 2631 C C . GLU A 1 319 ? 39.937 12.391 -105.099 1.00 86.31 319 GLU A C 1
ATOM 2633 O O . GLU A 1 319 ? 40.740 12.229 -104.183 1.00 86.31 319 GLU A O 1
ATOM 2638 N N . GLU A 1 320 ? 38.951 13.285 -105.027 1.00 86.06 320 GLU A N 1
ATOM 2639 C CA . GLU A 1 320 ? 38.671 14.116 -103.853 1.00 86.06 320 GLU A CA 1
ATOM 2640 C C . GLU A 1 320 ? 38.217 13.259 -102.669 1.00 86.06 320 GLU A C 1
ATOM 2642 O O . GLU A 1 320 ? 38.860 13.323 -101.624 1.00 86.06 320 GLU A O 1
ATOM 2647 N N . MET A 1 321 ? 37.251 12.352 -102.850 1.00 88.75 321 MET A N 1
ATOM 2648 C CA . MET A 1 321 ? 36.866 11.375 -101.820 1.00 88.75 321 MET A CA 1
ATOM 2649 C C . MET A 1 321 ? 38.063 10.537 -101.337 1.00 88.75 321 MET A C 1
ATOM 2651 O O . MET A 1 321 ? 38.264 10.390 -100.136 1.00 88.75 321 MET A O 1
ATOM 2655 N N . LEU A 1 322 ? 38.918 10.040 -102.240 1.00 89.50 322 LEU A N 1
ATOM 2656 C CA . LEU A 1 322 ? 40.119 9.276 -101.865 1.00 89.50 322 LEU A CA 1
ATOM 2657 C C . LEU A 1 322 ? 41.180 10.132 -101.145 1.00 89.50 322 LEU A C 1
ATOM 2659 O O . LEU A 1 322 ? 41.942 9.612 -100.324 1.00 89.50 322 LEU A O 1
ATOM 2663 N N . ARG A 1 323 ? 41.257 11.438 -101.435 1.00 85.06 323 ARG A N 1
ATOM 2664 C CA . ARG A 1 323 ? 42.102 12.396 -100.698 1.00 85.06 323 ARG A CA 1
ATOM 2665 C C . ARG A 1 323 ? 41.524 12.678 -99.314 1.00 85.06 323 ARG A C 1
ATOM 2667 O O . ARG A 1 323 ? 42.290 12.682 -98.353 1.00 85.06 323 ARG A O 1
ATOM 2674 N N . GLU A 1 324 ? 40.211 12.855 -99.198 1.00 85.69 324 GLU A N 1
ATOM 2675 C CA . GLU A 1 324 ? 39.506 13.045 -97.929 1.00 85.69 324 GLU A CA 1
ATOM 2676 C C . GLU A 1 324 ? 39.611 11.809 -97.032 1.00 85.69 324 GLU A C 1
ATOM 2678 O O . GLU A 1 324 ? 40.018 11.941 -95.882 1.00 85.69 324 GLU A O 1
ATOM 2683 N N . GLU A 1 325 ? 39.373 10.601 -97.545 1.00 85.75 325 GLU A N 1
ATOM 2684 C CA . GLU A 1 325 ? 39.558 9.347 -96.801 1.00 85.75 325 GLU A CA 1
ATOM 2685 C C . GLU A 1 325 ? 40.998 9.189 -96.292 1.00 85.75 325 GLU A C 1
ATOM 2687 O O . GLU A 1 325 ? 41.222 8.816 -95.137 1.00 85.75 325 GLU A O 1
ATOM 2692 N N . GLN A 1 326 ? 41.998 9.535 -97.111 1.00 84.75 326 GLN A N 1
ATOM 2693 C CA . GLN A 1 326 ? 43.395 9.552 -96.674 1.00 84.75 326 GLN A CA 1
ATOM 2694 C C . GLN A 1 326 ? 43.687 10.647 -95.643 1.00 84.75 326 GLN A C 1
ATOM 2696 O O . GLN A 1 326 ? 44.504 10.425 -94.747 1.00 84.75 326 GLN A O 1
ATOM 2701 N N . LEU A 1 327 ? 43.063 11.821 -95.751 1.00 82.81 327 LEU A N 1
ATOM 2702 C CA . LEU A 1 327 ? 43.218 12.920 -94.800 1.00 82.81 327 LEU A CA 1
ATOM 2703 C C . LEU A 1 327 ? 42.582 12.553 -93.451 1.00 82.81 327 LEU A C 1
ATOM 2705 O O . LEU A 1 327 ? 43.247 12.641 -92.421 1.00 82.81 327 LEU A O 1
ATOM 2709 N N . ILE A 1 328 ? 41.354 12.032 -93.463 1.00 81.81 328 ILE A N 1
ATOM 2710 C CA . ILE A 1 328 ? 40.642 11.478 -92.305 1.00 81.81 328 ILE A CA 1
ATOM 2711 C C . ILE A 1 328 ? 41.464 10.344 -91.686 1.00 81.81 328 ILE A C 1
ATOM 2713 O O . ILE A 1 328 ? 41.710 10.364 -90.485 1.00 81.81 328 ILE A O 1
ATOM 2717 N N . GLY A 1 329 ? 41.981 9.401 -92.478 1.00 79.62 329 GLY A N 1
ATOM 2718 C CA . GLY A 1 329 ? 42.830 8.307 -91.993 1.00 79.62 329 GLY A CA 1
ATOM 2719 C C . GLY A 1 329 ? 44.161 8.762 -91.373 1.00 79.62 329 GLY A C 1
ATOM 2720 O O . GLY A 1 329 ? 44.708 8.071 -90.509 1.00 79.62 329 GLY A O 1
ATOM 2721 N N . ARG A 1 330 ? 44.679 9.934 -91.769 1.00 79.56 330 ARG A N 1
ATOM 2722 C CA . ARG A 1 330 ? 45.863 10.572 -91.161 1.00 79.56 330 ARG A CA 1
ATOM 2723 C C . ARG A 1 330 ? 45.505 11.359 -89.894 1.00 79.56 330 ARG A C 1
ATOM 2725 O O . ARG A 1 330 ? 46.241 11.256 -88.919 1.00 79.56 330 ARG A O 1
ATOM 2732 N N . LEU A 1 331 ? 44.387 12.089 -89.882 1.00 76.00 331 LEU A N 1
ATOM 2733 C CA . LEU A 1 331 ? 43.906 12.881 -88.738 1.00 76.00 331 LEU A CA 1
ATOM 2734 C C . LEU A 1 331 ? 43.372 11.999 -87.597 1.00 76.00 331 LEU A C 1
ATOM 2736 O O . LEU A 1 331 ? 43.709 12.210 -86.438 1.00 76.00 331 LEU A O 1
ATOM 2740 N N . MET A 1 332 ? 42.615 10.949 -87.922 1.00 71.62 332 MET A N 1
ATOM 2741 C CA . MET A 1 332 ? 42.072 9.963 -86.975 1.00 71.62 332 MET A CA 1
ATOM 2742 C C . MET A 1 332 ? 43.122 8.939 -86.503 1.00 71.62 332 MET A C 1
ATOM 2744 O O . MET A 1 332 ? 42.792 7.968 -85.812 1.00 71.62 332 MET A O 1
ATOM 2748 N N . ARG A 1 333 ? 44.402 9.123 -86.859 1.00 74.25 333 ARG A N 1
ATOM 2749 C CA . ARG A 1 333 ? 45.514 8.250 -86.459 1.00 74.25 333 ARG A CA 1
ATOM 2750 C C . ARG A 1 333 ? 45.876 8.478 -84.989 1.00 74.25 333 ARG A C 1
ATOM 2752 O O . ARG A 1 333 ? 46.897 9.085 -84.676 1.00 74.25 333 ARG A O 1
ATOM 2759 N N . GLN A 1 334 ? 45.053 7.918 -84.104 1.00 68.56 334 GLN A N 1
ATOM 2760 C CA . GLN A 1 334 ? 45.225 7.973 -82.652 1.00 68.56 334 GLN A CA 1
ATOM 2761 C C . GLN A 1 334 ? 46.678 7.752 -82.208 1.00 68.56 334 GLN A C 1
ATOM 2763 O O . GLN A 1 334 ? 47.322 6.761 -82.585 1.00 68.56 334 GLN A O 1
ATOM 2768 N N . SER A 1 335 ? 47.149 8.632 -81.328 1.00 81.06 335 SER A N 1
ATOM 2769 C CA . SER A 1 335 ? 48.442 8.532 -80.664 1.00 81.06 335 SER A CA 1
ATOM 2770 C C . SER A 1 335 ? 48.563 7.219 -79.887 1.00 81.06 335 SER A C 1
ATOM 2772 O O . SER A 1 335 ? 47.601 6.701 -79.309 1.00 81.06 335 SER A O 1
ATOM 2774 N N . GLN A 1 336 ? 49.785 6.686 -79.784 1.00 81.00 336 GLN A N 1
ATOM 2775 C CA . GLN A 1 336 ? 50.048 5.538 -78.909 1.00 81.00 336 GLN A CA 1
ATOM 2776 C C . GLN A 1 336 ? 49.678 5.827 -77.444 1.00 81.00 336 GLN A C 1
ATOM 2778 O O . GLN A 1 336 ? 49.385 4.895 -76.697 1.00 81.00 336 GLN A O 1
ATOM 2783 N N . GLN A 1 337 ? 49.694 7.098 -77.028 1.00 82.81 337 GLN A N 1
ATOM 2784 C CA . GLN A 1 337 ? 49.291 7.516 -75.686 1.00 82.81 337 GLN A CA 1
ATOM 2785 C C . GLN A 1 337 ? 47.773 7.396 -75.497 1.00 82.81 337 GLN A C 1
ATOM 2787 O O . GLN A 1 337 ? 47.337 6.796 -74.520 1.00 82.81 337 GLN A O 1
ATOM 2792 N N . GLU A 1 338 ? 46.973 7.854 -76.461 1.00 85.06 338 GLU A N 1
ATOM 2793 C CA . GLU A 1 338 ? 45.505 7.756 -76.430 1.00 85.06 338 GLU A CA 1
ATOM 2794 C C . GLU A 1 338 ? 45.042 6.300 -76.363 1.00 85.06 338 GLU A C 1
ATOM 2796 O O . GLU A 1 338 ? 44.191 5.960 -75.545 1.00 85.06 338 GLU A O 1
ATOM 2801 N N . LYS A 1 339 ? 45.669 5.405 -77.139 1.00 86.62 339 LYS A N 1
ATOM 2802 C CA . LYS A 1 339 ? 45.370 3.963 -77.087 1.00 86.62 339 LYS A CA 1
ATOM 2803 C C . LYS A 1 339 ? 45.683 3.352 -75.716 1.00 86.62 339 LYS A C 1
ATOM 2805 O O . LYS A 1 339 ? 44.910 2.535 -75.220 1.00 86.62 339 LYS A O 1
ATOM 2810 N N . ARG A 1 340 ? 46.776 3.773 -75.063 1.00 88.94 340 ARG A N 1
ATOM 2811 C CA . ARG A 1 340 ? 47.110 3.354 -73.685 1.00 88.94 340 ARG A CA 1
ATOM 2812 C C . ARG A 1 340 ? 46.094 3.896 -72.674 1.00 88.94 340 ARG A C 1
ATOM 2814 O O . ARG A 1 340 ? 45.625 3.132 -71.835 1.00 88.94 340 ARG A O 1
ATOM 2821 N N . ILE A 1 341 ? 45.711 5.169 -72.794 1.00 91.25 341 ILE A N 1
ATOM 2822 C CA . ILE A 1 341 ? 44.702 5.820 -71.944 1.00 91.25 341 ILE A CA 1
ATOM 2823 C C . ILE A 1 341 ? 43.335 5.140 -72.106 1.00 91.25 341 ILE A C 1
ATOM 2825 O O . ILE A 1 341 ? 42.690 4.836 -71.108 1.00 91.25 341 ILE A O 1
ATOM 2829 N N . ALA A 1 342 ? 42.910 4.814 -73.329 1.00 92.88 342 ALA A N 1
ATOM 2830 C CA . ALA A 1 342 ? 41.649 4.121 -73.591 1.00 92.88 342 ALA A CA 1
ATOM 2831 C C . ALA A 1 342 ? 41.598 2.734 -72.922 1.00 92.88 342 ALA A C 1
ATOM 2833 O O . ALA A 1 342 ? 40.612 2.401 -72.262 1.00 92.88 342 ALA A O 1
ATOM 2834 N N . VAL A 1 343 ? 42.683 1.953 -73.011 1.00 93.19 343 VAL A N 1
ATOM 2835 C CA . VAL A 1 343 ? 42.804 0.653 -72.326 1.00 93.19 343 VAL A CA 1
ATOM 2836 C C . VAL A 1 343 ? 42.800 0.817 -70.801 1.00 93.19 343 VAL A C 1
ATOM 2838 O O . VAL A 1 343 ? 42.099 0.076 -70.112 1.00 93.19 343 VAL A O 1
ATOM 2841 N N . GLN A 1 344 ? 43.512 1.809 -70.256 1.00 93.56 344 GLN A N 1
ATOM 2842 C CA . GLN A 1 344 ? 43.497 2.107 -68.817 1.00 93.56 344 GLN A CA 1
ATOM 2843 C C . GLN A 1 344 ? 42.101 2.530 -68.334 1.00 93.56 344 GLN A C 1
ATOM 2845 O O . GLN A 1 344 ? 41.624 2.030 -67.317 1.00 93.56 344 GLN A O 1
ATOM 2850 N N . LEU A 1 345 ? 41.395 3.381 -69.084 1.00 95.56 345 LEU A N 1
ATOM 2851 C CA . LEU A 1 345 ? 40.017 3.779 -68.786 1.00 95.56 345 LEU A CA 1
ATOM 2852 C C . LEU A 1 345 ? 39.050 2.589 -68.852 1.00 95.56 345 LEU A C 1
ATOM 2854 O O . LEU A 1 345 ? 38.165 2.488 -68.004 1.00 95.56 345 LEU A O 1
ATOM 2858 N N . MET A 1 346 ? 39.225 1.664 -69.801 1.00 94.94 346 MET A N 1
ATOM 2859 C CA . MET A 1 346 ? 38.441 0.425 -69.870 1.00 94.94 346 MET A CA 1
ATOM 2860 C C . MET A 1 346 ? 38.686 -0.472 -68.645 1.00 94.94 346 MET A C 1
ATOM 2862 O O . MET A 1 346 ? 37.728 -0.956 -68.039 1.00 94.94 346 MET A O 1
ATOM 2866 N N . GLN A 1 347 ? 39.946 -0.639 -68.229 1.00 95.94 347 GLN A N 1
ATOM 2867 C CA . GLN A 1 347 ? 40.308 -1.388 -67.020 1.00 95.94 347 GLN A CA 1
ATOM 2868 C C . GLN A 1 347 ? 39.717 -0.744 -65.756 1.00 95.94 347 GLN A C 1
ATOM 2870 O O . GLN A 1 347 ? 39.096 -1.438 -64.952 1.00 95.94 347 GLN A O 1
ATOM 2875 N N . ILE A 1 348 ? 39.820 0.582 -65.613 1.00 96.31 348 ILE A N 1
ATOM 2876 C CA . ILE A 1 348 ? 39.240 1.338 -64.491 1.00 96.31 348 ILE A CA 1
ATOM 2877 C C . ILE A 1 348 ? 37.707 1.232 -64.483 1.00 96.31 348 ILE A C 1
ATOM 2879 O O . ILE A 1 348 ? 37.118 1.060 -63.417 1.00 96.31 348 ILE A O 1
ATOM 2883 N N . ARG A 1 349 ? 37.040 1.291 -65.645 1.00 96.56 349 ARG A N 1
ATOM 2884 C CA . ARG A 1 349 ? 35.584 1.070 -65.756 1.00 96.56 349 ARG A CA 1
ATOM 2885 C C . ARG A 1 349 ? 35.198 -0.334 -65.282 1.00 96.56 349 ARG A C 1
ATOM 2887 O O . ARG A 1 349 ? 34.291 -0.456 -64.464 1.00 96.56 349 ARG A O 1
ATOM 2894 N N . GLN A 1 350 ? 35.916 -1.374 -65.717 1.00 96.56 350 GLN A N 1
ATOM 2895 C CA . GLN A 1 350 ? 35.648 -2.747 -65.276 1.00 96.56 350 GLN A CA 1
ATOM 2896 C C . GLN A 1 350 ? 35.904 -2.937 -63.771 1.00 96.56 350 GLN A C 1
ATOM 2898 O O . GLN A 1 350 ? 35.092 -3.558 -63.091 1.00 96.56 350 GLN A O 1
ATOM 2903 N N . GLN A 1 351 ? 36.981 -2.364 -63.227 1.00 95.56 351 GLN A N 1
ATOM 2904 C CA . GLN A 1 351 ? 37.258 -2.390 -61.786 1.00 95.56 351 GLN A CA 1
ATOM 2905 C C . GLN A 1 351 ? 36.168 -1.670 -60.977 1.00 95.56 351 GLN A C 1
ATOM 2907 O O . GLN A 1 351 ? 35.722 -2.196 -59.960 1.00 95.56 351 GLN A O 1
ATOM 2912 N N . LYS A 1 352 ? 35.691 -0.505 -61.437 1.00 96.94 352 LYS A N 1
ATOM 2913 C CA . LYS A 1 352 ? 34.589 0.230 -60.793 1.00 96.94 352 LYS A CA 1
ATOM 2914 C C . LYS A 1 352 ? 33.283 -0.566 -60.778 1.00 96.94 352 LYS A C 1
ATOM 2916 O O . LYS A 1 352 ? 32.606 -0.570 -59.754 1.00 96.94 352 LYS A O 1
ATOM 2921 N N . GLU A 1 353 ? 32.948 -1.262 -61.862 1.00 96.31 353 GLU A N 1
ATOM 2922 C CA . GLU A 1 353 ? 31.739 -2.095 -61.912 1.00 96.31 353 GLU A CA 1
ATOM 2923 C C . GLU A 1 353 ? 31.859 -3.331 -60.998 1.00 96.31 353 GLU A C 1
ATOM 2925 O O . GLU A 1 353 ? 30.924 -3.628 -60.260 1.00 96.31 353 GLU A O 1
ATOM 2930 N N . VAL A 1 354 ? 33.033 -3.972 -60.907 1.00 97.38 354 VAL A N 1
ATOM 2931 C CA . VAL A 1 354 ? 33.281 -5.035 -59.907 1.00 97.38 354 VAL A CA 1
ATOM 2932 C C . VAL A 1 354 ? 33.170 -4.501 -58.470 1.00 97.38 354 VAL A C 1
ATOM 2934 O O . VAL A 1 354 ? 32.569 -5.153 -57.619 1.00 97.38 354 VAL A O 1
ATOM 2937 N N . LEU A 1 355 ? 33.686 -3.300 -58.175 1.00 96.88 355 LEU A N 1
ATOM 2938 C CA . LEU A 1 355 ? 33.525 -2.674 -56.853 1.00 96.88 355 LEU A CA 1
ATOM 2939 C C . LEU A 1 355 ? 32.056 -2.355 -56.534 1.00 96.88 355 LEU A C 1
ATOM 2941 O O . LEU A 1 355 ? 31.626 -2.551 -55.398 1.00 96.88 355 LEU A O 1
ATOM 2945 N N . ARG A 1 356 ? 31.275 -1.912 -57.526 1.00 97.56 356 ARG A N 1
ATOM 2946 C CA . ARG A 1 356 ? 29.828 -1.676 -57.405 1.00 97.56 356 ARG A CA 1
ATOM 2947 C C . ARG A 1 356 ? 29.069 -2.975 -57.121 1.00 97.56 356 ARG A C 1
ATOM 2949 O O . ARG A 1 356 ? 28.249 -3.001 -56.209 1.00 97.56 356 ARG A O 1
ATOM 2956 N N . GLN A 1 357 ? 29.369 -4.051 -57.845 1.00 96.38 357 GLN A N 1
ATOM 2957 C CA . GLN A 1 357 ? 28.745 -5.363 -57.642 1.00 96.38 357 GLN A CA 1
ATOM 2958 C C . GLN A 1 357 ? 29.097 -5.942 -56.265 1.00 96.38 357 GLN A C 1
ATOM 2960 O O . GLN A 1 357 ? 28.199 -6.313 -55.512 1.00 96.38 357 GLN A O 1
ATOM 2965 N N . ASN A 1 358 ? 30.373 -5.898 -55.870 1.00 96.38 358 ASN A N 1
ATOM 2966 C CA . ASN A 1 358 ? 30.819 -6.300 -54.531 1.00 96.38 358 ASN A CA 1
ATOM 2967 C C . ASN A 1 358 ? 30.167 -5.469 -53.413 1.00 96.38 358 ASN A C 1
ATOM 2969 O O . ASN A 1 358 ? 29.890 -5.999 -52.338 1.00 96.38 358 ASN A O 1
ATOM 2973 N N . ARG A 1 359 ? 29.908 -4.175 -53.647 1.00 97.19 359 ARG A N 1
ATOM 2974 C CA . ARG A 1 359 ? 29.166 -3.325 -52.709 1.00 97.19 359 ARG A CA 1
ATOM 2975 C C . ARG A 1 359 ? 27.708 -3.777 -52.580 1.00 97.19 359 ARG A C 1
ATOM 2977 O O . ARG A 1 359 ? 27.262 -3.987 -51.459 1.00 97.19 359 ARG A O 1
ATOM 2984 N N . ILE A 1 360 ? 27.009 -3.987 -53.697 1.00 97.38 360 ILE A N 1
ATOM 2985 C CA . ILE A 1 360 ? 25.605 -4.437 -53.712 1.00 97.38 360 ILE A CA 1
ATOM 2986 C C . ILE A 1 360 ? 25.450 -5.804 -53.026 1.00 97.38 360 ILE A C 1
ATOM 2988 O O . ILE A 1 360 ? 24.495 -6.004 -52.280 1.00 97.38 360 ILE A O 1
ATOM 2992 N N . LEU A 1 361 ? 26.386 -6.736 -53.240 1.00 97.44 361 LEU A N 1
ATOM 2993 C CA . LEU A 1 361 ? 26.374 -8.042 -52.570 1.00 97.44 361 LEU A CA 1
ATOM 2994 C C . LEU A 1 361 ? 26.539 -7.900 -51.050 1.00 97.44 361 LEU A C 1
ATOM 2996 O O . LEU A 1 361 ? 25.703 -8.405 -50.310 1.00 97.44 361 LEU A O 1
ATOM 3000 N N . ARG A 1 362 ? 27.519 -7.118 -50.581 1.00 96.62 362 ARG A N 1
ATOM 3001 C CA . ARG A 1 362 ? 27.705 -6.847 -49.142 1.00 96.62 362 ARG A CA 1
ATOM 3002 C C . ARG A 1 362 ? 26.512 -6.132 -48.510 1.00 96.62 362 ARG A C 1
ATOM 3004 O O . ARG A 1 362 ? 26.143 -6.433 -47.382 1.00 96.62 362 ARG A O 1
ATOM 3011 N N . GLU A 1 363 ? 25.897 -5.187 -49.220 1.00 96.12 363 GLU A N 1
ATOM 3012 C CA . GLU A 1 363 ? 24.694 -4.490 -48.746 1.00 96.12 363 GLU A CA 1
ATOM 3013 C C . GLU A 1 363 ? 23.498 -5.453 -48.617 1.00 96.12 363 GLU A C 1
ATOM 3015 O O . GLU A 1 363 ? 22.741 -5.340 -47.652 1.00 96.12 363 GLU A O 1
ATOM 3020 N N . ARG A 1 364 ? 23.373 -6.455 -49.504 1.00 97.38 364 ARG A N 1
ATOM 3021 C CA . ARG A 1 364 ? 22.393 -7.553 -49.376 1.00 97.38 364 ARG A CA 1
ATOM 3022 C C . ARG A 1 364 ? 22.712 -8.486 -48.208 1.00 97.38 364 ARG A C 1
ATOM 3024 O O . ARG A 1 364 ? 21.832 -8.724 -47.392 1.00 97.38 364 ARG A O 1
ATOM 3031 N N . GLU A 1 365 ? 23.953 -8.955 -48.084 1.00 95.56 365 GLU A N 1
ATOM 3032 C CA . GLU A 1 365 ? 24.401 -9.834 -46.989 1.00 95.56 365 GLU A CA 1
ATOM 3033 C C . GLU A 1 365 ? 24.140 -9.201 -45.611 1.00 95.56 365 GLU A C 1
ATOM 3035 O O . GLU A 1 365 ? 23.569 -9.838 -44.727 1.00 95.56 365 GLU A O 1
ATOM 3040 N N . ILE A 1 366 ? 24.483 -7.918 -45.447 1.00 96.81 366 ILE A N 1
ATOM 3041 C CA . ILE A 1 366 ? 24.237 -7.150 -44.216 1.00 96.81 366 ILE A CA 1
ATOM 3042 C C . ILE A 1 366 ? 22.733 -6.948 -43.974 1.00 96.81 366 ILE A C 1
ATOM 3044 O O . ILE A 1 366 ? 22.287 -6.969 -42.826 1.00 96.81 366 ILE A O 1
ATOM 3048 N N . HIS A 1 367 ? 21.931 -6.748 -45.025 1.00 96.56 367 HIS A N 1
ATOM 3049 C CA . HIS A 1 367 ? 20.478 -6.629 -44.892 1.00 96.56 367 HIS A CA 1
ATOM 3050 C C . HIS A 1 367 ? 19.832 -7.957 -44.471 1.00 96.56 367 HIS A C 1
ATOM 3052 O O . HIS A 1 367 ? 19.014 -7.971 -43.554 1.00 96.56 367 HIS A O 1
ATOM 3058 N N . GLU A 1 368 ? 20.246 -9.078 -45.066 1.00 97.06 368 GLU A N 1
ATOM 3059 C CA . GLU A 1 368 ? 19.790 -10.413 -44.675 1.00 97.06 368 GLU A CA 1
ATOM 3060 C C . GLU A 1 368 ? 20.189 -10.775 -43.244 1.00 97.06 368 GLU A C 1
ATOM 3062 O O . GLU A 1 368 ? 19.362 -11.324 -42.519 1.00 97.06 368 GLU A O 1
ATOM 3067 N N . GLN A 1 369 ? 21.415 -10.455 -42.817 1.00 96.81 369 GLN A N 1
ATOM 3068 C CA . GLN A 1 369 ? 21.847 -10.634 -41.427 1.00 96.81 369 GLN A CA 1
ATOM 3069 C C . GLN A 1 369 ? 20.934 -9.850 -40.480 1.00 96.81 369 GLN A C 1
ATOM 3071 O O . GLN A 1 369 ? 20.272 -10.460 -39.649 1.00 96.81 369 GLN A O 1
ATOM 3076 N N . ARG A 1 370 ? 20.746 -8.543 -40.710 1.00 96.81 370 ARG A N 1
ATOM 3077 C CA . ARG A 1 370 ? 19.837 -7.707 -39.902 1.00 96.81 370 ARG A CA 1
ATOM 3078 C C . ARG A 1 370 ? 18.402 -8.239 -39.849 1.00 96.81 370 ARG A C 1
ATOM 3080 O O . ARG A 1 370 ? 17.769 -8.146 -38.804 1.00 96.81 370 ARG A O 1
ATOM 3087 N N . LEU A 1 371 ? 17.877 -8.790 -40.947 1.00 97.19 371 LEU A N 1
ATOM 3088 C CA . LEU A 1 371 ? 16.542 -9.403 -40.970 1.00 97.19 371 LEU A CA 1
ATOM 3089 C C . LEU A 1 371 ? 16.471 -10.706 -40.158 1.00 97.19 371 LEU A C 1
ATOM 3091 O O . LEU A 1 371 ? 15.427 -10.996 -39.576 1.00 97.19 371 LEU A O 1
ATOM 3095 N N . ARG A 1 372 ? 17.554 -11.492 -40.111 1.00 97.56 372 ARG A N 1
ATOM 3096 C CA . ARG A 1 372 ? 17.656 -12.699 -39.274 1.00 97.56 372 ARG A CA 1
ATOM 3097 C C . ARG A 1 372 ? 17.801 -12.317 -37.800 1.00 97.56 372 ARG A C 1
ATOM 3099 O O . ARG A 1 372 ? 17.044 -12.833 -36.987 1.00 97.56 372 ARG A O 1
ATOM 3106 N N . ASP A 1 373 ? 18.679 -11.368 -37.485 1.00 96.88 373 ASP A N 1
ATOM 3107 C CA . ASP A 1 373 ? 18.905 -10.848 -36.131 1.00 96.88 373 ASP A CA 1
ATOM 3108 C C . ASP A 1 373 ? 17.613 -10.246 -35.546 1.00 96.88 373 ASP A C 1
ATOM 3110 O O . ASP A 1 373 ? 17.239 -10.538 -34.413 1.00 96.88 373 ASP A O 1
ATOM 3114 N N . PHE A 1 374 ? 16.878 -9.461 -36.346 1.00 96.19 374 PHE A N 1
ATOM 3115 C CA . PHE A 1 374 ? 15.593 -8.871 -35.956 1.00 96.19 374 PHE A CA 1
ATOM 3116 C C . PHE A 1 374 ? 14.514 -9.928 -35.679 1.00 96.19 374 PHE A C 1
ATOM 3118 O O . PHE A 1 374 ? 13.783 -9.813 -34.699 1.00 96.19 374 PHE A O 1
ATOM 3125 N N . ARG A 1 375 ? 14.431 -10.985 -36.501 1.00 97.12 375 ARG A N 1
ATOM 3126 C CA . ARG A 1 375 ? 13.526 -12.119 -36.239 1.00 97.12 375 ARG A CA 1
ATOM 3127 C C . ARG A 1 375 ? 13.915 -12.853 -34.957 1.00 97.12 375 ARG A C 1
ATOM 3129 O O . ARG A 1 375 ? 13.060 -13.043 -34.106 1.00 97.12 375 ARG A O 1
ATOM 3136 N N . GLN A 1 376 ? 15.199 -13.159 -34.771 1.00 97.12 376 GLN A N 1
ATOM 3137 C CA . GLN A 1 376 ? 15.685 -13.828 -33.561 1.00 97.12 376 GLN A CA 1
ATOM 3138 C C . GLN A 1 376 ? 15.441 -13.008 -32.287 1.00 97.12 376 GLN A C 1
ATOM 3140 O O . GLN A 1 376 ? 15.139 -13.596 -31.252 1.00 97.12 376 GLN A O 1
ATOM 3145 N N . ALA A 1 377 ? 15.527 -11.675 -32.348 1.00 97.31 377 ALA A N 1
ATOM 3146 C CA . ALA A 1 377 ? 15.125 -10.798 -31.248 1.00 97.31 377 ALA A CA 1
ATOM 3147 C C . ALA A 1 377 ? 13.621 -10.917 -30.934 1.00 97.31 377 ALA A C 1
ATOM 3149 O O . ALA A 1 377 ? 13.266 -11.140 -29.778 1.00 97.31 377 ALA A O 1
ATOM 3150 N N . LEU A 1 378 ? 12.745 -10.855 -31.945 1.00 96.94 378 LEU A N 1
ATOM 3151 C CA . LEU A 1 378 ? 11.298 -11.045 -31.755 1.00 96.94 378 LEU A CA 1
ATOM 3152 C C . LEU A 1 378 ? 10.956 -12.443 -31.211 1.00 96.94 378 LEU A C 1
ATOM 3154 O O . LEU A 1 378 ? 10.116 -12.562 -30.321 1.00 96.94 378 LEU A O 1
ATOM 3158 N N . ASP A 1 379 ? 11.622 -13.492 -31.699 1.00 96.69 379 ASP A N 1
ATOM 3159 C CA . ASP A 1 379 ? 11.436 -14.870 -31.229 1.00 96.69 379 ASP A CA 1
ATOM 3160 C C . ASP A 1 379 ? 11.881 -15.029 -29.758 1.00 96.69 379 ASP A C 1
ATOM 3162 O O . ASP A 1 379 ? 11.212 -15.703 -28.971 1.00 96.69 379 ASP A O 1
ATOM 3166 N N . GLN A 1 380 ? 12.974 -14.367 -29.355 1.00 96.12 380 GLN A N 1
ATOM 3167 C CA . GLN A 1 380 ? 13.451 -14.334 -27.965 1.00 96.12 380 GLN A CA 1
ATOM 3168 C C . GLN A 1 380 ? 12.496 -13.561 -27.045 1.00 96.12 380 GLN A C 1
ATOM 3170 O O . GLN A 1 380 ? 12.154 -14.057 -25.971 1.00 96.12 380 GLN A O 1
ATOM 3175 N N . GLU A 1 381 ? 12.020 -12.383 -27.458 1.00 94.44 381 GLU A N 1
ATOM 3176 C CA . GLU A 1 381 ? 11.018 -11.614 -26.706 1.00 94.44 381 GLU A CA 1
ATOM 3177 C C . GLU A 1 381 ? 9.703 -12.396 -26.563 1.00 94.44 381 GLU A C 1
ATOM 3179 O O . GLU A 1 381 ? 9.142 -12.473 -25.468 1.00 94.44 381 GLU A O 1
ATOM 3184 N N . ALA A 1 382 ? 9.241 -13.054 -27.631 1.00 96.50 382 ALA A N 1
ATOM 3185 C CA . ALA A 1 382 ? 8.059 -13.910 -27.599 1.00 96.50 382 ALA A CA 1
ATOM 3186 C C . ALA A 1 382 ? 8.232 -15.106 -26.645 1.00 96.50 382 ALA A C 1
ATOM 3188 O O . ALA A 1 382 ? 7.319 -15.401 -25.871 1.00 96.50 382 ALA A O 1
ATOM 3189 N N . ALA A 1 383 ? 9.397 -15.764 -26.649 1.00 97.44 383 ALA A N 1
ATOM 3190 C CA . ALA A 1 383 ? 9.700 -16.865 -25.737 1.00 97.44 383 ALA A CA 1
ATOM 3191 C C . ALA A 1 383 ? 9.745 -16.410 -24.266 1.00 97.44 383 ALA A C 1
ATOM 3193 O O . ALA A 1 383 ? 9.169 -17.074 -23.401 1.00 97.44 383 ALA A O 1
ATOM 3194 N N . LEU A 1 384 ? 10.354 -15.254 -23.976 1.00 96.50 384 LEU A N 1
ATOM 3195 C CA . LEU A 1 384 ? 10.360 -14.662 -22.633 1.00 96.50 384 LEU A CA 1
ATOM 3196 C C . LEU A 1 384 ? 8.938 -14.322 -22.167 1.00 96.50 384 LEU A C 1
ATOM 3198 O O . LEU A 1 384 ? 8.552 -14.691 -21.061 1.00 96.50 384 LEU A O 1
ATOM 3202 N N . LEU A 1 385 ? 8.117 -13.707 -23.025 1.00 95.94 385 LEU A N 1
ATOM 3203 C CA . LEU A 1 385 ? 6.715 -13.398 -22.719 1.00 95.94 385 LEU A CA 1
ATOM 3204 C C . LEU A 1 385 ? 5.852 -14.655 -22.506 1.00 95.94 385 LEU A C 1
ATOM 3206 O O . LEU A 1 385 ? 4.896 -14.608 -21.730 1.00 95.94 385 LEU A O 1
ATOM 3210 N N . GLN A 1 386 ? 6.168 -15.778 -23.158 1.00 96.38 386 GLN A N 1
ATOM 3211 C CA . GLN A 1 386 ? 5.519 -17.068 -22.891 1.00 96.38 386 GLN A CA 1
ATOM 3212 C C . GLN A 1 386 ? 5.935 -17.645 -21.532 1.00 96.38 386 GLN A C 1
ATOM 3214 O O . GLN A 1 386 ? 5.066 -18.055 -20.763 1.00 96.38 386 GLN A O 1
ATOM 3219 N N . GLN A 1 387 ? 7.229 -17.622 -21.196 1.00 94.31 387 GLN A N 1
ATOM 3220 C CA . GLN A 1 387 ? 7.718 -18.048 -19.878 1.00 94.31 387 GLN A CA 1
ATOM 3221 C C . GLN A 1 387 ? 7.098 -17.205 -18.754 1.00 94.31 387 GLN A C 1
ATOM 3223 O O . GLN A 1 387 ? 6.607 -17.758 -17.773 1.00 94.31 387 GLN A O 1
ATOM 3228 N N . ASP A 1 388 ? 7.013 -15.885 -18.931 1.00 94.50 388 ASP A N 1
ATOM 3229 C CA . ASP A 1 388 ? 6.370 -14.972 -17.982 1.00 94.50 388 ASP A CA 1
ATOM 3230 C C . ASP A 1 388 ? 4.880 -15.283 -17.769 1.00 94.50 388 ASP A C 1
ATOM 3232 O O . ASP A 1 388 ? 4.395 -15.217 -16.639 1.00 94.50 388 ASP A O 1
ATOM 3236 N N . ARG A 1 389 ? 4.144 -15.664 -18.823 1.00 97.69 389 ARG A N 1
ATOM 3237 C CA . ARG A 1 389 ? 2.745 -16.118 -18.697 1.00 97.69 389 ARG A CA 1
ATOM 3238 C C . ARG A 1 389 ? 2.650 -17.410 -17.886 1.00 97.69 389 ARG A C 1
ATOM 3240 O O . ARG A 1 389 ? 1.872 -17.460 -16.938 1.00 97.69 389 ARG A O 1
ATOM 3247 N N . ILE A 1 390 ? 3.472 -18.411 -18.207 1.00 97.88 390 ILE A N 1
ATOM 3248 C CA . ILE A 1 390 ? 3.498 -19.706 -17.504 1.00 97.88 390 ILE A CA 1
ATOM 3249 C C . ILE A 1 390 ? 3.855 -19.516 -16.021 1.00 97.88 390 ILE A C 1
ATOM 3251 O O . ILE A 1 390 ? 3.206 -20.099 -15.151 1.00 97.88 390 ILE A O 1
ATOM 3255 N N . ASN A 1 391 ? 4.832 -18.657 -15.719 1.00 96.62 391 ASN A N 1
ATOM 3256 C CA . ASN A 1 391 ? 5.238 -18.334 -14.352 1.00 96.62 391 ASN A CA 1
ATOM 3257 C C . ASN A 1 391 ? 4.099 -17.666 -13.566 1.00 96.62 391 ASN A C 1
ATOM 3259 O O . ASN A 1 391 ? 3.740 -18.150 -12.492 1.00 96.62 391 ASN A O 1
ATOM 3263 N N . ARG A 1 392 ? 3.466 -16.626 -14.127 1.00 95.75 392 ARG A N 1
ATOM 3264 C CA . ARG A 1 392 ? 2.327 -15.934 -13.493 1.00 95.75 392 ARG A CA 1
ATOM 3265 C C . ARG A 1 392 ? 1.124 -16.859 -13.309 1.00 95.75 392 ARG A C 1
ATOM 3267 O O . ARG A 1 392 ? 0.451 -16.796 -12.285 1.00 95.75 392 ARG A O 1
ATOM 3274 N N . GLU A 1 393 ? 0.856 -17.758 -14.255 1.00 95.88 393 GLU A N 1
ATOM 3275 C CA . GLU A 1 393 ? -0.169 -18.791 -14.082 1.00 95.88 393 GLU A CA 1
ATOM 3276 C C . GLU A 1 393 ? 0.171 -19.767 -12.950 1.00 95.88 393 GLU A C 1
ATOM 3278 O O . GLU A 1 393 ? -0.715 -20.130 -12.177 1.00 95.88 393 GLU A O 1
ATOM 3283 N N . ALA A 1 394 ? 1.431 -20.187 -12.819 1.00 97.38 394 ALA A N 1
ATOM 3284 C CA . ALA A 1 394 ? 1.872 -21.057 -11.732 1.00 97.38 394 ALA A CA 1
ATOM 3285 C C . ALA A 1 394 ? 1.810 -20.359 -10.360 1.00 97.38 394 ALA A C 1
ATOM 3287 O O . ALA A 1 394 ? 1.484 -21.002 -9.362 1.00 97.38 394 ALA A O 1
ATOM 3288 N N . GLU A 1 395 ? 2.077 -19.053 -10.297 1.00 94.94 395 GLU A N 1
ATOM 3289 C CA . GLU A 1 395 ? 1.875 -18.222 -9.103 1.00 94.94 395 GLU A CA 1
ATOM 3290 C C . GLU A 1 395 ? 0.386 -18.118 -8.747 1.00 94.94 395 GLU A C 1
ATOM 3292 O O . GLU A 1 395 ? 0.001 -18.496 -7.642 1.00 94.94 395 GLU A O 1
ATOM 3297 N N . LEU A 1 396 ? -0.477 -17.748 -9.700 1.00 96.31 396 LEU A N 1
ATOM 3298 C CA . LEU A 1 396 ? -1.930 -17.670 -9.498 1.00 96.31 396 LEU A CA 1
ATOM 3299 C C . LEU A 1 396 ? -2.555 -19.015 -9.087 1.00 96.31 396 LEU A C 1
ATOM 3301 O O . LEU A 1 396 ? -3.518 -19.037 -8.320 1.00 96.31 396 LEU A O 1
ATOM 3305 N N . ARG A 1 397 ? -2.024 -20.151 -9.564 1.00 97.81 397 ARG A N 1
ATOM 3306 C CA . ARG A 1 397 ? -2.438 -21.493 -9.109 1.00 97.81 397 ARG A CA 1
ATOM 3307 C C . ARG A 1 397 ? -2.078 -21.707 -7.632 1.00 97.81 397 ARG A C 1
ATOM 3309 O O . ARG A 1 397 ? -2.963 -22.054 -6.853 1.00 97.81 397 ARG A O 1
ATOM 3316 N N . LYS A 1 398 ? -0.842 -21.393 -7.220 1.00 97.44 398 LYS A N 1
ATOM 3317 C CA . LYS A 1 398 ? -0.401 -21.466 -5.811 1.00 97.44 398 LYS A CA 1
ATOM 3318 C C . LYS A 1 398 ? -1.213 -20.540 -4.900 1.00 97.44 398 LYS A C 1
ATOM 3320 O O . LYS A 1 398 ? -1.614 -20.958 -3.819 1.00 97.44 398 LYS A O 1
ATOM 3325 N N . GLU A 1 399 ? -1.501 -19.311 -5.328 1.00 94.56 399 GLU A N 1
ATOM 3326 C CA . GLU A 1 399 ? -2.335 -18.372 -4.562 1.00 94.56 399 GLU A CA 1
ATOM 3327 C C . GLU A 1 399 ? -3.766 -18.893 -4.372 1.00 94.56 399 GLU A C 1
ATOM 3329 O O . GLU A 1 399 ? -4.303 -18.831 -3.265 1.00 94.56 399 GLU A O 1
ATOM 3334 N N . ARG A 1 400 ? -4.373 -19.472 -5.420 1.00 96.69 400 ARG A N 1
ATOM 3335 C CA . ARG A 1 400 ? -5.695 -20.117 -5.333 1.00 96.69 400 ARG A CA 1
ATOM 3336 C C . ARG A 1 400 ? -5.678 -21.309 -4.378 1.00 96.69 400 ARG A C 1
ATOM 3338 O O . ARG A 1 400 ? -6.566 -21.416 -3.534 1.00 96.69 400 ARG A O 1
ATOM 3345 N N . GLU A 1 401 ? -4.664 -22.169 -4.453 1.00 97.50 401 GLU A N 1
ATOM 3346 C CA . GLU A 1 401 ? -4.496 -23.280 -3.510 1.00 97.50 401 GLU A CA 1
ATOM 3347 C C . GLU A 1 401 ? -4.366 -22.790 -2.063 1.00 97.50 401 GLU A C 1
ATOM 3349 O O . GLU A 1 401 ? -5.087 -23.273 -1.192 1.00 97.50 401 GLU A O 1
ATOM 3354 N N . LEU A 1 402 ? -3.517 -21.796 -1.794 1.00 97.19 402 LEU A N 1
ATOM 3355 C CA . LEU A 1 402 ? -3.376 -21.214 -0.456 1.00 97.19 402 LEU A CA 1
ATOM 3356 C C . LEU A 1 402 ? -4.690 -20.587 0.031 1.00 97.19 402 LEU A C 1
ATOM 3358 O O . LEU A 1 402 ? -5.076 -20.797 1.180 1.00 97.19 402 LEU A O 1
ATOM 3362 N N . HIS A 1 403 ? -5.424 -19.886 -0.836 1.00 95.69 403 HIS A N 1
ATOM 3363 C CA . HIS A 1 403 ? -6.724 -19.318 -0.486 1.00 95.69 403 HIS A CA 1
ATOM 3364 C C . HIS A 1 403 ? -7.772 -20.399 -0.172 1.00 95.69 403 HIS A C 1
ATOM 3366 O O . HIS A 1 403 ? -8.506 -20.262 0.805 1.00 95.69 403 HIS A O 1
ATOM 3372 N N . THR A 1 404 ? -7.836 -21.491 -0.944 1.00 97.81 404 THR A N 1
ATOM 3373 C CA . THR A 1 404 ? -8.763 -22.606 -0.656 1.00 97.81 404 THR A CA 1
ATOM 3374 C C . THR A 1 404 ? -8.418 -23.333 0.645 1.00 97.81 404 THR A C 1
ATOM 3376 O O . THR A 1 404 ? -9.327 -23.611 1.426 1.00 97.81 404 THR A O 1
ATOM 3379 N N . ARG A 1 405 ? -7.128 -23.554 0.943 1.00 98.06 405 ARG A N 1
ATOM 3380 C CA . ARG A 1 405 ? -6.666 -24.127 2.222 1.00 98.06 405 ARG A CA 1
ATOM 3381 C C . ARG A 1 405 ? -7.056 -23.230 3.404 1.00 98.06 405 ARG A C 1
ATOM 3383 O O . ARG A 1 405 ? -7.760 -23.683 4.301 1.00 98.06 405 ARG A O 1
ATOM 3390 N N . LEU A 1 406 ? -6.732 -21.935 3.347 1.00 96.69 406 LEU A N 1
ATOM 3391 C CA . LEU A 1 406 ? -7.101 -20.958 4.384 1.00 96.69 406 LEU A CA 1
ATOM 3392 C C . LEU A 1 406 ? -8.626 -20.795 4.539 1.00 96.69 406 LEU A C 1
ATOM 3394 O O . LEU A 1 406 ? -9.115 -20.546 5.642 1.00 96.69 406 LEU A O 1
ATOM 3398 N N . ALA A 1 407 ? -9.401 -20.928 3.459 1.00 97.25 407 ALA A N 1
ATOM 3399 C CA . ALA A 1 407 ? -10.862 -20.926 3.522 1.00 97.25 407 ALA A CA 1
ATOM 3400 C C . ALA A 1 407 ? -11.406 -22.187 4.218 1.00 97.25 407 ALA A C 1
ATOM 3402 O O . ALA A 1 407 ? -12.287 -22.070 5.072 1.00 97.25 407 ALA A O 1
ATOM 3403 N N . ALA A 1 408 ? -10.849 -23.364 3.916 1.00 97.81 408 ALA A N 1
ATOM 3404 C CA . ALA A 1 408 ? -11.199 -24.623 4.570 1.00 97.81 408 ALA A CA 1
ATOM 3405 C C . ALA A 1 408 ? -10.831 -24.615 6.065 1.00 97.81 408 ALA A C 1
ATOM 3407 O O . ALA A 1 408 ? -11.670 -24.952 6.896 1.00 97.81 408 ALA A O 1
ATOM 3408 N N . GLU A 1 409 ? -9.637 -24.142 6.432 1.00 96.81 409 GLU A N 1
ATOM 3409 C CA . GLU A 1 409 ? -9.213 -23.963 7.829 1.00 96.81 409 GLU A CA 1
ATOM 3410 C C . GLU A 1 409 ? -10.148 -23.016 8.597 1.00 96.81 409 GLU A C 1
ATOM 3412 O O . GLU A 1 409 ? -10.561 -23.310 9.720 1.00 96.81 409 GLU A O 1
ATOM 3417 N N . ARG A 1 410 ? -10.555 -21.894 7.985 1.00 96.44 410 ARG A N 1
ATOM 3418 C CA . ARG A 1 410 ? -11.534 -20.964 8.577 1.00 96.44 410 ARG A CA 1
ATOM 3419 C C . ARG A 1 410 ? -12.917 -21.598 8.733 1.00 96.44 410 ARG A C 1
ATOM 3421 O O . ARG A 1 410 ? -13.577 -21.341 9.739 1.00 96.44 410 ARG A O 1
ATOM 3428 N N . ALA A 1 411 ? -13.358 -22.414 7.776 1.00 96.75 411 ALA A N 1
ATOM 3429 C CA . ALA A 1 411 ? -14.617 -23.152 7.872 1.00 96.75 411 ALA A CA 1
ATOM 3430 C C . ALA A 1 411 ? -14.567 -24.202 8.995 1.00 96.75 411 ALA A C 1
ATOM 3432 O O . ALA A 1 411 ? -15.465 -24.236 9.834 1.00 96.75 411 ALA A O 1
ATOM 3433 N N . GLN A 1 412 ? -13.483 -24.979 9.084 1.00 96.25 412 GLN A N 1
ATOM 3434 C CA . GLN A 1 412 ? -13.249 -25.936 10.169 1.00 96.25 412 GLN A CA 1
ATOM 3435 C C . GLN A 1 412 ? -13.156 -25.245 11.535 1.00 96.25 412 GLN A C 1
ATOM 3437 O O . GLN A 1 412 ? -13.751 -25.724 12.493 1.00 96.25 412 GLN A O 1
ATOM 3442 N N . SER A 1 413 ? -12.474 -24.099 11.639 1.00 96.12 413 SER A N 1
ATOM 3443 C CA . SER A 1 413 ? -12.386 -23.327 12.887 1.00 96.12 413 SER A CA 1
ATOM 3444 C C . SER A 1 413 ? -13.750 -22.796 13.337 1.00 96.12 413 SER A C 1
ATOM 3446 O O . SER A 1 413 ? -14.072 -22.888 14.519 1.00 96.12 413 SER A O 1
ATOM 3448 N N . LYS A 1 414 ? -14.587 -22.300 12.412 1.00 96.06 414 LYS A N 1
ATOM 3449 C CA . LYS A 1 414 ? -15.983 -21.935 12.715 1.00 96.06 414 LYS A CA 1
ATOM 3450 C C . LYS A 1 414 ? -16.800 -23.146 13.165 1.00 96.06 414 LYS A C 1
ATOM 3452 O O . LYS A 1 414 ? -17.495 -23.059 14.168 1.00 96.06 414 LYS A O 1
ATOM 3457 N N . HIS A 1 415 ? -16.697 -24.267 12.451 1.00 96.44 415 HIS A N 1
ATOM 3458 C CA . HIS A 1 415 ? -17.437 -25.483 12.782 1.00 96.44 415 HIS A CA 1
ATOM 3459 C C . HIS A 1 415 ? -17.048 -26.031 14.160 1.00 96.44 415 HIS A C 1
ATOM 3461 O O . HIS A 1 415 ? -17.945 -26.285 14.955 1.00 96.44 415 HIS A O 1
ATOM 3467 N N . ARG A 1 416 ? -15.745 -26.108 14.477 1.00 97.31 416 ARG A N 1
ATOM 3468 C CA . ARG A 1 416 ? -15.250 -26.455 15.820 1.00 97.31 416 ARG A CA 1
ATOM 3469 C C . ARG A 1 416 ? -15.840 -25.522 16.871 1.00 97.31 416 ARG A C 1
ATOM 3471 O O . ARG A 1 416 ? -16.584 -26.003 17.703 1.00 97.31 416 ARG A O 1
ATOM 3478 N N . LYS A 1 417 ? -15.690 -24.199 16.736 1.00 96.25 417 LYS A N 1
ATOM 3479 C CA . LYS A 1 417 ? -16.278 -23.233 17.687 1.00 96.25 417 LYS A CA 1
ATOM 3480 C C . LYS A 1 417 ? -17.781 -23.424 17.910 1.00 96.25 417 LYS A C 1
ATOM 3482 O O . LYS A 1 417 ? -18.241 -23.286 19.039 1.00 96.25 417 LYS A O 1
ATOM 3487 N N . HIS A 1 418 ? -18.549 -23.733 16.864 1.00 95.69 418 HIS A N 1
ATOM 3488 C CA . HIS A 1 418 ? -19.975 -24.033 17.009 1.00 95.69 418 HIS A CA 1
ATOM 3489 C C . HIS A 1 418 ? -20.213 -25.365 17.740 1.00 95.69 418 HIS A C 1
ATOM 3491 O O . HIS A 1 418 ? -21.065 -25.403 18.622 1.00 95.69 418 HIS A O 1
ATOM 3497 N N . LEU A 1 419 ? -19.456 -26.424 17.424 1.00 97.00 419 LEU A N 1
ATOM 3498 C CA . LEU A 1 419 ? -19.503 -27.701 18.148 1.00 97.00 419 LEU A CA 1
ATOM 3499 C C . LEU A 1 419 ? -19.110 -27.529 19.619 1.00 97.00 419 LEU A C 1
ATOM 3501 O O . LEU A 1 419 ? -19.848 -27.985 20.478 1.00 97.00 419 LEU A O 1
ATOM 3505 N N . ASP A 1 420 ? -18.013 -26.829 19.907 1.00 95.88 420 ASP A N 1
ATOM 3506 C CA . ASP A 1 420 ? -17.506 -26.553 21.254 1.00 95.88 420 ASP A CA 1
ATOM 3507 C C . ASP A 1 420 ? -18.552 -25.778 22.081 1.00 95.88 420 ASP A C 1
ATOM 3509 O O . ASP A 1 420 ? -18.815 -26.112 23.234 1.00 95.88 420 ASP A O 1
ATOM 3513 N N . THR A 1 421 ? -19.221 -24.795 21.462 1.00 92.62 421 THR A N 1
ATOM 3514 C CA . THR A 1 421 ? -20.309 -24.021 22.091 1.00 92.62 421 THR A CA 1
ATOM 3515 C C . THR A 1 421 ? -21.546 -24.888 22.346 1.00 92.62 421 THR A C 1
ATOM 3517 O O . THR A 1 421 ? -22.088 -24.876 23.447 1.00 92.62 421 THR A O 1
ATOM 3520 N N . CYS A 1 422 ? -21.988 -25.678 21.360 1.00 94.44 422 CYS A N 1
ATOM 3521 C CA . CYS A 1 422 ? -23.135 -26.578 21.529 1.00 94.44 422 CYS A CA 1
ATOM 3522 C C . CYS A 1 422 ? -22.844 -27.685 22.552 1.00 94.44 422 CYS A C 1
ATOM 3524 O O . CYS A 1 422 ? -23.735 -28.066 23.303 1.00 94.44 422 CYS A O 1
ATOM 3526 N N . ARG A 1 423 ? -21.599 -28.171 22.608 1.00 95.25 423 ARG A N 1
ATOM 3527 C CA . ARG A 1 423 ? -21.113 -29.144 23.589 1.00 95.25 423 ARG A CA 1
ATOM 3528 C C . ARG A 1 423 ? -21.180 -28.566 25.001 1.00 95.25 423 ARG A C 1
ATOM 3530 O O . ARG A 1 423 ? -21.800 -29.194 25.845 1.00 95.25 423 ARG A O 1
ATOM 3537 N N . GLY A 1 424 ? -20.655 -27.358 25.223 1.00 91.00 424 GLY A N 1
ATOM 3538 C CA . GLY A 1 424 ? -20.737 -26.688 26.527 1.00 91.00 424 GLY A CA 1
ATOM 3539 C C . GLY A 1 424 ? -22.177 -26.433 26.989 1.00 91.00 424 GLY A C 1
ATOM 3540 O O . GLY A 1 424 ? -22.496 -26.668 28.149 1.00 91.00 424 GLY A O 1
ATOM 3541 N N . ILE A 1 425 ? -23.077 -26.041 26.078 1.00 90.75 425 ILE A N 1
ATOM 3542 C CA . ILE A 1 425 ? -24.512 -25.885 26.385 1.00 90.75 425 ILE A CA 1
ATOM 3543 C C . ILE A 1 425 ? -25.156 -27.237 26.739 1.00 90.75 425 ILE A C 1
ATOM 3545 O O . ILE A 1 425 ? -25.953 -27.311 27.672 1.00 90.75 425 ILE A O 1
ATOM 3549 N N . LEU A 1 426 ? -24.817 -28.315 26.022 1.00 93.31 426 LEU A N 1
ATOM 3550 C CA . LEU A 1 426 ? -25.311 -29.662 26.326 1.00 93.31 426 LEU A CA 1
ATOM 3551 C C . LEU A 1 426 ? -24.788 -30.176 27.673 1.00 93.31 426 LEU A C 1
ATOM 3553 O O . LEU A 1 426 ? -25.568 -30.742 28.429 1.00 93.31 426 LEU A O 1
ATOM 3557 N N . GLU A 1 427 ? -23.516 -29.939 27.997 1.00 91.38 427 GLU A N 1
ATOM 3558 C CA . GLU A 1 427 ? -22.933 -30.255 29.307 1.00 91.38 427 GLU A CA 1
ATOM 3559 C C . GLU A 1 427 ? -23.661 -29.495 30.423 1.00 91.38 427 GLU A C 1
ATOM 3561 O O . GLU A 1 427 ? -24.171 -30.122 31.341 1.00 91.38 427 GLU A O 1
ATOM 3566 N N . GLN A 1 428 ? -23.870 -28.183 30.280 1.00 89.81 428 GLN A N 1
ATOM 3567 C CA . GLN A 1 428 ? -24.638 -27.376 31.240 1.00 89.81 428 GLN A CA 1
ATOM 3568 C C . GLN A 1 428 ? -26.103 -27.835 31.413 1.00 89.81 428 GLN A C 1
ATOM 3570 O O . GLN A 1 428 ? -26.672 -27.698 32.496 1.00 89.81 428 GLN A O 1
ATOM 3575 N N . ILE A 1 429 ? -26.738 -28.371 30.363 1.00 91.12 429 ILE A N 1
ATOM 3576 C CA . ILE A 1 429 ? -28.087 -28.964 30.445 1.00 91.12 429 ILE A CA 1
ATOM 3577 C C . ILE A 1 429 ? -28.052 -30.316 31.175 1.00 91.12 429 ILE A C 1
ATOM 3579 O O . ILE A 1 429 ? -28.960 -30.604 31.958 1.00 91.12 429 ILE A O 1
ATOM 3583 N N . VAL A 1 430 ? -27.020 -31.133 30.941 1.00 92.81 430 VAL A N 1
ATOM 3584 C CA . VAL A 1 430 ? -26.806 -32.393 31.667 1.00 92.81 430 VAL A CA 1
ATOM 3585 C C . VAL A 1 430 ? -26.544 -32.111 33.145 1.00 92.81 430 VAL A C 1
ATOM 3587 O O . VAL A 1 430 ? -27.251 -32.687 33.963 1.00 92.81 430 VAL A O 1
ATOM 3590 N N . ASP A 1 431 ? -25.658 -31.171 33.485 1.00 91.62 431 ASP A N 1
ATOM 3591 C CA . ASP A 1 431 ? -25.353 -30.760 34.865 1.00 91.62 431 ASP A CA 1
ATOM 3592 C C . ASP A 1 431 ? -26.611 -30.331 35.639 1.00 91.62 431 ASP A C 1
ATOM 3594 O O . ASP A 1 431 ? -26.802 -30.689 36.802 1.00 91.62 431 ASP A O 1
ATOM 3598 N N . LEU A 1 432 ? -27.506 -29.572 34.994 1.00 91.19 432 LEU A N 1
ATOM 3599 C CA . LEU A 1 432 ? -28.770 -29.145 35.598 1.00 91.19 432 LEU A CA 1
ATOM 3600 C C . LEU A 1 432 ? -29.725 -30.329 35.820 1.00 91.19 432 LEU A C 1
ATOM 3602 O O . LEU A 1 432 ? -30.436 -30.378 36.827 1.00 91.19 432 LEU A O 1
ATOM 3606 N N . ALA A 1 433 ? -29.738 -31.297 34.900 1.00 92.25 433 ALA A N 1
ATOM 3607 C CA . ALA A 1 433 ? -30.541 -32.509 35.018 1.00 92.25 433 ALA A CA 1
ATOM 3608 C C . ALA A 1 433 ? -29.984 -33.482 36.074 1.00 92.25 433 ALA A C 1
ATOM 3610 O O . ALA A 1 433 ? -30.768 -34.062 36.829 1.00 92.25 433 ALA A O 1
ATOM 3611 N N . THR A 1 434 ? -28.659 -33.634 36.178 1.00 91.25 434 THR A N 1
ATOM 3612 C CA . THR A 1 434 ? -28.010 -34.468 37.198 1.00 91.25 434 THR A CA 1
ATOM 3613 C C . THR A 1 434 ? -28.144 -33.844 38.579 1.00 91.25 434 THR A C 1
ATOM 3615 O O . THR A 1 434 ? -28.576 -34.552 39.483 1.00 91.25 434 THR A O 1
ATOM 3618 N N . LYS A 1 435 ? -27.948 -32.525 38.750 1.00 89.62 435 LYS A N 1
ATOM 3619 C CA . LYS A 1 435 ? -28.243 -31.838 40.023 1.00 89.62 435 LYS A CA 1
ATOM 3620 C C . LYS A 1 435 ? -29.696 -31.992 40.458 1.00 89.62 435 LYS A C 1
ATOM 3622 O O . LYS A 1 435 ? -29.959 -32.348 41.607 1.00 89.62 435 LYS A O 1
ATOM 3627 N N . ALA A 1 436 ? -30.650 -31.811 39.545 1.00 90.06 436 ALA A N 1
ATOM 3628 C CA . ALA A 1 436 ? -32.058 -32.048 39.853 1.00 90.06 436 ALA A CA 1
ATOM 3629 C C . ALA A 1 436 ? -32.358 -33.525 40.196 1.00 90.06 436 ALA A C 1
ATOM 3631 O O . ALA A 1 436 ? -33.273 -33.790 40.974 1.00 90.06 436 ALA A O 1
ATOM 3632 N N . GLY A 1 437 ? -31.604 -34.482 39.645 1.00 89.88 437 GLY A N 1
ATOM 3633 C CA . GLY A 1 437 ? -31.676 -35.903 39.996 1.00 89.88 437 GLY A CA 1
ATOM 3634 C C . GLY A 1 437 ? -31.089 -36.216 41.377 1.00 89.88 437 GLY A C 1
ATOM 3635 O O . GLY A 1 437 ? -31.781 -36.801 42.207 1.00 89.88 437 GLY A O 1
ATOM 3636 N N . GLU A 1 438 ? -29.854 -35.775 41.638 1.00 89.88 438 GLU A N 1
ATOM 3637 C CA . GLU A 1 438 ? -29.138 -35.895 42.919 1.00 89.88 438 GLU A CA 1
ATOM 3638 C C . GLU A 1 438 ? -30.010 -35.412 44.082 1.00 89.88 438 GLU A C 1
ATOM 3640 O O . GLU A 1 438 ? -30.284 -36.170 45.013 1.00 89.88 438 GLU A O 1
ATOM 3645 N N . TYR A 1 439 ? -30.529 -34.182 43.996 1.00 88.88 439 TYR A N 1
ATOM 3646 C CA . TYR A 1 439 ? -31.372 -33.627 45.054 1.00 88.88 439 TYR A CA 1
ATOM 3647 C C . TYR A 1 439 ? -32.672 -34.415 45.243 1.00 88.88 439 TYR A C 1
ATOM 3649 O O . TYR A 1 439 ? -33.042 -34.679 46.381 1.00 88.88 439 TYR A O 1
ATOM 3657 N N . ARG A 1 440 ? -33.343 -34.868 44.172 1.00 88.75 440 ARG A N 1
ATOM 3658 C CA . ARG A 1 440 ? -34.572 -35.680 44.297 1.00 88.75 440 ARG A CA 1
ATOM 3659 C C . ARG A 1 440 ? -34.343 -37.012 45.003 1.00 88.75 440 ARG A C 1
ATOM 3661 O O . ARG A 1 440 ? -35.235 -37.453 45.726 1.00 88.75 440 ARG A O 1
ATOM 3668 N N . LEU A 1 441 ? -33.184 -37.641 44.811 1.00 89.38 441 LEU A N 1
ATOM 3669 C CA . LEU A 1 441 ? -32.819 -38.868 45.523 1.00 89.38 441 LEU A CA 1
ATOM 3670 C C . LEU A 1 441 ? -32.607 -38.606 47.023 1.00 89.38 441 LEU A C 1
ATOM 3672 O O . LEU A 1 441 ? -32.981 -39.443 47.840 1.00 89.38 441 LEU A O 1
ATOM 3676 N N . LEU A 1 442 ? -32.072 -37.436 47.386 1.00 88.50 442 LEU A N 1
ATOM 3677 C CA . LEU A 1 442 ? -31.847 -37.027 48.777 1.00 88.50 442 LEU A CA 1
ATOM 3678 C C . LEU A 1 442 ? -33.123 -36.529 49.485 1.00 88.50 442 LEU A C 1
ATOM 3680 O O . LEU A 1 442 ? -33.279 -36.757 50.681 1.00 88.50 442 LEU A O 1
ATOM 3684 N N . THR A 1 443 ? -34.045 -35.870 48.773 1.00 83.50 443 THR A N 1
ATOM 3685 C CA . THR A 1 443 ? -35.236 -35.206 49.349 1.00 83.50 443 THR A CA 1
ATOM 3686 C C . THR A 1 443 ? -36.570 -35.886 49.012 1.00 83.50 443 THR A C 1
ATOM 3688 O O . THR A 1 443 ? -37.626 -35.251 49.043 1.00 83.50 443 THR A O 1
ATOM 3691 N N . ALA A 1 444 ? -36.548 -37.178 48.661 1.00 80.69 444 ALA A N 1
ATOM 3692 C CA . ALA A 1 444 ? -37.737 -37.962 48.298 1.00 80.69 444 ALA A CA 1
ATOM 3693 C C . ALA A 1 444 ? -38.617 -37.288 47.214 1.00 80.69 444 ALA A C 1
ATOM 3695 O O . ALA A 1 444 ? -39.843 -37.247 47.299 1.00 80.69 444 ALA A O 1
ATOM 3696 N N . ASN A 1 445 ? -37.962 -36.795 46.159 1.00 80.56 445 ASN A N 1
ATOM 3697 C CA . ASN A 1 445 ? -38.493 -36.060 45.002 1.00 80.56 445 ASN A CA 1
ATOM 3698 C C . ASN A 1 445 ? -38.914 -34.591 45.213 1.00 80.56 445 ASN A C 1
ATOM 3700 O O . ASN A 1 445 ? -39.218 -33.923 44.220 1.00 80.56 445 ASN A O 1
ATOM 3704 N N . LEU A 1 446 ? -38.890 -34.047 46.433 1.00 83.94 446 LEU A N 1
ATOM 3705 C CA . LEU A 1 446 ? -39.316 -32.666 46.690 1.00 83.94 446 LEU A CA 1
ATOM 3706 C C . LEU A 1 446 ? -38.134 -31.681 46.591 1.00 83.94 446 LEU A C 1
ATOM 3708 O O . LEU A 1 446 ? -37.316 -31.603 47.504 1.00 83.94 446 LEU A O 1
ATOM 3712 N N . ILE A 1 447 ? -38.031 -30.913 45.499 1.00 87.12 447 ILE A N 1
ATOM 3713 C CA . ILE A 1 447 ? -37.022 -29.840 45.374 1.00 87.12 447 ILE A CA 1
ATOM 3714 C C . ILE A 1 447 ? -37.651 -28.487 45.762 1.00 87.12 447 ILE A C 1
ATOM 3716 O O . ILE A 1 447 ? -38.651 -28.108 45.145 1.00 87.12 447 ILE A O 1
ATOM 3720 N N . PRO A 1 448 ? -37.076 -27.729 46.718 1.00 88.31 448 PRO A N 1
ATOM 3721 C CA . PRO A 1 448 ? -37.475 -26.351 47.004 1.00 88.31 448 PRO A CA 1
ATOM 3722 C C . PRO A 1 448 ? -37.438 -25.443 45.767 1.00 88.31 448 PRO A C 1
ATOM 3724 O O . PRO A 1 448 ? -36.520 -25.509 44.947 1.00 88.31 448 PRO A O 1
ATOM 3727 N N . VAL A 1 449 ? -38.429 -24.553 45.644 1.00 85.25 449 VAL A N 1
ATOM 3728 C CA . VAL A 1 449 ? -38.588 -23.678 44.466 1.00 85.25 449 VAL A CA 1
ATOM 3729 C C . VAL A 1 449 ? -37.412 -22.706 44.308 1.00 85.25 449 VAL A C 1
ATOM 3731 O O . VAL A 1 449 ? -37.027 -22.417 43.174 1.00 85.25 449 VAL A O 1
ATOM 3734 N N . LYS A 1 450 ? -36.822 -22.248 45.422 1.00 86.56 450 LYS A N 1
ATOM 3735 C CA . LYS A 1 450 ? -35.649 -21.362 45.451 1.00 86.56 450 LYS A CA 1
ATOM 3736 C C . LYS A 1 450 ? -34.425 -21.976 44.766 1.00 86.56 450 LYS A C 1
ATOM 3738 O O . LYS A 1 450 ? -34.025 -21.473 43.721 1.00 86.56 450 LYS A O 1
ATOM 3743 N N . LEU A 1 451 ? -33.967 -23.149 45.213 1.00 87.81 451 LEU A N 1
ATOM 3744 C CA . LEU A 1 451 ? -32.856 -23.891 44.591 1.00 87.81 451 LEU A CA 1
ATOM 3745 C C . LEU A 1 451 ? -33.045 -24.081 43.071 1.00 87.81 451 LEU A C 1
ATOM 3747 O O . LEU A 1 451 ? -32.113 -23.917 42.288 1.00 87.81 451 LEU A O 1
ATOM 3751 N N . VAL A 1 452 ? -34.277 -24.345 42.614 1.00 88.75 452 VAL A N 1
ATOM 3752 C CA . VAL A 1 452 ? -34.587 -24.469 41.176 1.00 88.75 452 VAL A CA 1
ATOM 3753 C C . VAL A 1 452 ? -34.503 -23.128 40.422 1.00 88.75 452 VAL A C 1
ATOM 3755 O O . VAL A 1 452 ? -34.231 -23.137 39.220 1.00 88.75 452 VAL A O 1
ATOM 3758 N N . ARG A 1 453 ? -34.734 -21.979 41.073 1.00 88.00 453 ARG A N 1
ATOM 3759 C CA . ARG A 1 453 ? -34.465 -20.639 40.506 1.00 88.00 453 ARG A CA 1
ATOM 3760 C C . ARG A 1 453 ? -32.963 -20.360 40.465 1.00 88.00 453 ARG A C 1
ATOM 3762 O O . ARG A 1 453 ? -32.457 -19.993 39.410 1.00 88.00 453 ARG A O 1
ATOM 3769 N N . GLU A 1 454 ? -32.263 -20.607 41.567 1.00 89.75 454 GLU A N 1
ATOM 3770 C CA . GLU A 1 454 ? -30.823 -20.376 41.732 1.00 89.75 454 GLU A CA 1
ATOM 3771 C C . GLU A 1 454 ? -30.000 -21.157 40.696 1.00 89.75 454 GLU A C 1
ATOM 3773 O O . GLU A 1 454 ? -29.198 -20.577 39.963 1.00 89.75 454 GLU A O 1
ATOM 3778 N N . TRP A 1 455 ? -30.261 -22.459 40.524 1.00 91.69 455 TRP A N 1
ATOM 3779 C CA . TRP A 1 455 ? -29.578 -23.256 39.497 1.00 91.69 455 TRP A CA 1
ATOM 3780 C C . TRP A 1 455 ? -29.910 -22.779 38.077 1.00 91.69 455 TRP A C 1
ATOM 3782 O O . TRP A 1 455 ? -29.043 -22.789 37.207 1.00 91.69 455 TRP A O 1
ATOM 3792 N N . LYS A 1 456 ? -31.136 -22.297 37.821 1.00 89.88 456 LYS A N 1
ATOM 3793 C CA . LYS A 1 456 ? -31.476 -21.676 36.528 1.00 89.88 456 LYS A CA 1
ATOM 3794 C C . LYS A 1 456 ? -30.746 -20.351 36.317 1.00 89.88 456 LYS A C 1
ATOM 3796 O O . LYS A 1 456 ? -30.411 -20.046 35.179 1.00 89.88 456 LYS A O 1
ATOM 3801 N N . ALA A 1 457 ? -30.480 -19.582 37.368 1.00 89.62 457 ALA A N 1
ATOM 3802 C CA . ALA A 1 457 ? -29.727 -18.334 37.292 1.00 89.62 457 ALA A CA 1
ATOM 3803 C C . ALA A 1 457 ? -28.252 -18.573 36.963 1.00 89.62 457 ALA A C 1
ATOM 3805 O O . ALA A 1 457 ? -27.710 -17.949 36.049 1.00 89.62 457 ALA A O 1
ATOM 3806 N N . LEU A 1 458 ? -27.623 -19.527 37.653 1.00 90.25 458 LEU A N 1
ATOM 3807 C CA . LEU A 1 458 ? -26.253 -19.952 37.371 1.00 90.25 458 LEU A CA 1
ATOM 3808 C C . LEU A 1 458 ? -26.141 -20.556 35.959 1.00 90.25 458 LEU A C 1
ATOM 3810 O O . LEU A 1 458 ? -25.245 -20.183 35.207 1.00 90.25 458 LEU A O 1
ATOM 3814 N N . TRP A 1 459 ? -27.116 -21.370 35.541 1.00 89.62 459 TRP A N 1
ATOM 3815 C CA . TRP A 1 459 ? -27.206 -21.900 34.175 1.00 89.62 459 TRP A CA 1
ATOM 3816 C C . TRP A 1 459 ? -27.347 -20.793 33.111 1.00 89.62 459 TRP A C 1
ATOM 3818 O O . TRP A 1 459 ? -26.571 -20.756 32.159 1.00 89.62 459 TRP A O 1
ATOM 3828 N N . LEU A 1 460 ? -28.271 -19.837 33.287 1.00 89.31 460 LEU A N 1
ATOM 3829 C CA . LEU A 1 460 ? -28.479 -18.714 32.354 1.00 89.31 460 LEU A CA 1
ATOM 3830 C C . LEU A 1 460 ? -27.287 -17.744 32.285 1.00 89.31 460 LEU A C 1
ATOM 3832 O O . LEU A 1 460 ? -27.081 -17.105 31.255 1.00 89.31 460 LEU A O 1
ATOM 3836 N N . SER A 1 461 ? -26.502 -17.639 33.358 1.00 87.69 461 SER A N 1
ATOM 3837 C CA . SER A 1 461 ? -25.250 -16.866 33.407 1.00 87.69 461 SER A CA 1
ATOM 3838 C C . SER A 1 461 ? -24.007 -17.680 33.008 1.00 87.69 461 SER A C 1
ATOM 3840 O O . SER A 1 461 ? -22.896 -17.147 32.999 1.00 87.69 461 SER A O 1
ATOM 3842 N N . GLY A 1 462 ? -24.180 -18.956 32.639 1.00 86.19 462 GLY A N 1
ATOM 3843 C CA . GLY A 1 462 ? -23.118 -19.847 32.170 1.00 86.19 462 GLY A CA 1
ATOM 3844 C C . GLY A 1 462 ? -22.124 -20.299 33.247 1.00 86.19 462 GLY A C 1
ATOM 3845 O O . GLY A 1 462 ? -21.033 -20.755 32.900 1.00 86.19 462 GLY A O 1
ATOM 3846 N N . LYS A 1 463 ? -22.463 -20.168 34.535 1.00 88.00 463 LYS A N 1
ATOM 3847 C CA . LYS A 1 463 ? -21.632 -20.608 35.666 1.00 88.00 463 LYS A CA 1
ATOM 3848 C C . LYS A 1 463 ? -21.876 -22.102 35.963 1.00 88.00 463 LYS A C 1
ATOM 3850 O O . LYS A 1 463 ? -23.019 -22.552 35.877 1.00 88.00 463 LYS A O 1
ATOM 3855 N N . PRO A 1 464 ? -20.841 -22.889 36.317 1.00 86.12 464 PRO A N 1
ATOM 3856 C CA . PRO A 1 464 ? -20.991 -24.322 36.580 1.00 86.12 464 PRO A CA 1
ATOM 3857 C C . PRO A 1 464 ? -21.802 -24.587 37.857 1.00 86.12 464 PRO A C 1
ATOM 3859 O O . PRO A 1 464 ? -21.621 -23.903 38.865 1.00 86.12 464 PRO A O 1
ATOM 3862 N N . LEU A 1 465 ? -22.673 -25.601 37.825 1.00 84.94 465 LEU A N 1
ATOM 3863 C CA . LEU A 1 465 ? -23.550 -25.969 38.952 1.00 84.94 465 LEU A CA 1
ATOM 3864 C C . LEU A 1 465 ? -22.883 -26.872 39.995 1.00 84.94 465 LEU A C 1
ATOM 3866 O O . LEU A 1 465 ? -23.397 -27.025 41.101 1.00 84.94 465 LEU A O 1
ATOM 3870 N N . TYR A 1 466 ? -21.750 -27.469 39.642 1.00 83.44 466 TYR A N 1
ATOM 3871 C CA . TYR A 1 466 ? -20.875 -28.158 40.578 1.00 83.44 466 TYR A CA 1
ATOM 3872 C C . TYR A 1 466 ? -19.798 -27.184 41.084 1.00 83.44 466 TYR A C 1
ATOM 3874 O O . TYR A 1 466 ? -19.465 -26.178 40.439 1.00 83.44 466 TYR A O 1
ATOM 3882 N N . GLU A 1 467 ? -19.282 -27.472 42.270 1.00 72.56 467 GLU A N 1
ATOM 3883 C CA . GLU A 1 467 ? -17.967 -27.005 42.702 1.00 72.56 467 GLU A CA 1
ATOM 3884 C C . GLU A 1 467 ? -16.895 -27.770 41.910 1.00 72.56 467 GLU A C 1
ATOM 3886 O O . GLU A 1 467 ? -17.133 -28.881 41.425 1.00 72.56 467 GLU A O 1
ATOM 3891 N N . MET A 1 468 ? -15.742 -27.141 41.718 1.00 60.19 468 MET A N 1
ATOM 3892 C CA . MET A 1 468 ? -14.539 -27.782 41.187 1.00 60.19 468 MET A CA 1
ATOM 3893 C C . MET A 1 468 ? -13.470 -27.743 42.302 1.00 60.19 468 MET A C 1
ATOM 3895 O O . MET A 1 468 ? -13.783 -27.354 43.426 1.00 60.19 468 MET A O 1
ATOM 3899 N N . GLU A 1 469 ? -12.256 -28.243 42.053 1.00 53.88 469 GLU A N 1
ATOM 3900 C CA . GLU A 1 469 ? -11.230 -28.420 43.101 1.00 53.88 469 GLU A CA 1
ATOM 3901 C C . GLU A 1 469 ? -9.882 -27.753 42.738 1.00 53.88 469 GLU A C 1
ATOM 3903 O O . GLU A 1 469 ? -8.808 -28.300 43.003 1.00 53.88 469 GLU A O 1
ATOM 3908 N N . SER A 1 470 ? -9.897 -26.595 42.067 1.00 50.12 470 SER A N 1
ATOM 3909 C CA . SER A 1 470 ? -8.693 -25.963 41.505 1.00 50.12 470 SER A CA 1
ATOM 3910 C C . SER A 1 470 ? -8.550 -24.454 41.772 1.00 50.12 470 SER A C 1
ATOM 3912 O O . SER A 1 470 ? -9.492 -23.692 41.961 1.00 50.12 470 SER A O 1
ATOM 3914 N N . SER A 1 471 ? -7.302 -23.978 41.798 1.00 51.72 471 SER A N 1
ATOM 3915 C CA . SER A 1 471 ? -6.959 -22.663 42.359 1.00 51.72 471 SER A CA 1
ATOM 3916 C C . SER A 1 471 ? -7.544 -21.384 41.715 1.00 51.72 471 SER A C 1
ATOM 3918 O O . SER A 1 471 ? -7.577 -20.387 42.437 1.00 51.72 471 SER A O 1
ATOM 3920 N N . PRO A 1 472 ? -8.000 -21.315 40.442 1.00 56.34 472 PRO A N 1
ATOM 3921 C CA . PRO A 1 472 ? -8.616 -20.098 39.896 1.00 56.34 472 PRO A CA 1
ATOM 3922 C C . PRO A 1 472 ? -10.113 -19.930 40.237 1.00 56.34 472 PRO A C 1
ATOM 3924 O O . PRO A 1 472 ? -10.755 -19.026 39.708 1.00 56.34 472 PRO A O 1
ATOM 3927 N N . GLU A 1 473 ? -10.699 -20.786 41.077 1.00 61.00 473 GLU A N 1
ATOM 3928 C CA . GLU A 1 473 ? -12.157 -20.831 41.278 1.00 61.00 473 GLU A CA 1
ATOM 3929 C C . GLU A 1 473 ? -12.732 -19.747 42.196 1.00 61.00 473 GLU A C 1
ATOM 3931 O O . GLU A 1 473 ? -13.908 -19.428 42.053 1.00 61.00 473 GLU A O 1
ATOM 3936 N N . GLN A 1 474 ? -11.930 -19.111 43.059 1.00 66.19 474 GLN A N 1
ATOM 3937 C CA . GLN A 1 474 ? -12.432 -18.095 44.001 1.00 66.19 474 GLN A CA 1
ATOM 3938 C C . GLN A 1 474 ? -13.142 -16.926 43.298 1.00 66.19 474 GLN A C 1
ATOM 3940 O O . GLN A 1 474 ? -14.188 -16.482 43.761 1.00 66.19 474 GLN A O 1
ATOM 3945 N N . ASP A 1 475 ? -12.635 -16.469 42.148 1.00 74.00 475 ASP A N 1
ATOM 3946 C CA . ASP A 1 475 ? -13.302 -15.432 41.350 1.00 74.00 475 ASP A CA 1
ATOM 3947 C C . ASP A 1 475 ? -14.654 -15.929 40.800 1.00 74.00 475 ASP A C 1
ATOM 3949 O O . ASP A 1 475 ? -15.645 -15.200 40.824 1.00 74.00 475 ASP A O 1
ATOM 3953 N N . ILE A 1 476 ? -14.726 -17.193 40.366 1.00 79.00 476 ILE A N 1
ATOM 3954 C CA . ILE A 1 476 ? -15.945 -17.819 39.829 1.00 79.00 476 ILE A CA 1
ATOM 3955 C C . ILE A 1 476 ? -16.989 -18.002 40.939 1.00 79.00 476 ILE A C 1
ATOM 3957 O O . ILE A 1 476 ? -18.180 -17.798 40.706 1.00 79.00 476 ILE A O 1
ATOM 3961 N N . GLU A 1 477 ? -16.568 -18.366 42.150 1.00 82.44 477 GLU A N 1
ATOM 3962 C CA . GLU A 1 477 ? -17.438 -18.491 43.323 1.00 82.44 477 GLU A CA 1
ATOM 3963 C C . GLU A 1 477 ? -17.937 -17.136 43.822 1.00 82.44 477 GLU A C 1
ATOM 3965 O O . GLU A 1 477 ? -19.125 -16.994 44.108 1.00 82.44 477 GLU A O 1
ATOM 3970 N N . LEU A 1 478 ? -17.079 -16.113 43.844 1.00 84.38 478 LEU A N 1
ATOM 3971 C CA . LEU A 1 478 ? -17.487 -14.737 44.134 1.00 84.38 478 LEU A CA 1
ATOM 3972 C C . LEU A 1 478 ? -18.497 -14.223 43.097 1.00 84.38 478 LEU A C 1
ATOM 3974 O O . LEU A 1 478 ? -19.474 -13.577 43.473 1.00 84.38 478 LEU A O 1
ATOM 3978 N N . GLU A 1 479 ? -18.335 -14.560 41.814 1.00 85.50 479 GLU A N 1
ATOM 3979 C CA . GLU A 1 479 ? -19.336 -14.273 40.780 1.00 85.50 479 GLU A CA 1
ATOM 3980 C C . GLU A 1 479 ? -20.643 -15.064 40.982 1.00 85.50 479 GLU A C 1
ATOM 3982 O O . GLU A 1 479 ? -21.716 -14.471 40.870 1.00 85.50 479 GLU A O 1
ATOM 3987 N N . LYS A 1 480 ? -20.591 -16.370 41.312 1.00 89.19 480 LYS A N 1
ATOM 3988 C CA . LYS A 1 480 ? -21.787 -17.170 41.668 1.00 89.19 480 LYS A CA 1
ATOM 3989 C C . LYS A 1 480 ? -22.547 -16.493 42.817 1.00 89.19 480 LYS A C 1
ATOM 3991 O O . LYS A 1 480 ? -23.740 -16.227 42.691 1.00 89.19 480 LYS A O 1
ATOM 3996 N N . LEU A 1 481 ? -21.849 -16.173 43.908 1.00 87.81 481 LEU A N 1
ATOM 3997 C CA . LEU A 1 481 ? -22.411 -15.511 45.087 1.00 87.81 481 LEU A CA 1
ATOM 3998 C C . LEU A 1 481 ? -22.980 -14.129 44.748 1.00 87.81 481 LEU A C 1
ATOM 4000 O O . LEU A 1 481 ? -24.058 -13.791 45.222 1.00 87.81 481 LEU A O 1
ATOM 4004 N N . HIS A 1 482 ? -22.308 -13.335 43.911 1.00 90.88 482 HIS A N 1
ATOM 4005 C CA . HIS A 1 482 ? -22.812 -12.027 43.488 1.00 90.88 482 HIS A CA 1
ATOM 4006 C C . HIS A 1 482 ? -24.133 -12.144 42.711 1.00 90.88 482 HIS A C 1
ATOM 4008 O O . HIS A 1 482 ? -25.066 -11.401 43.010 1.00 90.88 482 HIS A O 1
ATOM 4014 N N . ILE A 1 483 ? -24.235 -13.094 41.775 1.00 90.56 483 ILE A N 1
ATOM 4015 C CA . ILE A 1 483 ? -25.449 -13.343 40.978 1.00 90.56 483 ILE A CA 1
ATOM 4016 C C . ILE A 1 483 ? -26.610 -13.795 41.875 1.00 90.56 483 ILE A C 1
ATOM 4018 O O . ILE A 1 483 ? -27.731 -13.311 41.725 1.00 90.56 483 ILE A O 1
ATOM 4022 N N . LEU A 1 484 ? -26.350 -14.693 42.830 1.00 91.19 484 LEU A N 1
ATOM 4023 C CA . LEU A 1 484 ? -27.360 -15.168 43.781 1.00 91.19 484 LEU A CA 1
ATOM 4024 C C . LEU A 1 484 ? -27.812 -14.049 44.736 1.00 91.19 484 LEU A C 1
ATOM 4026 O O . LEU A 1 484 ? -29.010 -13.848 44.913 1.00 91.19 484 LEU A O 1
ATOM 4030 N N . ASN A 1 485 ? -26.874 -13.259 45.270 1.00 90.62 485 ASN A N 1
ATOM 4031 C CA . ASN A 1 485 ? -27.172 -12.108 46.128 1.00 90.62 485 ASN A CA 1
ATOM 4032 C C . ASN A 1 485 ? -27.967 -11.013 45.396 1.00 90.62 485 ASN A C 1
ATOM 4034 O O . ASN A 1 485 ? -28.857 -10.411 45.994 1.00 90.62 485 ASN A O 1
ATOM 4038 N N . GLU A 1 486 ? -27.689 -10.753 44.112 1.00 90.81 486 GLU A N 1
ATOM 4039 C CA . GLU A 1 486 ? -28.519 -9.851 43.302 1.00 90.81 486 GLU A CA 1
ATOM 4040 C C . GLU A 1 486 ? -29.941 -10.395 43.139 1.00 90.81 486 GLU A C 1
ATOM 4042 O O . GLU A 1 486 ? -30.899 -9.629 43.240 1.00 90.81 486 GLU A O 1
ATOM 4047 N N . GLN A 1 487 ? -30.106 -11.709 42.952 1.00 88.25 487 GLN A N 1
ATOM 4048 C CA . GLN A 1 487 ? -31.434 -12.308 42.849 1.00 88.25 487 GLN A CA 1
ATOM 4049 C C . GLN A 1 487 ? -32.217 -12.265 44.160 1.00 88.25 487 GLN A C 1
ATOM 4051 O O . GLN A 1 487 ? -33.346 -11.775 44.138 1.00 88.25 487 GLN A O 1
ATOM 4056 N N . ASP A 1 488 ? -31.636 -12.677 45.290 1.00 88.50 488 ASP A N 1
ATOM 4057 C CA . ASP A 1 488 ? -32.292 -12.567 46.602 1.00 88.50 488 ASP A CA 1
ATOM 4058 C C . ASP A 1 488 ? -32.602 -11.097 46.951 1.00 88.50 488 ASP A C 1
ATOM 4060 O O . ASP A 1 488 ? -33.661 -10.809 47.504 1.00 88.50 488 ASP A O 1
ATOM 4064 N N . TYR A 1 489 ? -31.753 -10.140 46.548 1.00 88.62 489 TYR A N 1
ATOM 4065 C CA . TYR A 1 489 ? -32.052 -8.708 46.671 1.00 88.62 489 TYR A CA 1
ATOM 4066 C C . TYR A 1 489 ? -33.232 -8.270 45.784 1.00 88.62 489 TYR A C 1
ATOM 4068 O O . TYR A 1 489 ? -34.074 -7.480 46.224 1.00 88.62 489 TYR A O 1
ATOM 4076 N N . THR A 1 490 ? -33.352 -8.784 44.554 1.00 86.56 490 THR A N 1
ATOM 4077 C CA . THR A 1 490 ? -34.536 -8.516 43.718 1.00 86.56 490 THR A CA 1
ATOM 4078 C C . THR A 1 490 ? -35.804 -9.184 44.252 1.00 86.56 490 THR A C 1
ATOM 4080 O O . THR A 1 490 ? -36.841 -8.529 44.277 1.00 86.56 490 THR A O 1
ATOM 4083 N N . ASP A 1 491 ? -35.756 -10.431 44.732 1.00 86.56 491 ASP A N 1
ATOM 4084 C CA . ASP A 1 491 ? -36.921 -11.087 45.347 1.00 86.56 491 ASP A CA 1
ATOM 4085 C C . ASP A 1 491 ? -37.318 -10.357 46.656 1.00 86.56 491 ASP A C 1
ATOM 4087 O O . ASP A 1 491 ? -38.502 -10.116 46.880 1.00 86.56 491 ASP A O 1
ATOM 4091 N N . TYR A 1 492 ? -36.359 -9.874 47.461 1.00 86.06 492 TYR A N 1
ATOM 4092 C CA . TYR A 1 492 ? -36.622 -9.026 48.638 1.00 86.06 492 TYR A CA 1
ATOM 4093 C C . TYR A 1 492 ? -37.273 -7.682 48.276 1.00 86.06 492 TYR A C 1
ATOM 4095 O O . TYR A 1 492 ? -38.305 -7.315 48.838 1.00 86.06 492 TYR A O 1
ATOM 4103 N N . THR A 1 493 ? -36.704 -6.931 47.326 1.00 86.19 493 THR A N 1
ATOM 4104 C CA . THR A 1 493 ? -37.235 -5.605 46.944 1.00 86.19 493 THR A CA 1
ATOM 4105 C C . THR A 1 493 ? -38.611 -5.673 46.282 1.00 86.19 493 THR A C 1
ATOM 4107 O O . THR A 1 493 ? -39.388 -4.729 46.420 1.00 86.19 493 THR A O 1
ATOM 4110 N N . ASN A 1 494 ? -38.935 -6.784 45.614 1.00 84.44 494 ASN A N 1
ATOM 4111 C CA . ASN A 1 494 ? -40.246 -7.027 45.009 1.00 84.44 494 ASN A CA 1
ATOM 4112 C C . ASN A 1 494 ? -41.237 -7.756 45.940 1.00 84.44 494 ASN A C 1
ATOM 4114 O O . ASN A 1 494 ? -42.399 -7.901 45.565 1.00 84.44 494 ASN A O 1
ATOM 4118 N N . MET A 1 495 ? -40.810 -8.195 47.133 1.00 82.25 495 MET A N 1
ATOM 4119 C CA . MET A 1 495 ? -41.587 -9.039 48.058 1.00 82.25 495 MET A CA 1
ATOM 4120 C C . MET A 1 495 ? -42.098 -10.325 47.380 1.00 82.25 495 MET A C 1
ATOM 4122 O O . MET A 1 495 ? -43.286 -10.652 47.413 1.00 82.25 495 MET A O 1
ATOM 4126 N N . THR A 1 496 ? -41.190 -11.044 46.716 1.00 80.88 496 THR A N 1
ATOM 4127 C CA . THR A 1 496 ? -41.461 -12.276 45.964 1.00 80.88 496 THR A CA 1
ATOM 4128 C C . THR A 1 496 ? -40.616 -13.460 46.448 1.00 80.88 496 THR A C 1
ATOM 4130 O O . THR A 1 496 ? -39.629 -13.316 47.168 1.00 80.88 496 THR A O 1
ATOM 4133 N N . GLY A 1 497 ? -41.035 -14.679 46.090 1.00 79.81 497 GLY A N 1
ATOM 4134 C CA . GLY A 1 497 ? -40.393 -15.902 46.580 1.00 79.81 497 GLY A CA 1
ATOM 4135 C C . GLY A 1 497 ? -40.677 -16.115 48.069 1.00 79.81 497 GLY A C 1
ATOM 4136 O O . GLY A 1 497 ? -41.830 -16.076 48.482 1.00 79.81 497 GLY A O 1
ATOM 4137 N N . GLU A 1 498 ? -39.632 -16.328 48.867 1.00 80.25 498 GLU A N 1
ATOM 4138 C CA . GLU A 1 498 ? -39.734 -16.453 50.334 1.00 80.25 498 GLU A CA 1
ATOM 4139 C C . GLU A 1 498 ? -39.895 -15.099 51.047 1.00 80.25 498 GLU A C 1
ATOM 4141 O O . GLU A 1 498 ? -40.255 -15.066 52.218 1.00 80.25 498 GLU A O 1
ATOM 4146 N N . TRP A 1 499 ? -39.684 -13.984 50.337 1.00 82.00 499 TRP A N 1
ATOM 4147 C CA . TRP A 1 499 ? -39.966 -12.631 50.827 1.00 82.00 499 TRP A CA 1
ATOM 4148 C C . TRP A 1 499 ? -41.414 -12.189 50.550 1.00 82.00 499 TRP A C 1
ATOM 4150 O O . TRP A 1 499 ? -41.767 -11.033 50.779 1.00 82.00 499 TRP A O 1
ATOM 4160 N N . ALA A 1 500 ? -42.262 -13.091 50.044 1.00 78.75 500 ALA A N 1
ATOM 4161 C CA . ALA A 1 500 ? -43.689 -12.841 49.889 1.00 78.75 500 ALA A CA 1
ATOM 4162 C C . ALA A 1 500 ? -44.406 -12.827 51.248 1.00 78.75 500 ALA A C 1
ATOM 4164 O O . ALA A 1 500 ? -44.151 -13.659 52.119 1.00 78.75 500 ALA A O 1
ATOM 4165 N N . TRP A 1 501 ? -45.339 -11.891 51.415 1.00 68.31 501 TRP A N 1
ATOM 4166 C CA . TRP A 1 501 ? -46.142 -11.771 52.633 1.00 68.31 501 TRP A CA 1
ATOM 4167 C C . TRP A 1 501 ? -47.084 -12.980 52.790 1.00 68.31 501 TRP A C 1
ATOM 4169 O O . TRP A 1 501 ? -47.789 -13.305 51.831 1.00 68.31 501 TRP A O 1
ATOM 4179 N N . PRO A 1 502 ? -47.146 -13.631 53.971 1.00 72.19 502 PRO A N 1
ATOM 4180 C CA . PRO A 1 502 ? -48.100 -14.709 54.227 1.00 72.19 502 PRO A CA 1
ATOM 4181 C C . PRO A 1 502 ? -49.549 -14.237 54.041 1.00 72.19 502 PRO A C 1
ATOM 4183 O O . PRO A 1 502 ? -49.947 -13.219 54.604 1.00 72.19 502 PRO A O 1
ATOM 4186 N N . GLU A 1 503 ? -50.354 -14.985 53.280 1.00 63.38 503 GLU A N 1
ATOM 4187 C CA . GLU A 1 503 ? -51.709 -14.550 52.892 1.00 63.38 503 GLU A CA 1
ATOM 4188 C C . GLU A 1 503 ? -52.727 -14.513 54.050 1.00 63.38 503 GLU A C 1
ATOM 4190 O O . GLU A 1 503 ? -53.797 -13.924 53.903 1.00 63.38 503 GLU A O 1
ATOM 4195 N N . GLU A 1 504 ? -52.398 -15.108 55.201 1.00 57.38 504 GLU A N 1
ATOM 4196 C CA . GLU A 1 504 ? -53.282 -15.247 56.371 1.00 57.38 504 GLU A CA 1
ATOM 4197 C C . GLU A 1 504 ? -53.124 -14.115 57.415 1.00 57.38 504 GLU A C 1
ATOM 4199 O O . GLU A 1 504 ? -53.686 -14.194 58.507 1.00 57.38 504 GLU A O 1
ATOM 4204 N N . GLY A 1 505 ? -52.371 -13.051 57.097 1.00 53.31 505 GLY A N 1
ATOM 4205 C CA . GLY A 1 505 ? -52.212 -11.850 57.931 1.00 53.31 505 GLY A CA 1
ATOM 4206 C C . GLY A 1 505 ? -52.917 -10.611 57.359 1.00 53.31 505 GLY A C 1
ATOM 4207 O O . GLY A 1 505 ? -52.924 -10.385 56.150 1.00 53.31 505 GLY A O 1
ATOM 4208 N N . GLU A 1 506 ? -53.510 -9.781 58.223 1.00 56.09 506 GLU A N 1
ATOM 4209 C CA . GLU A 1 506 ? -54.216 -8.559 57.805 1.00 56.09 506 GLU A CA 1
ATOM 4210 C C . GLU A 1 506 ? -53.273 -7.449 57.280 1.00 56.09 506 GLU A C 1
ATOM 4212 O O . GLU A 1 506 ? -52.101 -7.377 57.636 1.00 56.09 506 GLU A O 1
ATOM 4217 N N . SER A 1 507 ? -53.835 -6.523 56.485 1.00 54.75 507 SER A N 1
ATOM 4218 C CA . SER A 1 507 ? -53.173 -5.387 55.802 1.00 54.75 507 SER A CA 1
ATOM 4219 C C . SER A 1 507 ? -52.301 -5.733 54.580 1.00 54.75 507 SER A C 1
ATOM 4221 O O . SER A 1 507 ? -51.091 -5.916 54.664 1.00 54.75 507 SER A O 1
ATOM 4223 N N . LYS A 1 508 ? -52.903 -5.655 53.381 1.00 61.41 508 LYS A N 1
ATOM 4224 C CA . LYS A 1 508 ? -52.227 -5.763 52.066 1.00 61.41 508 LYS A CA 1
ATOM 4225 C C . LYS A 1 508 ? -51.448 -4.497 51.654 1.00 61.41 508 LYS A C 1
ATOM 4227 O O . LYS A 1 508 ? -51.488 -4.082 50.497 1.00 61.41 508 LYS A O 1
ATOM 4232 N N . ALA A 1 509 ? -50.767 -3.862 52.601 1.00 56.75 509 ALA A N 1
ATOM 4233 C CA . ALA A 1 509 ? -49.902 -2.711 52.369 1.00 56.75 509 ALA A CA 1
ATOM 4234 C C . ALA A 1 509 ? -48.785 -2.675 53.424 1.00 56.75 509 ALA A C 1
ATOM 4236 O O . ALA A 1 509 ? -49.046 -3.044 54.575 1.00 56.75 509 ALA A O 1
ATOM 4237 N N . PRO A 1 510 ? -47.572 -2.190 53.084 1.00 58.84 510 PRO A N 1
ATOM 4238 C CA . PRO A 1 510 ? -46.595 -1.830 54.105 1.00 58.84 510 PRO A CA 1
ATOM 4239 C C . PRO A 1 510 ? -47.215 -0.791 55.056 1.00 58.84 510 PRO A C 1
ATOM 4241 O O . PRO A 1 510 ? -48.051 0.009 54.617 1.00 58.84 510 PRO A O 1
ATOM 4244 N N . PRO A 1 511 ? -46.825 -0.773 56.345 1.00 63.38 511 PRO A N 1
ATOM 4245 C CA . PRO A 1 511 ? -47.348 0.205 57.292 1.00 63.38 511 PRO A CA 1
ATOM 4246 C C . PRO A 1 511 ? -47.122 1.633 56.767 1.00 63.38 511 PRO A C 1
ATOM 4248 O O . PRO A 1 511 ? -46.105 1.881 56.107 1.00 63.38 511 PRO A O 1
ATOM 4251 N N . PRO A 1 512 ? -48.046 2.577 57.045 1.00 65.38 512 PRO A N 1
ATOM 4252 C CA . PRO A 1 512 ? -47.904 3.957 56.601 1.00 65.38 512 PRO A CA 1
ATOM 4253 C C . PRO A 1 512 ? -46.545 4.501 57.040 1.00 65.38 512 PRO A C 1
ATOM 4255 O O . PRO A 1 512 ? -46.091 4.240 58.155 1.00 65.38 512 PRO A O 1
ATOM 4258 N N . ASN A 1 513 ? -45.891 5.198 56.110 1.00 61.56 513 ASN A N 1
ATOM 4259 C CA . ASN A 1 513 ? -44.478 5.554 56.173 1.00 61.56 513 ASN A CA 1
ATOM 4260 C C . ASN A 1 513 ? -44.147 6.176 57.541 1.00 61.56 513 ASN A C 1
ATOM 4262 O O . ASN A 1 513 ? -44.632 7.257 57.853 1.00 61.56 513 ASN A O 1
ATOM 4266 N N . ASN A 1 514 ? -43.383 5.471 58.381 1.00 76.75 514 ASN A N 1
ATOM 4267 C CA . ASN A 1 514 ? -43.174 5.883 59.769 1.00 76.75 514 ASN A CA 1
ATOM 4268 C C . ASN A 1 514 ? -42.356 7.181 59.793 1.00 76.75 514 ASN A C 1
ATOM 4270 O O . ASN A 1 514 ? -41.144 7.136 59.587 1.00 76.75 514 ASN A O 1
ATOM 4274 N N . ASP A 1 515 ? -43.010 8.316 60.054 1.00 77.25 515 ASP A N 1
ATOM 4275 C CA . ASP A 1 515 ? -42.414 9.656 59.972 1.00 77.25 515 ASP A CA 1
ATOM 4276 C C . ASP A 1 515 ? -41.143 9.803 60.818 1.00 77.25 515 ASP A C 1
ATOM 4278 O O . ASP A 1 515 ? -40.202 10.484 60.413 1.00 77.25 515 ASP A O 1
ATOM 4282 N N . ILE A 1 516 ? -41.068 9.114 61.963 1.00 80.25 516 ILE A N 1
ATOM 4283 C CA . ILE A 1 516 ? -39.889 9.116 62.839 1.00 80.25 516 ILE A CA 1
ATOM 4284 C C . ILE A 1 516 ? -38.720 8.409 62.142 1.00 80.25 516 ILE A C 1
ATOM 4286 O O . ILE A 1 516 ? -37.612 8.943 62.085 1.00 80.25 516 ILE A O 1
ATOM 4290 N N . LEU A 1 517 ? -38.961 7.229 61.561 1.00 80.19 517 LEU A N 1
ATOM 4291 C CA . LEU A 1 517 ? -37.945 6.493 60.804 1.00 80.19 517 LEU A CA 1
ATOM 4292 C C . LEU A 1 517 ? -37.563 7.240 59.517 1.00 80.19 517 LEU A C 1
ATOM 4294 O O . LEU A 1 517 ? -36.381 7.335 59.196 1.00 80.19 517 LEU A O 1
ATOM 4298 N N . GLY A 1 518 ? -38.542 7.822 58.821 1.00 79.75 518 GLY A N 1
ATOM 4299 C CA . GLY A 1 518 ? -38.344 8.662 57.643 1.00 79.75 518 GLY A CA 1
ATOM 4300 C C . GLY A 1 518 ? -37.462 9.873 57.943 1.00 79.75 518 GLY A C 1
ATOM 4301 O O . GLY A 1 518 ? -36.500 10.110 57.214 1.00 79.75 518 GLY A O 1
ATOM 4302 N N . HIS A 1 519 ? -37.714 10.570 59.055 1.00 82.31 519 HIS A N 1
ATOM 4303 C CA . HIS A 1 519 ? -36.894 11.687 59.525 1.00 82.31 519 HIS A CA 1
ATOM 4304 C C . HIS A 1 519 ? -35.490 11.236 59.958 1.00 82.31 519 HIS A C 1
ATOM 4306 O O . HIS A 1 519 ? -34.508 11.921 59.678 1.00 82.31 519 HIS A O 1
ATOM 4312 N N . ILE A 1 520 ? -35.345 10.087 60.628 1.00 84.06 520 ILE A N 1
ATOM 4313 C CA . ILE A 1 520 ? -34.024 9.548 60.992 1.00 84.06 520 ILE A CA 1
ATOM 4314 C C . ILE A 1 520 ? -33.222 9.207 59.727 1.00 84.06 520 ILE A C 1
ATOM 4316 O O . ILE A 1 520 ? -32.061 9.598 59.613 1.00 84.06 520 ILE A O 1
ATOM 4320 N N . VAL A 1 521 ? -33.841 8.553 58.740 1.00 83.31 521 VAL A N 1
ATOM 4321 C CA . VAL A 1 521 ? -33.200 8.198 57.465 1.00 83.31 521 VAL A CA 1
ATOM 4322 C C . VAL A 1 521 ? -32.899 9.436 56.615 1.00 83.31 521 VAL A C 1
ATOM 4324 O O . VAL A 1 521 ? -31.830 9.493 56.007 1.00 83.31 521 VAL A O 1
ATOM 4327 N N . SER A 1 522 ? -33.771 10.450 56.582 1.00 79.00 522 SER A N 1
ATOM 4328 C CA . SER A 1 522 ? -33.493 11.705 55.870 1.00 79.00 522 SER A CA 1
ATOM 4329 C C . SER A 1 522 ? -32.390 12.513 56.552 1.00 79.00 522 SER A C 1
ATOM 4331 O O . SER A 1 522 ? -31.522 13.041 55.863 1.00 79.00 522 SER A O 1
ATOM 4333 N N . HIS A 1 523 ? -32.366 12.554 57.888 1.00 81.25 523 HIS A N 1
ATOM 4334 C CA . HIS A 1 523 ? -31.321 13.221 58.663 1.00 81.25 523 HIS A CA 1
ATOM 4335 C C . HIS A 1 523 ? -29.961 12.533 58.475 1.00 81.25 523 HIS A C 1
ATOM 4337 O O . HIS A 1 523 ? -28.989 13.195 58.116 1.00 81.25 523 HIS A O 1
ATOM 4343 N N . LEU A 1 524 ? -29.895 11.201 58.594 1.00 83.12 524 LEU A N 1
ATOM 4344 C CA . LEU A 1 524 ? -28.681 10.425 58.309 1.00 83.12 524 LEU A CA 1
ATOM 4345 C C . LEU A 1 524 ? -28.227 10.587 56.853 1.00 83.12 524 LEU A C 1
ATOM 4347 O O . LEU A 1 524 ? -27.038 10.796 56.612 1.00 83.12 524 LEU A O 1
ATOM 4351 N N . ARG A 1 525 ? -29.153 10.584 55.882 1.00 79.06 525 ARG A N 1
ATOM 4352 C CA . ARG A 1 525 ? -28.826 10.928 54.490 1.00 79.06 525 ARG A CA 1
ATOM 4353 C C . ARG A 1 525 ? -28.242 12.333 54.384 1.00 79.06 525 ARG A C 1
ATOM 4355 O O . ARG A 1 525 ? -27.216 12.462 53.739 1.00 79.06 525 ARG A O 1
ATOM 4362 N N . SER A 1 526 ? -28.810 13.338 55.053 1.00 76.31 526 SER A N 1
ATOM 4363 C CA . SER A 1 526 ? -28.299 14.720 55.034 1.00 76.31 526 SER A CA 1
ATOM 4364 C C . SER A 1 526 ? -26.978 14.934 55.787 1.00 76.31 526 SER A C 1
ATOM 4366 O O . SER A 1 526 ? -26.331 15.958 55.591 1.00 76.31 526 SER A O 1
ATOM 4368 N N . LEU A 1 527 ? -26.560 13.984 56.630 1.00 79.88 527 LEU A N 1
ATOM 4369 C CA . LEU A 1 527 ? -25.248 13.989 57.286 1.00 79.88 527 LEU A CA 1
ATOM 4370 C C . LEU A 1 527 ? -24.173 13.292 56.438 1.00 79.88 527 LEU A C 1
ATOM 4372 O O . LEU A 1 527 ? -23.036 13.750 56.399 1.00 79.88 527 LEU A O 1
ATOM 4376 N N . ILE A 1 528 ? -24.526 12.188 55.772 1.00 82.69 528 ILE A N 1
ATOM 4377 C CA . ILE A 1 528 ? -23.602 11.385 54.949 1.00 82.69 528 ILE A CA 1
ATOM 4378 C C . ILE A 1 528 ? -23.435 12.010 53.556 1.00 82.69 528 ILE A C 1
ATOM 4380 O O . ILE A 1 528 ? -22.319 12.206 53.084 1.00 82.69 528 ILE A O 1
ATOM 4384 N N . ASN A 1 529 ? -24.559 12.356 52.932 1.00 70.56 529 ASN A N 1
ATOM 4385 C CA . ASN A 1 529 ? -24.668 13.069 51.668 1.00 70.56 529 ASN A CA 1
ATOM 4386 C C . ASN A 1 529 ? -25.336 14.425 51.962 1.00 70.56 529 ASN A C 1
ATOM 4388 O O . ASN A 1 529 ? -26.558 14.539 51.802 1.00 70.56 529 ASN A O 1
ATOM 4392 N N . PRO A 1 530 ? -24.586 15.444 52.431 1.00 75.94 530 PRO A N 1
ATOM 4393 C CA . PRO A 1 530 ? -25.147 16.776 52.628 1.00 75.94 530 PRO A CA 1
ATOM 4394 C C . PRO A 1 530 ? -25.849 17.220 51.342 1.00 75.94 530 PRO A C 1
ATOM 4396 O O . PRO A 1 530 ? -25.248 17.101 50.270 1.00 75.94 530 PRO A O 1
ATOM 4399 N N . PRO A 1 531 ? -27.115 17.677 51.409 1.00 58.44 531 PRO A N 1
ATOM 4400 C CA . PRO A 1 531 ? -27.842 18.066 50.215 1.00 58.44 531 PRO A CA 1
ATOM 4401 C C . PRO A 1 531 ? -27.080 19.210 49.554 1.00 58.44 531 PRO A C 1
ATOM 4403 O O . PRO A 1 531 ? -26.962 20.295 50.130 1.00 58.44 531 PRO A O 1
ATOM 4406 N N . GLU A 1 532 ? -26.538 18.955 48.360 1.00 61.88 532 GLU A N 1
ATOM 4407 C CA . GLU A 1 532 ? -25.928 20.006 47.555 1.00 61.88 532 GLU A CA 1
ATOM 4408 C C . GLU A 1 532 ? -26.945 21.139 47.428 1.00 61.88 532 GLU A C 1
ATOM 4410 O O . GLU A 1 532 ? -28.120 20.894 47.136 1.00 61.88 532 GLU A O 1
ATOM 4415 N N . LEU A 1 533 ? -26.502 22.369 47.711 1.00 58.69 533 LEU A N 1
ATOM 4416 C CA . LEU A 1 533 ? -27.357 23.549 47.650 1.00 58.69 533 LEU A CA 1
ATOM 4417 C C . LEU A 1 533 ? -28.071 23.548 46.302 1.00 58.69 533 LEU A C 1
ATOM 4419 O O . LEU A 1 533 ? -27.414 23.678 45.268 1.00 58.69 533 LEU A O 1
ATOM 4423 N N . ILE A 1 534 ? -29.398 23.388 46.329 1.00 53.62 534 ILE A N 1
ATOM 4424 C CA . ILE A 1 534 ? -30.220 23.346 45.122 1.00 53.62 534 ILE A CA 1
ATOM 4425 C C . ILE A 1 534 ? -30.161 24.736 44.495 1.00 53.62 534 ILE A C 1
ATOM 4427 O O . ILE A 1 534 ? -30.972 25.618 44.783 1.00 53.62 534 ILE A O 1
ATOM 4431 N N . ALA A 1 535 ? -29.167 24.929 43.630 1.00 58.47 535 ALA A N 1
ATOM 4432 C CA . ALA A 1 535 ? -29.177 25.991 42.651 1.00 58.47 535 ALA A CA 1
ATOM 4433 C C . ALA A 1 535 ? -30.519 25.890 41.910 1.00 58.47 535 ALA A C 1
ATOM 4435 O O . ALA A 1 535 ? -30.930 24.772 41.572 1.00 58.47 535 ALA A O 1
ATOM 4436 N N . PRO A 1 536 ? -31.225 27.014 41.684 1.00 59.50 536 PRO A N 1
ATOM 4437 C CA . PRO A 1 536 ? -32.511 26.977 41.002 1.00 59.50 536 PRO A CA 1
ATOM 4438 C C . PRO A 1 536 ? -32.340 26.205 39.689 1.00 59.50 536 PRO A C 1
ATOM 4440 O O . PRO A 1 536 ? -31.345 26.449 38.994 1.00 59.50 536 PRO A O 1
ATOM 4443 N N . PRO A 1 537 ? -33.245 25.254 39.371 1.00 50.25 537 PRO A N 1
ATOM 4444 C CA . PRO A 1 537 ? -33.061 24.339 38.250 1.00 50.25 537 PRO A CA 1
ATOM 4445 C C . PRO A 1 537 ? -32.730 25.167 37.008 1.00 50.25 537 PRO A C 1
ATOM 4447 O O . PRO A 1 537 ? -33.475 26.110 36.718 1.00 50.25 537 PRO A O 1
ATOM 4450 N N . PRO A 1 538 ? -31.591 24.900 36.336 1.00 49.00 538 PRO A N 1
ATOM 4451 C CA . PRO A 1 538 ? -31.008 25.831 35.381 1.00 49.00 538 PRO A CA 1
ATOM 4452 C C . PRO A 1 538 ? -32.048 26.129 34.314 1.00 49.00 538 PRO A C 1
ATOM 4454 O O . PRO A 1 538 ? -32.434 25.220 33.578 1.00 49.00 538 PRO A O 1
ATOM 4457 N N . ALA A 1 539 ? -32.536 27.377 34.306 1.00 48.88 539 ALA A N 1
ATOM 4458 C CA . ALA A 1 539 ? -33.739 27.768 33.584 1.00 48.88 539 ALA A CA 1
ATOM 4459 C C . ALA A 1 539 ? -33.637 27.261 32.148 1.00 48.88 539 ALA A C 1
ATOM 4461 O O . ALA A 1 539 ? -32.784 27.733 31.391 1.00 48.88 539 ALA A O 1
ATOM 4462 N N . SER A 1 540 ? -34.442 26.239 31.829 1.00 41.19 540 SER A N 1
ATOM 4463 C CA . SER A 1 540 ? -34.243 25.428 30.631 1.00 41.19 540 SER A CA 1
ATOM 4464 C C . SER A 1 540 ? -34.171 26.370 29.436 1.00 41.19 540 SER A C 1
ATOM 4466 O O . SER A 1 540 ? -35.152 27.097 29.219 1.00 41.19 540 SER A O 1
ATOM 4468 N N . PRO A 1 541 ? -33.047 26.421 28.692 1.00 51.53 541 PRO A N 1
ATOM 4469 C CA . PRO A 1 541 ? -32.940 27.325 27.563 1.00 51.53 541 PRO A CA 1
ATOM 4470 C C . PRO A 1 541 ? -34.154 27.106 26.671 1.00 51.53 541 PRO A C 1
ATOM 4472 O O . PRO A 1 541 ? -34.527 25.958 26.435 1.00 51.53 541 PRO A O 1
ATOM 4475 N N . GLN A 1 542 ? -34.796 28.178 26.199 1.00 50.66 542 GLN A N 1
ATOM 4476 C CA . GLN A 1 542 ? -35.924 28.040 25.280 1.00 50.66 542 GLN A CA 1
ATOM 4477 C C . GLN A 1 542 ? -35.403 27.431 23.974 1.00 50.66 542 GLN A C 1
ATOM 4479 O O . GLN A 1 542 ? -34.936 28.123 23.064 1.00 50.66 542 GLN A O 1
ATOM 4484 N N . HIS A 1 543 ? -35.405 26.099 23.929 1.00 47.75 543 HIS A N 1
ATOM 4485 C CA . HIS A 1 543 ? -34.797 25.295 22.889 1.00 47.75 543 HIS A CA 1
ATOM 4486 C C . HIS A 1 543 ? -35.670 25.382 21.640 1.00 47.75 543 HIS A C 1
ATOM 4488 O O . HIS A 1 543 ? -36.454 24.487 21.341 1.00 47.75 543 HIS A O 1
ATOM 4494 N N . THR A 1 544 ? -35.511 26.478 20.890 1.00 57.81 544 THR A N 1
ATOM 4495 C CA . THR A 1 544 ? -36.012 26.580 19.516 1.00 57.81 544 THR A CA 1
ATOM 4496 C C . THR A 1 544 ? -35.330 25.487 18.692 1.00 57.81 544 THR A C 1
ATOM 4498 O O . THR A 1 544 ? -34.201 25.644 18.223 1.00 57.81 544 THR A O 1
ATOM 4501 N N . LEU A 1 545 ? -35.990 24.330 18.594 1.00 62.56 545 LEU A N 1
ATOM 4502 C CA . LEU A 1 545 ? -35.467 23.124 17.965 1.00 62.56 545 LEU A CA 1
ATOM 4503 C C . LEU A 1 545 ? -35.533 23.301 16.445 1.00 62.56 545 LEU A C 1
ATOM 4505 O O . LEU A 1 545 ? -36.517 22.986 15.781 1.00 62.56 545 LEU A O 1
ATOM 4509 N N . ARG A 1 546 ? -34.476 23.908 15.902 1.00 69.62 546 ARG A N 1
ATOM 4510 C CA . ARG A 1 546 ? -34.369 24.306 14.494 1.00 69.62 546 ARG A CA 1
ATOM 4511 C C . ARG A 1 546 ? -33.998 23.108 13.624 1.00 69.62 546 ARG A C 1
ATOM 4513 O O . ARG A 1 546 ? -32.823 22.859 13.364 1.00 69.62 546 ARG A O 1
ATOM 4520 N N . ALA A 1 547 ? -35.010 22.378 13.166 1.00 72.69 547 ALA A N 1
ATOM 4521 C CA . ALA A 1 547 ? -34.861 21.382 12.110 1.00 72.69 547 ALA A CA 1
ATOM 4522 C C . ALA A 1 547 ? -34.782 22.050 10.721 1.00 72.69 547 ALA A C 1
ATOM 4524 O O . ALA A 1 547 ? -35.399 23.086 10.481 1.00 72.69 547 ALA A O 1
ATOM 4525 N N . CYS A 1 548 ? -34.055 21.432 9.788 1.00 77.81 548 CYS A N 1
ATOM 4526 C CA . CYS A 1 548 ? -34.013 21.824 8.377 1.00 77.81 548 CYS A CA 1
ATOM 4527 C C . CYS A 1 548 ? -34.349 20.603 7.512 1.00 77.81 548 CYS A C 1
ATOM 4529 O O . CYS A 1 548 ? -33.772 19.534 7.709 1.00 77.81 548 CYS A O 1
ATOM 4531 N N . VAL A 1 549 ? -35.289 20.745 6.571 1.00 79.50 549 VAL A N 1
ATOM 4532 C CA . VAL A 1 549 ? -35.796 19.632 5.752 1.00 79.50 549 VAL A CA 1
ATOM 4533 C C . VAL A 1 549 ? -35.348 19.810 4.302 1.00 79.50 549 VAL A C 1
ATOM 4535 O O . VAL A 1 549 ? -35.869 20.650 3.571 1.00 79.50 549 VAL A O 1
ATOM 4538 N N . LEU A 1 550 ? -34.374 19.004 3.879 1.00 78.31 550 LEU A N 1
ATOM 4539 C CA . LEU A 1 550 ? -33.753 19.076 2.552 1.00 78.31 550 LEU A CA 1
ATOM 4540 C C . LEU A 1 550 ? -34.354 18.058 1.566 1.00 78.31 550 LEU A C 1
ATOM 4542 O O . LEU A 1 550 ? -34.930 17.047 1.957 1.00 78.31 550 LEU A O 1
ATOM 4546 N N . GLY A 1 551 ? -34.208 18.311 0.261 1.00 79.06 551 GLY A N 1
ATOM 4547 C CA . GLY A 1 551 ? -34.519 17.347 -0.805 1.00 79.06 551 GLY A CA 1
ATOM 4548 C C . GLY A 1 551 ? -35.011 17.997 -2.103 1.00 79.06 551 GLY A C 1
ATOM 4549 O O . GLY A 1 551 ? -35.172 19.212 -2.166 1.00 79.06 551 GLY A O 1
ATOM 4550 N N . LYS A 1 552 ? -35.328 17.177 -3.112 1.00 81.31 552 LYS A N 1
ATOM 4551 C CA . LYS A 1 552 ? -35.753 17.603 -4.465 1.00 81.31 552 LYS A CA 1
ATOM 4552 C C . LYS A 1 552 ? -36.978 18.539 -4.477 1.00 81.31 552 LYS A C 1
ATOM 4554 O O . LYS A 1 552 ? -37.805 18.497 -3.563 1.00 81.31 552 LYS A O 1
ATOM 4559 N N . VAL A 1 553 ? -37.108 19.358 -5.522 1.00 73.00 553 VAL A N 1
ATOM 4560 C CA . VAL A 1 553 ? -38.285 20.221 -5.760 1.00 73.00 553 VAL A CA 1
ATOM 4561 C C . VAL A 1 553 ? -39.559 19.360 -5.871 1.00 73.00 553 VAL A C 1
ATOM 4563 O O . VAL A 1 553 ? -39.476 18.175 -6.191 1.00 73.00 553 VAL A O 1
ATOM 4566 N N . TYR A 1 554 ? -40.723 19.925 -5.538 1.00 74.19 554 TYR A N 1
ATOM 4567 C CA . TYR A 1 554 ? -42.051 19.278 -5.565 1.00 74.19 554 TYR A CA 1
ATOM 4568 C C . TYR A 1 554 ? -42.254 18.026 -4.682 1.00 74.19 554 TYR A C 1
ATOM 4570 O O . TYR A 1 554 ? -43.343 17.464 -4.670 1.00 74.19 554 TYR A O 1
ATOM 4578 N N . SER A 1 555 ? -41.282 17.615 -3.857 1.00 81.00 555 SER A N 1
ATOM 4579 C CA . SER A 1 555 ? -41.383 16.405 -3.013 1.00 81.00 555 SER A CA 1
ATOM 4580 C C . SER A 1 555 ? -42.305 16.533 -1.773 1.00 81.00 555 SER A C 1
ATOM 4582 O O . SER A 1 555 ? -41.991 15.978 -0.719 1.00 81.00 555 SER A O 1
ATOM 4584 N N . GLY A 1 556 ? -43.369 17.342 -1.825 1.00 83.25 556 GLY A N 1
ATOM 4585 C CA . GLY A 1 556 ? -44.351 17.514 -0.737 1.00 83.25 556 GLY A CA 1
ATOM 4586 C C . GLY A 1 556 ? -43.845 18.147 0.575 1.00 83.25 556 GLY A C 1
ATOM 4587 O O . GLY A 1 556 ? -44.597 18.206 1.547 1.00 83.25 556 GLY A O 1
ATOM 4588 N N . LYS A 1 557 ? -42.588 18.620 0.636 1.00 86.56 557 LYS A N 1
ATOM 4589 C CA . LYS A 1 557 ? -41.950 19.125 1.873 1.00 86.56 557 LYS A CA 1
ATOM 4590 C C . LYS A 1 557 ? -42.741 20.232 2.566 1.00 86.56 557 LYS A C 1
ATOM 4592 O O . LYS A 1 557 ? -42.944 20.157 3.773 1.00 86.56 557 LYS A O 1
ATOM 4597 N N . THR A 1 558 ? -43.183 21.235 1.810 1.00 82.94 558 THR A N 1
ATOM 4598 C CA . THR A 1 558 ? -43.990 22.352 2.322 1.00 82.94 558 THR A CA 1
ATOM 4599 C C . THR A 1 558 ? -45.294 21.841 2.926 1.00 82.94 558 THR A C 1
ATOM 4601 O O . THR A 1 558 ? -45.564 22.108 4.089 1.00 82.94 558 THR A O 1
ATOM 4604 N N . THR A 1 559 ? -46.033 21.002 2.196 1.00 83.69 559 THR A N 1
ATOM 4605 C CA . THR A 1 559 ? -47.287 20.375 2.644 1.00 83.69 559 THR A CA 1
ATOM 4606 C C . THR A 1 559 ? -47.123 19.583 3.946 1.00 83.69 559 THR A C 1
ATOM 4608 O O . THR A 1 559 ? -47.973 19.659 4.833 1.00 83.69 559 THR A O 1
ATOM 4611 N N . CYS A 1 560 ? -46.022 18.838 4.089 1.00 82.38 560 CYS A N 1
ATOM 4612 C CA . CYS A 1 560 ? -45.720 18.089 5.311 1.00 82.38 560 CYS A CA 1
ATOM 4613 C C . CYS A 1 560 ? -45.378 19.023 6.481 1.00 82.38 560 CYS A C 1
ATOM 4615 O O . CYS A 1 560 ? -45.883 18.828 7.585 1.00 82.38 560 CYS A O 1
ATOM 4617 N N . LEU A 1 561 ? -44.576 20.065 6.238 1.00 84.56 561 LEU A N 1
ATOM 4618 C CA . LEU A 1 561 ? -44.233 21.069 7.247 1.00 84.56 561 LEU A CA 1
ATOM 4619 C C . LEU A 1 561 ? -45.462 21.850 7.733 1.00 84.56 561 LEU A C 1
ATOM 4621 O O . LEU A 1 561 ? -45.588 22.061 8.934 1.00 84.56 561 LEU A O 1
ATOM 4625 N N . THR A 1 562 ? -46.406 22.206 6.854 1.00 82.69 562 THR A N 1
ATOM 4626 C CA . THR A 1 562 ? -47.669 22.855 7.253 1.00 82.69 562 THR A CA 1
ATOM 4627 C C . THR A 1 562 ? -48.487 21.974 8.204 1.00 82.69 562 THR A C 1
ATOM 4629 O O . THR A 1 562 ? -48.969 22.465 9.222 1.00 82.69 562 THR A O 1
ATOM 4632 N N . ARG A 1 563 ? -48.586 20.662 7.939 1.00 83.44 563 ARG A N 1
ATOM 4633 C CA . ARG A 1 563 ? -49.280 19.718 8.837 1.00 83.44 563 ARG A CA 1
ATOM 4634 C C . ARG A 1 563 ? -48.575 19.571 10.190 1.00 83.44 563 ARG A C 1
ATOM 4636 O O . ARG A 1 563 ? -49.238 19.563 11.220 1.00 83.44 563 ARG A O 1
ATOM 4643 N N . ILE A 1 564 ? -47.241 19.496 10.201 1.00 82.31 564 ILE A N 1
ATOM 4644 C CA . ILE A 1 564 ? -46.434 19.426 11.436 1.00 82.31 564 ILE A CA 1
ATOM 4645 C C . ILE A 1 564 ? -46.573 20.718 12.257 1.00 82.31 564 ILE A C 1
ATOM 4647 O O . ILE A 1 564 ? -46.687 20.662 13.480 1.00 82.31 564 ILE A O 1
ATOM 4651 N N . SER A 1 565 ? -46.618 21.873 11.588 1.00 83.25 565 SER A N 1
ATOM 4652 C CA . SER A 1 565 ? -46.866 23.180 12.206 1.00 83.25 565 SER A CA 1
ATOM 4653 C C . SER A 1 565 ? -48.208 23.210 12.941 1.00 83.25 565 SER A C 1
ATOM 4655 O O . SER A 1 565 ? -48.249 23.549 14.121 1.00 83.25 565 SER A O 1
ATOM 4657 N N . GLN A 1 566 ? -49.279 22.760 12.278 1.00 83.38 566 GLN A N 1
ATOM 4658 C CA . GLN A 1 566 ? -50.628 22.672 12.849 1.00 83.38 566 GLN A CA 1
ATOM 4659 C C . GLN A 1 566 ? -50.728 21.661 14.004 1.00 83.38 566 GLN A C 1
ATOM 4661 O O . GLN A 1 566 ? -51.364 21.953 15.011 1.00 83.38 566 GLN A O 1
ATOM 4666 N N . ALA A 1 567 ? -50.100 20.487 13.882 1.00 82.69 567 ALA A N 1
ATOM 4667 C CA . ALA A 1 567 ? -50.220 19.409 14.869 1.00 82.69 567 ALA A CA 1
ATOM 4668 C C . ALA A 1 567 ? -49.366 19.607 16.136 1.00 82.69 567 ALA A C 1
ATOM 4670 O O . ALA A 1 567 ? -49.706 19.075 17.192 1.00 82.69 567 ALA A O 1
ATOM 4671 N N . HIS A 1 568 ? -48.247 20.334 16.040 1.00 78.00 568 HIS A N 1
ATOM 4672 C CA . HIS A 1 568 ? -47.247 20.423 17.115 1.00 78.00 568 HIS A CA 1
ATOM 4673 C C . HIS A 1 568 ? -46.793 21.857 17.445 1.00 78.00 568 HIS A C 1
ATOM 4675 O O . HIS A 1 568 ? -45.801 22.036 18.148 1.00 78.00 568 HIS A O 1
ATOM 4681 N N . GLY A 1 569 ? -47.479 22.888 16.936 1.00 71.75 569 GLY A N 1
ATOM 4682 C CA . GLY A 1 569 ? -47.164 24.296 17.225 1.00 71.75 569 GLY A CA 1
ATOM 4683 C C . GLY A 1 569 ? -45.812 24.772 16.675 1.00 71.75 569 GLY A C 1
ATOM 4684 O O . GLY A 1 569 ? -45.259 25.765 17.146 1.00 71.75 569 GLY A O 1
ATOM 4685 N N . VAL A 1 570 ? -45.243 24.057 15.701 1.00 79.00 570 VAL A N 1
ATOM 4686 C CA . VAL A 1 570 ? -43.897 24.328 15.177 1.00 79.00 570 VAL A CA 1
ATOM 4687 C C . VAL A 1 570 ? -43.939 25.491 14.187 1.00 79.00 570 VAL A C 1
ATOM 4689 O O . VAL A 1 570 ? -44.601 25.413 13.154 1.00 79.00 570 VAL A O 1
ATOM 4692 N N . HIS A 1 571 ? -43.191 26.559 14.457 1.00 76.44 571 HIS A N 1
ATOM 4693 C CA . HIS A 1 571 ? -43.067 27.688 13.535 1.00 76.44 571 HIS A CA 1
ATOM 4694 C C . HIS A 1 571 ? -42.167 27.326 12.337 1.00 76.44 571 HIS A C 1
ATOM 4696 O O . HIS A 1 571 ? -40.995 26.981 12.510 1.00 76.44 571 HIS A O 1
ATOM 4702 N N . VAL A 1 572 ? -42.713 27.389 11.118 1.00 81.50 572 VAL A N 1
ATOM 4703 C CA . VAL A 1 572 ? -42.034 26.965 9.880 1.00 81.50 572 VAL A CA 1
ATOM 4704 C C . VAL A 1 572 ? -41.489 28.175 9.127 1.00 81.50 572 VAL A C 1
ATOM 4706 O O . VAL A 1 572 ? -42.246 28.969 8.580 1.00 81.50 572 VAL A O 1
ATOM 4709 N N . LEU A 1 573 ? -40.163 28.267 9.040 1.00 80.19 573 LEU A N 1
ATOM 4710 C CA . LEU A 1 573 ? -39.468 29.297 8.270 1.00 80.19 573 LEU A CA 1
ATOM 4711 C C . LEU A 1 573 ? -39.221 28.819 6.832 1.00 80.19 573 LEU A C 1
ATOM 4713 O O . LEU A 1 573 ? -38.476 27.863 6.613 1.00 80.19 573 LEU A O 1
ATOM 4717 N N . SER A 1 574 ? -39.821 29.498 5.851 1.00 83.38 574 SER A N 1
ATOM 4718 C CA . SER A 1 574 ? -39.542 29.280 4.426 1.00 83.38 574 SER A CA 1
ATOM 4719 C C . SER A 1 574 ? -38.497 30.276 3.924 1.00 83.38 574 SER A C 1
ATOM 4721 O O . SER A 1 574 ? -38.644 31.480 4.134 1.00 83.38 574 SER A O 1
ATOM 4723 N N . ALA A 1 575 ? -37.475 29.794 3.212 1.00 81.19 575 ALA A N 1
ATOM 4724 C CA . ALA A 1 575 ? -36.475 30.659 2.584 1.00 81.19 575 ALA A CA 1
ATOM 4725 C C . ALA A 1 575 ? -37.126 31.642 1.594 1.00 81.19 575 ALA A C 1
ATOM 4727 O O . ALA A 1 575 ? -36.834 32.832 1.631 1.00 81.19 575 ALA A O 1
ATOM 4728 N N . ASP A 1 576 ? -38.084 31.174 0.791 1.00 81.12 576 ASP A N 1
ATOM 4729 C CA . ASP A 1 576 ? -38.777 31.988 -0.218 1.00 81.12 576 ASP A CA 1
ATOM 4730 C C . ASP A 1 576 ? -39.792 32.975 0.391 1.00 81.12 576 ASP A C 1
ATOM 4732 O O . ASP A 1 576 ? -40.327 33.829 -0.315 1.00 81.12 576 ASP A O 1
ATOM 4736 N N . ALA A 1 577 ? -40.106 32.852 1.687 1.00 82.56 577 ALA A N 1
ATOM 4737 C CA . ALA A 1 577 ? -40.852 33.863 2.441 1.00 82.56 577 ALA A CA 1
ATOM 4738 C C . ALA A 1 577 ? -39.888 34.903 3.023 1.00 82.56 577 ALA A C 1
ATOM 4740 O O . ALA A 1 577 ? -40.001 36.077 2.689 1.00 82.56 577 ALA A O 1
ATOM 4741 N N . LEU A 1 578 ? -38.863 34.455 3.757 1.00 84.06 578 LEU A N 1
ATOM 4742 C CA . LEU A 1 578 ? -37.835 35.318 4.350 1.00 84.06 578 LEU A CA 1
ATOM 4743 C C . LEU A 1 578 ? -37.104 36.186 3.311 1.00 84.06 578 LEU A C 1
ATOM 4745 O O . LEU A 1 578 ? -36.748 37.322 3.603 1.00 84.06 578 LEU A O 1
ATOM 4749 N N . ILE A 1 579 ? -36.886 35.679 2.092 1.00 85.00 579 ILE A N 1
ATOM 4750 C CA . ILE A 1 579 ? -36.296 36.456 0.991 1.00 85.00 579 ILE A CA 1
ATOM 4751 C C . ILE A 1 579 ? -37.259 37.547 0.500 1.00 85.00 579 ILE A C 1
ATOM 4753 O O . ILE A 1 579 ? -36.802 38.646 0.198 1.00 85.00 579 ILE A O 1
ATOM 4757 N N . ARG A 1 580 ? -38.575 37.294 0.448 1.00 83.94 580 ARG A N 1
ATOM 4758 C CA . ARG A 1 580 ? -39.565 38.325 0.083 1.00 83.94 580 ARG A CA 1
ATOM 4759 C C . ARG A 1 580 ? -39.717 39.370 1.181 1.00 83.94 580 ARG A C 1
ATOM 4761 O O . ARG A 1 580 ? -39.586 40.546 0.875 1.00 83.94 580 ARG A O 1
ATOM 4768 N N . GLU A 1 581 ? -39.845 38.953 2.438 1.00 84.06 581 GLU A N 1
ATOM 4769 C CA . GLU A 1 581 ? -39.855 39.853 3.602 1.00 84.06 581 GLU A CA 1
ATOM 4770 C C . GLU A 1 581 ? -38.597 40.741 3.638 1.00 84.06 581 GLU A C 1
ATOM 4772 O O . GLU A 1 581 ? -38.690 41.947 3.851 1.00 84.06 581 GLU A O 1
ATOM 4777 N N . ALA A 1 582 ? -37.415 40.176 3.360 1.00 80.56 582 ALA A N 1
ATOM 4778 C CA . ALA A 1 582 ? -36.167 40.935 3.288 1.00 80.56 582 ALA A CA 1
ATOM 4779 C C . ALA A 1 582 ? -36.096 41.887 2.080 1.00 80.56 582 ALA A C 1
ATOM 4781 O O . ALA A 1 582 ? -35.527 42.968 2.202 1.00 80.56 582 ALA A O 1
ATOM 4782 N N . LEU A 1 583 ? -36.661 41.517 0.925 1.00 82.31 583 LEU A N 1
ATOM 4783 C CA . LEU A 1 583 ? -36.746 42.395 -0.250 1.00 82.31 583 LEU A CA 1
ATOM 4784 C C . LEU A 1 583 ? -37.763 43.524 -0.046 1.00 82.31 583 LEU A C 1
ATOM 4786 O O . LEU A 1 583 ? -37.504 44.650 -0.457 1.00 82.31 583 LEU A O 1
ATOM 4790 N N . GLU A 1 584 ? -38.888 43.248 0.612 1.00 81.88 584 GLU A N 1
ATOM 4791 C CA . GLU A 1 584 ? -39.906 44.235 0.981 1.00 81.88 584 GLU A CA 1
ATOM 4792 C C . GLU A 1 584 ? -39.353 45.219 2.020 1.00 81.88 584 GLU A C 1
ATOM 4794 O O . GLU A 1 584 ? -39.432 46.426 1.807 1.00 81.88 584 GLU A O 1
ATOM 4799 N N . ALA A 1 585 ? -38.670 44.730 3.060 1.00 77.56 585 ALA A N 1
ATOM 4800 C CA . ALA A 1 585 ? -37.968 45.559 4.046 1.00 77.56 585 ALA A CA 1
ATOM 4801 C C . ALA A 1 585 ? -36.736 46.308 3.489 1.00 77.56 585 ALA A C 1
ATOM 4803 O O . ALA A 1 585 ? -36.209 47.197 4.160 1.00 77.56 585 ALA A O 1
ATOM 4804 N N . HIS A 1 586 ? -36.259 45.958 2.288 1.00 71.62 586 HIS A N 1
ATOM 4805 C CA . HIS A 1 586 ? -35.160 46.646 1.601 1.00 71.62 586 HIS A CA 1
ATOM 4806 C C . HIS A 1 586 ? -35.627 47.554 0.450 1.00 71.62 586 HIS A C 1
ATOM 4808 O O . HIS A 1 586 ? -34.803 48.249 -0.146 1.00 71.62 586 HIS A O 1
ATOM 4814 N N . ARG A 1 587 ? -36.934 47.623 0.157 1.00 72.19 587 ARG A N 1
ATOM 4815 C CA . ARG A 1 587 ? -37.481 48.733 -0.634 1.00 72.19 587 ARG A CA 1
ATOM 4816 C C . ARG A 1 587 ? -37.370 50.003 0.217 1.00 72.19 587 ARG A C 1
ATOM 4818 O O . ARG A 1 587 ? -37.935 50.029 1.310 1.00 72.19 587 ARG A O 1
ATOM 4825 N N . PRO A 1 588 ? -36.640 51.043 -0.224 1.00 52.94 588 PRO A N 1
ATOM 4826 C CA . PRO A 1 588 ? -36.568 52.280 0.535 1.00 52.94 588 PRO A CA 1
ATOM 4827 C C . PRO A 1 588 ? -37.953 52.930 0.564 1.00 52.94 588 PRO A C 1
ATOM 4829 O O . PRO A 1 588 ? -38.577 53.111 -0.478 1.00 52.94 588 PRO A O 1
ATOM 4832 N N . GLY A 1 589 ? -38.426 53.297 1.755 1.00 54.03 589 GLY A N 1
ATOM 4833 C CA . GLY A 1 589 ? -39.559 54.209 1.871 1.00 54.03 589 GLY A CA 1
ATOM 4834 C C . GLY A 1 589 ? -39.120 55.594 1.406 1.00 54.03 589 GLY A C 1
ATOM 4835 O O . GLY A 1 589 ? -38.268 56.207 2.050 1.00 54.03 589 GLY A O 1
ATOM 4836 N N . GLU A 1 590 ? -39.666 56.068 0.287 1.00 38.00 590 GLU A N 1
ATOM 4837 C CA . GLU A 1 590 ? -39.402 57.417 -0.216 1.00 38.00 590 GLU A CA 1
ATOM 4838 C C . GLU A 1 590 ? -39.994 58.461 0.755 1.00 38.00 590 GLU A C 1
ATOM 4840 O O . GLU A 1 590 ? -41.174 58.372 1.107 1.00 38.00 590 GLU A O 1
ATOM 4845 N N . PRO A 1 591 ? -39.199 59.430 1.249 1.00 48.72 591 PRO A N 1
ATOM 4846 C CA . PRO A 1 591 ? -39.645 60.350 2.289 1.00 48.72 591 PRO A CA 1
ATOM 4847 C C . PRO A 1 591 ? -40.256 61.631 1.700 1.00 48.72 591 PRO A C 1
ATOM 4849 O O . PRO A 1 591 ? -39.577 62.653 1.594 1.00 48.72 591 PRO A O 1
ATOM 4852 N N . GLU A 1 592 ? -41.550 61.616 1.373 1.00 37.09 592 GLU A N 1
ATOM 4853 C CA . GLU A 1 592 ? -42.275 62.860 1.076 1.00 37.09 592 GLU A CA 1
ATOM 4854 C C . GLU A 1 592 ? -42.605 63.671 2.343 1.00 37.09 592 GLU A C 1
ATOM 4856 O O . GLU A 1 592 ? -42.835 63.148 3.439 1.00 37.09 592 GLU A O 1
ATOM 4861 N N . SER A 1 593 ? -42.578 64.999 2.210 1.00 34.00 593 SER A N 1
ATOM 4862 C CA . SER A 1 593 ? -42.496 65.925 3.340 1.00 34.00 593 SER A CA 1
ATOM 4863 C C . SER A 1 593 ? -43.832 66.578 3.713 1.00 34.00 593 SER A C 1
ATOM 4865 O O . SER A 1 593 ? -44.292 67.488 3.030 1.00 34.00 593 SER A O 1
ATOM 4867 N N . LYS A 1 594 ? -44.376 66.170 4.868 1.00 42.94 594 LYS A N 1
ATOM 4868 C CA . LYS A 1 594 ? -45.316 66.892 5.759 1.00 42.94 594 LYS A CA 1
ATOM 4869 C C . LYS A 1 594 ? -46.104 68.086 5.174 1.00 42.94 594 LYS A C 1
ATOM 4871 O O . LYS A 1 594 ? -45.607 69.212 5.167 1.00 42.94 594 LYS A O 1
ATOM 4876 N N . VAL A 1 595 ? -47.413 67.895 5.004 1.00 31.27 595 VAL A N 1
ATOM 4877 C CA . VAL A 1 595 ? -48.428 68.925 5.308 1.00 31.27 595 VAL A CA 1
ATOM 4878 C C . VAL A 1 595 ? -49.526 68.275 6.159 1.00 31.27 595 VAL A C 1
ATOM 4880 O O . VAL A 1 595 ? -49.895 67.129 5.923 1.00 31.27 595 VAL A O 1
ATOM 4883 N N . ASN A 1 596 ? -50.027 68.976 7.180 1.00 35.97 596 ASN A N 1
ATOM 4884 C CA . ASN A 1 596 ? -51.140 68.500 8.010 1.00 35.97 596 ASN A CA 1
ATOM 4885 C C . ASN A 1 596 ? -52.487 68.860 7.364 1.00 35.97 596 ASN A C 1
ATOM 4887 O O . ASN A 1 596 ? -52.666 70.025 7.015 1.00 35.97 596 ASN A O 1
ATOM 4891 N N . THR A 1 597 ? -53.475 67.955 7.367 1.00 31.69 597 THR A N 1
ATOM 4892 C CA . THR A 1 597 ? -54.760 68.134 8.100 1.00 31.69 597 THR A CA 1
ATOM 4893 C C . THR A 1 597 ? -55.735 66.951 7.934 1.00 31.69 597 THR A C 1
ATOM 4895 O O . THR A 1 597 ? -55.946 66.464 6.838 1.00 31.69 597 THR A O 1
ATOM 4898 N N . GLY A 1 598 ? -56.361 66.545 9.048 1.00 31.48 598 GLY A N 1
ATOM 4899 C CA . GLY A 1 598 ? -57.789 66.189 9.153 1.00 31.48 598 GLY A CA 1
ATOM 4900 C C . GLY A 1 598 ? -58.440 65.088 8.292 1.00 31.48 598 GLY A C 1
ATOM 4901 O O . GLY A 1 598 ? -59.068 65.418 7.300 1.00 31.48 598 GLY A O 1
ATOM 4902 N N . SER A 1 599 ? -58.532 63.873 8.866 1.00 37.22 599 SER A N 1
ATOM 4903 C CA . SER A 1 599 ? -59.709 62.950 8.866 1.00 37.22 599 SER A CA 1
ATOM 4904 C C . SER A 1 599 ? -60.314 62.380 7.559 1.00 37.22 599 SER A C 1
ATOM 4906 O O . SER A 1 599 ? -60.445 63.082 6.566 1.00 37.22 599 SER A O 1
ATOM 4908 N N . SER A 1 600 ? -60.879 61.156 7.662 1.00 36.00 600 SER A N 1
ATOM 4909 C CA . SER A 1 600 ? -61.609 60.386 6.606 1.00 36.00 600 SER A CA 1
ATOM 4910 C C . SER A 1 600 ? -60.714 59.962 5.419 1.00 36.00 600 SER A C 1
ATOM 4912 O O . SER A 1 600 ? -59.745 60.641 5.113 1.00 36.00 600 SER A O 1
ATOM 4914 N N . ASP A 1 601 ? -60.877 58.821 4.740 1.00 33.84 601 ASP A N 1
ATOM 4915 C CA . ASP A 1 601 ? -61.974 57.836 4.625 1.00 33.84 601 ASP A CA 1
ATOM 4916 C C . ASP A 1 601 ? -61.396 56.390 4.517 1.00 33.84 601 ASP A C 1
ATOM 4918 O O . ASP A 1 601 ? -60.182 56.224 4.415 1.00 33.84 601 ASP A O 1
ATOM 4922 N N . SER A 1 602 ? -62.116 55.288 4.779 1.00 37.16 602 SER A N 1
ATOM 4923 C CA . SER A 1 602 ? -63.177 54.602 3.991 1.00 37.16 602 SER A CA 1
ATOM 4924 C C . SER A 1 602 ? -62.735 54.135 2.589 1.00 37.16 602 SER A C 1
ATOM 4926 O O . SER A 1 602 ? -62.220 54.925 1.806 1.00 37.16 602 SER A O 1
ATOM 4928 N N . LEU A 1 603 ? -62.926 52.842 2.261 1.00 30.95 603 LEU A N 1
ATOM 4929 C CA . LEU A 1 603 ? -62.411 52.236 1.018 1.00 30.95 603 LEU A CA 1
ATOM 4930 C C . LEU A 1 603 ? -63.296 51.100 0.447 1.00 30.95 603 LEU A C 1
ATOM 4932 O O . LEU A 1 603 ? -63.452 50.044 1.060 1.00 30.95 603 LEU A O 1
ATOM 4936 N N . GLN A 1 604 ? -63.808 51.333 -0.764 1.00 32.84 604 GLN A N 1
ATOM 4937 C CA . GLN A 1 604 ? -64.366 50.419 -1.784 1.00 32.84 604 GLN A CA 1
ATOM 4938 C C . GLN A 1 604 ? -63.933 51.029 -3.152 1.00 32.84 604 GLN A C 1
ATOM 4940 O O . GLN A 1 604 ? -63.575 52.206 -3.169 1.00 32.84 604 GLN A O 1
ATOM 4945 N N . GLN A 1 605 ? -63.856 50.367 -4.314 1.00 33.38 605 GLN A N 1
ATOM 4946 C CA . GLN A 1 605 ? -64.401 49.097 -4.834 1.00 33.38 605 GLN A CA 1
ATOM 4947 C C . GLN A 1 605 ? -63.547 48.636 -6.063 1.00 33.38 605 GLN A C 1
ATOM 4949 O O . GLN A 1 605 ? -62.680 49.400 -6.464 1.00 33.38 605 GLN A O 1
ATOM 4954 N N . GLU A 1 606 ? -63.815 47.443 -6.639 1.00 32.94 606 GLU A N 1
ATOM 4955 C CA . GLU A 1 606 ? -63.620 46.997 -8.066 1.00 32.94 606 GLU A CA 1
ATOM 4956 C C . GLU A 1 606 ? -62.253 47.222 -8.810 1.00 32.94 606 GLU A C 1
ATOM 4958 O O . GLU A 1 606 ? -61.638 48.269 -8.690 1.00 32.94 606 GLU A O 1
ATOM 4963 N N . THR A 1 607 ? -61.574 46.332 -9.572 1.00 33.69 607 THR A N 1
ATOM 4964 C CA . THR A 1 607 ? -61.770 45.097 -10.401 1.00 33.69 607 THR A CA 1
ATOM 4965 C C . THR A 1 607 ? -61.848 45.301 -11.927 1.00 33.69 607 THR A C 1
ATOM 4967 O O . THR A 1 607 ? -62.798 45.914 -12.380 1.00 33.69 607 THR A O 1
ATOM 4970 N N . GLU A 1 608 ? -60.935 44.657 -12.684 1.00 31.06 608 GLU A N 1
ATOM 4971 C CA . GLU A 1 608 ? -61.016 44.093 -14.070 1.00 31.06 608 GLU A CA 1
ATOM 4972 C C . GLU A 1 608 ? -59.651 43.366 -14.341 1.00 31.06 608 GLU A C 1
ATOM 4974 O O . GLU A 1 608 ? -58.665 43.723 -13.698 1.00 31.06 608 GLU A O 1
ATOM 4979 N N . GLN A 1 609 ? -59.470 42.202 -15.007 1.00 33.09 609 GLN A N 1
ATOM 4980 C CA . GLN A 1 609 ? -59.866 41.645 -16.331 1.00 33.09 609 GLN A CA 1
ATOM 4981 C C . GLN A 1 609 ? -59.039 42.210 -17.523 1.00 33.09 609 GLN A C 1
ATOM 4983 O O . GLN A 1 609 ? -58.763 43.399 -17.529 1.00 33.09 609 GLN A O 1
ATOM 4988 N N . SER A 1 610 ? -58.590 41.455 -18.553 1.00 32.66 610 SER A N 1
ATOM 4989 C CA . SER A 1 610 ? -58.578 39.989 -18.834 1.00 32.66 610 SER A CA 1
ATOM 4990 C C . SER A 1 610 ? -57.543 39.594 -19.945 1.00 32.66 610 SER A C 1
ATOM 4992 O O . SER A 1 610 ? -56.669 40.398 -20.247 1.00 32.66 610 SER A O 1
ATOM 4994 N N . GLU A 1 611 ? -57.670 38.385 -20.543 1.00 31.08 611 GLU A N 1
ATOM 4995 C CA . GLU A 1 611 ? -56.883 37.753 -21.653 1.00 31.08 611 GLU A CA 1
ATOM 4996 C C . GLU A 1 611 ? -55.504 37.131 -21.284 1.00 31.08 611 GLU A C 1
ATOM 4998 O O . GLU A 1 611 ? -54.788 37.651 -20.436 1.00 31.08 611 GLU A O 1
ATOM 5003 N N . GLY A 1 612 ? -55.028 35.990 -21.825 1.00 33.09 612 GLY A N 1
ATOM 5004 C CA . GLY A 1 612 ? -55.558 34.996 -22.794 1.00 33.09 612 GLY A CA 1
ATOM 5005 C C . GLY A 1 612 ? -54.483 34.608 -23.843 1.00 33.09 612 GLY A C 1
ATOM 5006 O O . GLY A 1 612 ? -53.788 35.498 -24.314 1.00 33.09 612 GLY A O 1
ATOM 5007 N N . ALA A 1 613 ? -54.220 33.364 -24.283 1.00 30.95 613 ALA A N 1
ATOM 5008 C CA . ALA A 1 613 ? -54.574 31.973 -23.906 1.00 30.95 613 ALA A CA 1
ATOM 5009 C C . ALA A 1 613 ? -53.318 31.075 -24.233 1.00 30.95 613 ALA A C 1
ATOM 5011 O O . ALA A 1 613 ? -52.221 31.626 -24.229 1.00 30.95 613 ALA A O 1
ATOM 5012 N N . GLU A 1 614 ? -53.247 29.756 -24.504 1.00 34.00 614 GLU A N 1
ATOM 5013 C CA . GLU A 1 614 ? -54.137 28.574 -24.634 1.00 34.00 614 GLU A CA 1
ATOM 5014 C C . GLU A 1 614 ? -53.267 27.278 -24.440 1.00 34.00 614 GLU A C 1
ATOM 5016 O O . GLU A 1 614 ? -52.063 27.342 -24.709 1.00 34.00 614 GLU A O 1
ATOM 5021 N N . PRO A 1 615 ? -53.781 26.108 -23.976 1.00 43.94 615 PRO A N 1
ATOM 5022 C CA . PRO A 1 615 ? -52.972 24.896 -23.723 1.00 43.94 615 PRO A CA 1
ATOM 5023 C C . PRO A 1 615 ? -53.168 23.734 -24.729 1.00 43.94 615 PRO A C 1
ATOM 5025 O O . PRO A 1 615 ? -54.240 23.567 -25.302 1.00 43.94 615 PRO A O 1
ATOM 5028 N N . LEU A 1 616 ? -52.173 22.836 -24.847 1.00 32.31 616 LEU A N 1
ATOM 5029 C CA . LEU A 1 616 ? -52.267 21.587 -25.632 1.00 32.31 616 LEU A CA 1
ATOM 5030 C C . LEU A 1 616 ? -52.175 20.305 -24.781 1.00 32.31 616 LEU A C 1
ATOM 5032 O O . LEU A 1 616 ? -51.492 20.244 -23.759 1.00 32.31 616 LEU A O 1
ATOM 5036 N N . SER A 1 617 ? -52.902 19.278 -25.225 1.00 32.97 617 SER A N 1
ATOM 5037 C CA . SER A 1 617 ? -53.259 18.065 -24.475 1.00 32.97 617 SER A CA 1
ATOM 5038 C C . SER A 1 617 ? -52.221 16.937 -24.500 1.00 32.97 617 SER A C 1
ATOM 5040 O O . SER A 1 617 ? -51.602 16.671 -25.529 1.00 32.97 617 SER A O 1
ATOM 5042 N N . ALA A 1 618 ? -52.165 16.156 -23.417 1.00 37.28 618 ALA A N 1
ATOM 5043 C CA . ALA A 1 618 ? -51.599 14.805 -23.425 1.00 37.28 618 ALA A CA 1
ATOM 5044 C C . ALA A 1 618 ? -52.646 13.752 -23.856 1.00 37.28 618 ALA A C 1
ATOM 5046 O O . ALA A 1 618 ? -53.832 13.936 -23.576 1.00 37.28 618 ALA A O 1
ATOM 5047 N N . PRO A 1 619 ? -52.233 12.608 -24.433 1.00 43.19 619 PRO A N 1
ATOM 5048 C CA . PRO A 1 619 ? -53.048 11.398 -24.488 1.00 43.19 619 PRO A CA 1
ATOM 5049 C C . PRO A 1 619 ? -52.660 10.396 -23.382 1.00 43.19 619 PRO A C 1
ATOM 5051 O O . PRO A 1 619 ? -51.485 10.096 -23.170 1.00 43.19 619 PRO A O 1
ATOM 5054 N N . HIS A 1 620 ? -53.658 9.820 -22.708 1.00 37.91 620 HIS A N 1
ATOM 5055 C CA . HIS A 1 620 ? -53.480 8.628 -21.870 1.00 37.91 620 HIS A CA 1
ATOM 5056 C C . HIS A 1 620 ? -53.455 7.355 -22.730 1.00 37.91 620 HIS A C 1
ATOM 5058 O O . HIS A 1 620 ? -54.313 7.194 -23.592 1.00 37.91 620 HIS A O 1
ATOM 5064 N N . THR A 1 621 ? -52.541 6.424 -22.438 1.00 32.62 621 THR A N 1
ATOM 5065 C CA . THR A 1 621 ? -52.670 4.942 -22.515 1.00 32.62 621 THR A CA 1
ATOM 5066 C C . THR A 1 621 ? -51.288 4.322 -22.239 1.00 32.62 621 THR A C 1
ATOM 5068 O O . THR A 1 621 ? -50.274 4.901 -22.606 1.00 32.62 621 THR A O 1
ATOM 5071 N N . GLY A 1 622 ? -51.146 3.167 -21.587 1.00 33.44 622 GLY A N 1
ATOM 5072 C CA . GLY A 1 622 ? -52.136 2.367 -20.865 1.00 33.44 622 GLY A CA 1
ATOM 5073 C C . GLY A 1 622 ? -51.599 0.962 -20.550 1.00 33.44 622 GLY A C 1
ATOM 5074 O O . GLY A 1 622 ? -50.863 0.412 -21.353 1.00 33.44 622 GLY A O 1
ATOM 5075 N N . VAL A 1 623 ? -52.006 0.407 -19.400 1.00 34.56 623 VAL A N 1
ATOM 5076 C CA . VAL A 1 623 ? -52.185 -1.039 -19.120 1.00 34.56 623 VAL A CA 1
ATOM 5077 C C . VAL A 1 623 ? -51.022 -2.003 -19.454 1.00 34.56 623 VAL A C 1
ATOM 5079 O O . VAL A 1 623 ? -50.771 -2.348 -20.603 1.00 34.56 623 VAL A O 1
ATOM 5082 N N . CYS A 1 624 ? -50.402 -2.574 -18.412 1.00 40.28 624 CYS A N 1
ATOM 5083 C CA . CYS A 1 624 ? -49.608 -3.807 -18.526 1.00 40.28 624 CYS A CA 1
ATOM 5084 C C . CYS A 1 624 ? -50.474 -4.973 -19.037 1.00 40.28 624 CYS A C 1
ATOM 5086 O O . CYS A 1 624 ? -51.644 -5.067 -18.661 1.00 40.28 624 CYS A O 1
ATOM 5088 N N . PRO A 1 625 ? -49.877 -5.956 -19.729 1.00 50.78 625 PRO A N 1
ATOM 5089 C CA . PRO A 1 625 ? -49.780 -7.239 -19.025 1.00 50.78 625 PRO A CA 1
ATOM 5090 C C . PRO A 1 625 ? -48.446 -7.978 -19.223 1.00 50.78 625 PRO A C 1
ATOM 5092 O O . PRO A 1 625 ? -47.817 -7.921 -20.278 1.00 50.78 625 PRO A O 1
ATOM 5095 N N . SER A 1 626 ? -48.058 -8.747 -18.204 1.00 41.75 626 SER A N 1
ATOM 5096 C CA . SER A 1 626 ? -47.181 -9.916 -18.362 1.00 41.75 626 SER A CA 1
ATOM 5097 C C . SER A 1 626 ? -47.889 -10.971 -19.228 1.00 41.75 626 SER A C 1
ATOM 5099 O O . SER A 1 626 ? -49.120 -11.046 -19.191 1.00 41.75 626 SER A O 1
ATOM 5101 N N . PRO A 1 627 ? -47.154 -11.829 -19.954 1.00 58.44 627 PRO A N 1
ATOM 5102 C CA . PRO A 1 627 ? -47.005 -13.178 -19.391 1.00 58.44 627 PRO A CA 1
ATOM 5103 C C . PRO A 1 627 ? -45.683 -13.892 -19.733 1.00 58.44 627 PRO A C 1
ATOM 5105 O O . PRO A 1 627 ? -45.341 -14.032 -20.908 1.00 58.44 627 PRO A O 1
ATOM 5108 N N . LEU A 1 628 ? -45.012 -14.408 -18.694 1.00 42.03 628 LEU A N 1
ATOM 5109 C CA . LEU A 1 628 ? -44.534 -15.797 -18.497 1.00 42.03 628 LEU A CA 1
ATOM 5110 C C . LEU A 1 628 ? -43.499 -15.845 -17.360 1.00 42.03 628 LEU A C 1
ATOM 5112 O O . LEU A 1 628 ? -42.597 -14.979 -17.351 1.00 42.03 628 LEU A O 1
#

Sequence (628 aa):
MSDILCRWLNRELRLSKAVEPLSLAKDFSNGYLLGEVLHKHQLQQDFHQFSKHSTANAKLNNFTRLEPTLQLLGVPFDLGMAKAVMQGQQGAATRLLYQLYILLQKKTRLGLTGAVLETMQPAAVARLHRVEKHIYTERLRTMVKREADVKMQKIAQRFDKRGRDAYSRSVIAELEREERRRHLQDQMRLQDIQKHRQARRKQQEIMDRIQTAVVQILKPPVSRSVRAMGKHRQHQQPDAQSIHYQISEFEKNRKRPSPASCPASVSVQVNEEQMEEWNNAYVQKIRKRLEEDATAREQREKRRRRALIQQLHTHQTHEEMLREEQLIGRLMRQSQQEKRIAVQLMQIRQQKEVLRQNRILREREIHEQRLRDFRQALDQEAALLQQDRINREAELRKERELHTRLAAERAQSKHRKHLDTCRGILEQIVDLATKAGEYRLLTANLIPVKLVREWKALWLSGKPLYEMESSPEQDIELEKLHILNEQDYTDYTNMTGEWAWPEEGESKAPPPNNDILGHIVSHLRSLINPPELIAPPPASPQHTLRACVLGKVYSGKTTCLTRISQAHGVHVLSADALIREALEAHRPGEPESKVNTGSSDSLQQETEQSEGAEPLSAPHTGVCPSPL

Secondary structure (DSSP, 8-state):
-HHHHHHIIIIIS--SS---TTTHHHHGGGSHHHHHHHHHTT--SGGGG---S-SHHHHHHHHHHHHHHHHHTT----HHHHHHHHTT-TTHHHHHHHHHHHHHHHHHHTT--HHHHHHTS-HHHHHHHHHHHHHHHHHHHHHS--HHHHHHHHHHHHHHHHHHHHHHHHHHHHHHHHHHHHHHHHHHHHHHHHHHHHHHHHHHHHHHHHHHT---PPPPPP-----------------HHHHHHHHHHHGGGG------------------STHHHHHHHHHHHHHHHHHHHHHHHHHHHHHHHHHHHHHHHHHHHHHHHHHHHHHHHHHT---HHHHHHHHHHHHHHHHHHHHHHHHHHHHHHHHHHHHHHHHHHHHHHHHHHHHHHHHHHHHHHHHHHHHHHHHHHHHHHHHHHHHHHHHHHHHHHHHHHHHHHHHHHHTTT---HHHHHHHHHHHHTT--SS---STTHHHHHHHHHHHHHHHHHHHHHHT-GGGSPPTTSS-SSPPS--HHHHHHHHHHHHHHS-----PPP---------------TTSSHHHHHHHHHHHH------HHHHHHHHHHTTS-----------------------------PPPP--------

Organism: Pangasianodon hypophthalmus (NCBI:txid310915)

Foldseek 3Di:
DLVVLLCCVCPVLNDPDRDDSVCQLVQCLLLLSVLSVCVSLQLAPVSVQADPDLALVNSLSNLLRVLVSCVLLVHPCDPVLSVCSNVSPPPSRVVSSVSVVVSSVVCVVVVDHNVNSVVPDPPVVVVVSVVVSVVSSVVSVVVRDHPVRVVVVVVVVVVVVVVVVVVVVVVVVVVVVVVVVVVVVVVVVVVVVVVVVVVVVVVVVVVVVVVVPDDDDDDDDDDDDDDDDDDDDDDDDDDVVVVVVVVVVVVVPPDDDYDDDDDDDDDDDDDDDVPPVVVVVVVVVVVVVVVVVVVVVVVVVVVVVVVVVVVVVVVVVVVVVVVVVVVCVVVVPDDPVVVVVVVVVVVVVVVVVVVVVVVVVVVVVVVVVVVVVVVVVVVVVVVVVVVVVVVVVVVVVVVVVVVVVVVVVVVVVVVVVVVVVVVLLVVLVVQLVVVLVVVCVVPVHDDQPLVNVLSVQCSVVSQGPDDDDDDVCPVSVVVSVVSSVVVVVVCCVVCHDVSPDDPPDDDPDDPDDDVVVVVVVVVVCCVVPVPDPPDPDPPPPPCLPDDDDDDDPPPCPVVVVVVCCVVPVRDDDDPVVVVVVVVVVPPDDDDDDDDDDDDDDDDDDDDDDDDDDDDDDDDDDDDDDDDD

InterPro domains:
  IPR001715 Calponin homology domain [PS50021] (1-105)
  IPR010441 CH-like domain in sperm protein [PF06294] (5-101)
  IPR027417 P-loop containing nucleoside triphosphate hydrolase [G3DSA:3.40.50.300] (539-611)
  IPR036872 CH domain superfamily [G3DSA:1.10.418.10] (2-110)
  IPR052634 Sperm flagellar development and bone growth associated protein [PTHR14919] (1-611)
  IPR054517 CPC1/SPEF2 domain D5 [PF22946] (331-464)

Radius of gyration: 69.83 Å; chains: 1; bounding box: 146×108×226 Å

pLDDT: mean 78.11, std 18.88, range [28.38, 98.06]